Protein 4PBZ (pdb70)

Nearest PDB structures (foldseek):
  6zrd-assembly2_B  TM=9.905E-01  e=1.898E-73  Homo sapiens
  8tx8-assembly1_A  TM=9.933E-01  e=3.248E-73  Homo sapiens
  2xyi-assembly1_A  TM=9.905E-01  e=5.031E-72  Drosophila melanogaster
  2yb8-assembly1_B  TM=9.869E-01  e=2.213E-67  Drosophila melanogaster
  6zrc-assembly2_B  TM=9.641E-01  e=1.109E-66  Homo sapiens

Organism: Homo sapiens (NCBI:txid9606)

Sequence (408 aa):
ADKEAAFDDAVEERVINEEYKIWKKNTPFLYDLVMTHALEWPSLTAQWLPDVTRPEGKDFSIHRLVLGTHTSDEQNHLVIASVQLPNDKIEIEIKINHEGEVNRARYMPQNPCIIATKTPSSDVLVFDYTKHPSKPDPSGECNPDLRLRGHQKEGYGLSWNPNLSGHLLSASDDHTICLWDISAVPKEGKVVDAKTIFTGHTAVVEDVSWHLLHESLFGSVADDQKLMIWDTRSNNTSKPSHSVDAHTAEVNCLSFNPYSEFILATGSADKTVALWDLRNLKLKLHSFESHKDEIFQVQWSPHNETILASSGTDRRLNVWDLSKIGEEQSPEDAEDGPPELLFIHGGHTAKISDFSWNPNEPWVICSVSEDNIMQVWQMAENIYNDKLLSSSETKRAARRPYKPIALR

Foldseek 3Di:
DCVCVVVVVVVVLVVLVVVLVVVVVVDVAWFPDKDKDFFPAFWLEKAWQQDKADDPPDQWIKTKMWTWHADPDDWIWTWIKIDIGGHCDIGTQATAQDDHTFNYKDAFPVGRQKIWTWHQAQKIFIARRVPADRDYDPVSDHQGQAIEHDGRGTARAWEHQPVQGQWIWDFGQRQKIFIDRCVPPDPRPRYYYTPDIARQGPGGWQYKYDQNPDRQWIWTFFQSQKIAIAGNVDPDRNHGPDIANHDPGGWHDKEQQPVDRQWIWTFFQVQWIWIGGNVCRNDTPDIAHDGPGGWHDKYAFLVDRQWIWTFWFSFKIWIFGNVQPPPDDDPVVVVNHGRRTQDIDSNGSGTWSYKYQRNPDGQWMWTTHNSRMIMTTGTDCVSPPD/DLADVVLVVVCVVVVPDDRDRD

InterPro domains:
  IPR001680 WD40 repeat [PF00400] (172-206)
  IPR001680 WD40 repeat [PF00400] (221-256)
  IPR001680 WD40 repeat [PF00400] (264-302)
  IPR001680 WD40 repeat [PF00400] (310-346)
  IPR001680 WD40 repeat [PF00400] (367-402)
  IPR001680 WD40 repeat [PS50082] (173-208)
  IPR001680 WD40 repeat [PS50082] (223-265)
  IPR001680 WD40 repeat [PS50082] (269-305)
  IPR001680 WD40 repeat [PS50082] (313-355)
  IPR001680 WD40 repeat [PS50082] (370-404)
  IPR001680 WD40 repeat [SM00320] (112-153)
  IPR001680 WD40 repeat [SM00320] (166-206)
  IPR001680 WD40 repeat [SM00320] (216-256)
  IPR001680 WD40 repeat [SM00320] (262-302)
  IPR001680 WD40 repeat [SM00320] (306-346)
  IPR001680 WD40 repeat [SM00320] (363-403)
  IPR015943 WD40/YVTN repeat-like-containing domain superfamily [G3DSA:2.130.10.10] (1-425)
  IPR019775 WD40 repeat, conserved site [PS00678] (193-207)
  IPR019775 WD40 repeat, conserved site [PS00678] (289-303)
  IPR019775 WD40 repeat, conserved site [PS00678] (333-347)

Radius of gyration: 21.26 Å; Cα contacts (8 Å, |Δi|>4): 1094; chains: 2; bounding box: 60×61×62 Å

GO terms:
  GO:0005634 nucleus (C, IDA)
  GO:0008094 ATP-dependent activity, acting on DNA (F, IDA)
  GO:0006338 chromatin remodeling (P, IDA)
  GO:0005515 protein binding (F, IPI)
  GO:0000781 chromosome, telomeric region (C, IDA)
  GO:0016581 NuRD complex (C, IDA)
  GO:0016589 NURF complex (C, IDA)
  GO:0033186 CAF-1 complex (C, IDA)
  GO:0035098 ESC/E(Z) complex (C, IDA)
  GO:0008285 negative regulation of cell population proliferation (P, TAS)
  GO:0005654 nucleoplasm (C, TAS)
  GO:0042826 histone deacetylase binding (F, IPI)
  GO:0005654 nucleoplasm (C, IDA)
  GO:0006335 DNA replication-dependent chromatin assembly (P, IDA)
  GO:0006338 chromatin remodeling (P, HDA)
  GO:0000785 chromatin (C, IDA)
  GO:0006355 regulation of DNA-templated transcription (P, IDA)
  GO:0042393 histone binding (F, IDA)
  GO:0000118 histone deacetylase complex (C, IDA)
  GO:0032991 protein-containing complex (C, IDA)

B-factor: mean 61.31, std 24.71, range [20.16, 168.65]

CATH classification: 2.130.10.10

Structure (mmCIF, N/CA/C/O backbone):
data_4PBZ
#
_entry.id   4PBZ
#
_cell.length_a   61.800
_cell.length_b   59.820
_cell.length_c   68.070
_cell.angle_alpha   90.000
_cell.angle_beta   99.190
_cell.angle_gamma   90.000
#
_symmetry.space_group_name_H-M   'P 1 21 1'
#
loop_
_entity.id
_entity.type
_entity.pdbx_description
1 polymer 'Histone-binding protein RBBP4'
2 polymer 'Metastasis-associated protein MTA1'
3 water water
#
loop_
_atom_site.group_PDB
_atom_site.id
_atom_site.type_symbol
_atom_site.label_atom_id
_atom_site.label_alt_id
_atom_site.label_comp_id
_atom_site.label_asym_id
_atom_site.label_entity_id
_atom_site.label_seq_id
_atom_site.pdbx_PDB_ins_code
_atom_site.Cartn_x
_atom_site.Cartn_y
_atom_site.Cartn_z
_atom_site.occupancy
_atom_site.B_iso_or_equiv
_atom_site.auth_seq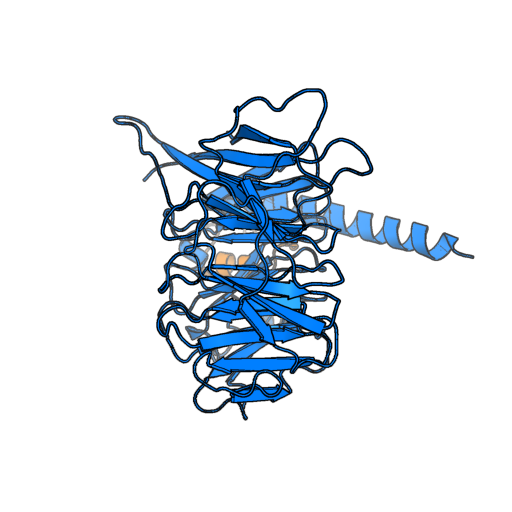_id
_atom_site.auth_comp_id
_atom_site.auth_asym_id
_atom_site.auth_atom_id
_atom_site.pdbx_PDB_model_num
ATOM 1 N N . ALA A 1 2 ? 22.450 -28.436 18.095 1.00 126.34 2 ALA A N 1
ATOM 2 C CA . ALA A 1 2 ? 21.147 -28.009 17.502 1.00 121.32 2 ALA A CA 1
ATOM 3 C C . ALA A 1 2 ? 21.106 -26.480 17.322 1.00 127.22 2 ALA A C 1
ATOM 4 O O . ALA A 1 2 ? 22.149 -25.812 17.293 1.00 126.95 2 ALA A O 1
ATOM 6 N N . ASP A 1 3 ? 19.896 -25.950 17.161 1.00 133.58 3 ASP A N 1
ATOM 7 C CA . ASP A 1 3 ? 19.637 -24.504 17.168 1.00 129.89 3 ASP A CA 1
ATOM 8 C C . ASP A 1 3 ? 19.796 -23.880 18.540 1.00 134.00 3 ASP A C 1
ATOM 9 O O . ASP A 1 3 ? 19.921 -22.662 18.654 1.00 143.02 3 ASP A O 1
ATOM 14 N N . LYS A 1 4 ? 19.742 -24.713 19.578 1.00 128.32 4 LYS A N 1
ATOM 15 C CA . LYS A 1 4 ? 19.810 -24.258 20.962 1.00 117.18 4 LYS A CA 1
ATOM 16 C C . LYS A 1 4 ? 20.968 -23.276 21.216 1.00 104.35 4 LYS A C 1
ATOM 17 O O . LYS A 1 4 ? 20.752 -22.252 21.853 1.00 97.14 4 LYS A O 1
ATOM 23 N N . GLU A 1 5 ? 22.163 -23.572 20.691 1.00 98.50 5 GLU A N 1
ATOM 24 C CA . GLU A 1 5 ? 23.371 -22.708 20.836 1.00 107.76 5 GLU A CA 1
ATOM 25 C C . GLU A 1 5 ? 23.143 -21.226 20.502 1.00 108.29 5 GLU A C 1
ATOM 26 O O . GLU A 1 5 ? 23.808 -20.344 21.051 1.00 92.94 5 GLU A O 1
ATOM 32 N N . ALA A 1 6 ? 22.230 -20.981 19.564 1.00 104.84 6 ALA A N 1
ATOM 33 C CA . ALA A 1 6 ? 21.889 -19.635 19.119 1.00 98.34 6 ALA A CA 1
ATOM 34 C C . ALA A 1 6 ? 21.067 -18.894 20.165 1.00 96.42 6 ALA A C 1
ATOM 35 O O . ALA A 1 6 ? 21.445 -17.798 20.558 1.00 107.55 6 ALA A O 1
ATOM 37 N N . ALA A 1 7 ? 19.957 -19.478 20.617 1.00 82.96 7 ALA A N 1
ATOM 38 C CA . ALA A 1 7 ? 19.143 -18.839 21.656 1.00 77.73 7 ALA A CA 1
ATOM 3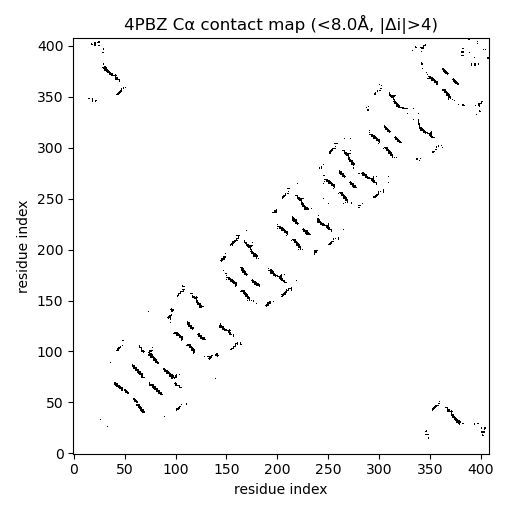9 C C . ALA A 1 7 ? 19.933 -18.644 22.969 1.00 83.02 7 ALA A C 1
ATOM 40 O O . ALA A 1 7 ? 19.696 -17.664 23.677 1.00 77.25 7 ALA A O 1
ATOM 42 N N . PHE A 1 8 ? 20.859 -19.560 23.283 1.00 82.74 8 PHE A N 1
ATOM 43 C CA . PHE A 1 8 ? 21.738 -19.437 24.481 1.00 84.68 8 PHE A CA 1
ATOM 44 C C . PHE A 1 8 ? 22.782 -18.344 24.275 1.00 81.90 8 PHE A C 1
ATOM 45 O O . PHE A 1 8 ? 23.002 -17.523 25.162 1.00 84.32 8 PHE A O 1
ATOM 53 N N . ASP A 1 9 ? 23.423 -18.333 23.113 1.00 80.49 9 ASP A N 1
ATOM 54 C CA . ASP A 1 9 ? 24.394 -17.289 22.798 1.00 79.69 9 ASP A CA 1
ATOM 55 C C . ASP A 1 9 ? 23.780 -15.886 22.786 1.00 72.52 9 ASP A C 1
ATOM 56 O O . ASP A 1 9 ? 24.451 -14.942 23.165 1.00 55.86 9 ASP A O 1
ATOM 61 N N . ASP A 1 10 ? 22.524 -15.769 22.355 1.00 67.55 10 ASP A N 1
ATOM 62 C CA . ASP A 1 10 ? 21.794 -14.500 22.373 1.00 78.09 10 ASP A CA 1
ATOM 63 C C . ASP A 1 10 ? 21.562 -14.048 23.789 1.00 82.35 10 ASP A C 1
ATOM 64 O O . ASP A 1 10 ? 21.759 -12.869 24.117 1.00 89.02 10 ASP A O 1
ATOM 69 N N . ALA A 1 11 ? 21.117 -14.986 24.619 1.00 75.96 11 ALA A N 1
ATOM 70 C CA . ALA A 1 11 ? 20.814 -14.688 26.010 1.00 62.59 11 ALA A CA 1
ATOM 71 C C . ALA A 1 11 ? 22.056 -14.257 26.773 1.00 52.89 11 ALA A C 1
ATOM 72 O O . ALA A 1 11 ? 21.958 -13.390 27.640 1.00 59.16 11 ALA A O 1
ATOM 74 N N . VAL A 1 12 ? 23.211 -14.825 26.448 1.00 49.44 12 VAL A N 1
ATOM 75 C CA . VAL A 1 12 ? 24.497 -14.362 27.039 1.00 58.23 12 VAL A CA 1
ATOM 76 C C . VAL A 1 12 ? 24.858 -12.936 26.587 1.00 69.85 12 VAL A C 1
ATOM 77 O O . VAL A 1 12 ? 25.461 -12.143 27.331 1.00 64.25 12 VAL A O 1
ATOM 81 N N . GLU A 1 13 ? 24.557 -12.667 25.320 1.00 69.18 13 GLU A N 1
ATOM 82 C CA . GLU A 1 13 ? 24.780 -11.379 24.732 1.00 67.16 13 GLU A CA 1
ATOM 83 C C . GLU A 1 13 ? 23.862 -10.352 25.392 1.00 56.73 13 GLU A C 1
ATOM 84 O O . GLU A 1 13 ? 24.325 -9.299 25.778 1.00 41.39 13 GLU A O 1
ATOM 90 N N . GLU A 1 14 ? 22.573 -10.672 25.499 1.00 48.36 14 GLU A N 1
ATOM 91 C CA . GLU A 1 14 ? 21.609 -9.831 26.174 1.00 52.45 14 GLU A CA 1
ATOM 92 C C . GLU A 1 14 ? 21.995 -9.482 27.616 1.00 54.75 14 GLU A C 1
ATOM 93 O O . GLU A 1 14 ? 21.657 -8.422 28.144 1.00 55.07 14 GLU A O 1
ATOM 99 N N . ARG A 1 15 ? 22.673 -10.414 28.250 1.00 52.22 15 ARG A N 1
ATOM 100 C CA . ARG A 1 15 ? 23.167 -10.246 29.580 1.00 55.15 15 ARG A CA 1
ATOM 101 C C . ARG A 1 15 ? 24.316 -9.237 29.611 1.00 46.21 15 ARG A C 1
ATOM 102 O O . ARG A 1 15 ? 24.392 -8.389 30.486 1.00 43.18 15 ARG A O 1
ATOM 110 N N . VAL A 1 16 ? 25.212 -9.313 28.655 1.00 47.28 16 VAL A N 1
ATOM 111 C CA . VAL A 1 16 ? 26.269 -8.294 28.545 1.00 47.97 16 VAL A CA 1
ATOM 112 C C . VAL A 1 16 ? 25.646 -6.916 28.220 1.00 48.61 16 VAL A C 1
ATOM 113 O O . VAL A 1 16 ? 26.107 -5.904 28.679 1.00 44.50 16 VAL A O 1
ATOM 117 N N . ILE A 1 17 ? 24.560 -6.909 27.463 1.00 47.87 17 ILE A N 1
ATOM 118 C CA . ILE A 1 17 ? 24.012 -5.705 26.970 1.00 45.03 17 ILE A CA 1
ATOM 119 C C . ILE A 1 17 ? 23.392 -5.010 28.114 1.00 46.42 17 ILE A C 1
ATOM 120 O O . ILE A 1 17 ? 23.569 -3.806 28.252 1.00 48.30 17 ILE A O 1
ATOM 125 N N . ASN A 1 18 ? 22.687 -5.756 28.963 1.00 54.12 18 ASN A N 1
ATOM 126 C CA . ASN A 1 18 ? 22.074 -5.162 30.176 1.00 51.06 18 ASN A CA 1
ATOM 127 C C . ASN A 1 18 ? 23.070 -4.655 31.179 1.00 47.30 18 ASN A C 1
ATOM 128 O O . ASN A 1 18 ? 22.835 -3.623 31.813 1.00 49.17 18 ASN A O 1
ATOM 133 N N . GLU A 1 19 ? 24.206 -5.317 31.295 1.00 45.46 19 GLU A N 1
ATOM 134 C CA . GLU A 1 19 ? 25.272 -4.785 32.162 1.00 48.14 19 GLU A CA 1
ATOM 135 C C . GLU A 1 19 ? 25.799 -3.434 31.669 1.00 49.48 19 GLU A C 1
ATOM 136 O O . GLU A 1 19 ? 25.936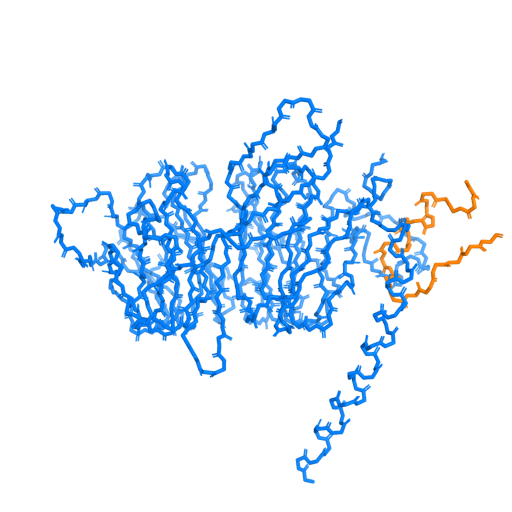 -2.499 32.416 1.00 46.94 19 GLU A O 1
ATOM 142 N N . GLU A 1 20 ? 26.163 -3.376 30.402 1.00 52.06 20 GLU A N 1
ATOM 143 C CA . GLU A 1 20 ? 26.615 -2.149 29.785 1.00 49.54 20 GLU A CA 1
ATOM 144 C C . GLU A 1 20 ? 25.568 -1.030 29.923 1.00 43.05 20 GLU A C 1
ATOM 145 O O . GLU A 1 20 ? 25.903 0.094 30.184 1.00 41.50 20 GLU A O 1
ATOM 151 N N . TYR A 1 21 ? 24.299 -1.363 29.767 1.00 40.43 21 TYR A N 1
ATOM 152 C CA . TYR A 1 21 ? 23.264 -0.385 29.910 1.00 38.30 21 TYR A CA 1
ATOM 153 C C . TYR A 1 21 ? 23.275 0.216 31.330 1.00 45.29 21 TYR A C 1
ATOM 154 O O . TYR A 1 21 ? 23.131 1.441 31.503 1.00 38.47 21 TYR A O 1
ATOM 163 N N . LYS A 1 22 ? 23.439 -0.648 32.329 1.00 45.52 22 LYS A N 1
ATOM 164 C CA . LYS A 1 22 ? 23.422 -0.216 33.728 1.00 46.59 22 LYS A CA 1
ATOM 165 C C . LYS A 1 22 ? 24.538 0.802 33.947 1.00 44.12 22 LYS A C 1
ATOM 166 O O . LYS A 1 22 ? 24.349 1.827 34.588 1.00 44.04 22 LYS A O 1
ATOM 172 N N . ILE A 1 23 ? 25.694 0.533 33.361 1.00 41.93 23 ILE A N 1
ATOM 173 C CA . ILE A 1 23 ? 26.837 1.431 33.463 1.00 41.65 23 ILE A CA 1
ATOM 174 C C . ILE A 1 23 ? 26.577 2.765 32.747 1.00 49.18 23 ILE A C 1
ATOM 175 O O . ILE A 1 23 ? 26.852 3.845 33.293 1.00 48.78 23 ILE A O 1
ATOM 180 N N . TRP A 1 24 ? 26.027 2.697 31.545 1.00 45.67 24 TRP A N 1
ATOM 181 C CA . TRP A 1 24 ? 25.709 3.919 30.805 1.00 46.39 24 TRP A CA 1
ATOM 182 C C . TRP A 1 24 ? 24.730 4.791 31.582 1.00 41.76 24 TRP A C 1
ATOM 183 O O . TRP A 1 24 ? 24.926 5.987 31.698 1.00 39.54 24 TRP A O 1
ATOM 194 N N . LYS A 1 25 ? 23.655 4.188 32.061 1.00 46.97 25 LYS A N 1
ATOM 195 C CA . LYS A 1 25 ? 22.630 4.892 32.805 1.00 49.52 25 LYS A CA 1
ATOM 196 C C . LYS A 1 25 ? 23.285 5.631 34.002 1.00 52.44 25 LYS A C 1
ATOM 197 O O . LYS A 1 25 ? 23.086 6.831 34.206 1.00 47.76 25 LYS A O 1
ATOM 203 N N . LYS A 1 26 ? 24.136 4.948 34.746 1.00 52.53 26 LYS A N 1
ATOM 204 C CA . LYS A 1 26 ? 24.794 5.613 35.840 1.00 52.32 26 LYS A CA 1
ATOM 205 C C . LYS A 1 26 ? 25.696 6.737 35.353 1.00 48.70 26 LYS A C 1
ATOM 206 O O . LYS A 1 26 ? 25.917 7.701 36.083 1.00 51.41 26 LYS A O 1
ATOM 212 N N . ASN A 1 27 ? 26.228 6.647 34.138 1.00 45.90 27 ASN A N 1
ATOM 213 C CA . ASN A 1 27 ? 27.091 7.713 33.585 1.00 41.48 27 ASN A CA 1
ATOM 214 C C . ASN A 1 27 ? 26.345 8.963 33.034 1.00 36.62 27 ASN A C 1
ATOM 215 O O . ASN A 1 27 ? 26.982 9.967 32.710 1.00 36.19 27 ASN A O 1
ATOM 220 N N . THR A 1 28 ? 25.023 8.924 32.888 1.00 32.09 28 THR A N 1
ATOM 221 C CA . THR A 1 28 ? 24.344 9.939 32.102 1.00 35.26 28 THR A CA 1
ATOM 222 C C . THR A 1 28 ? 24.455 11.350 32.642 1.00 39.71 28 THR A C 1
ATOM 223 O O . THR A 1 28 ? 24.576 12.269 31.835 1.00 39.65 28 THR A O 1
ATOM 227 N N . PRO A 1 29 ? 24.451 11.544 34.004 1.00 40.91 29 PRO A N 1
ATOM 228 C CA . PRO A 1 29 ? 24.577 12.911 34.531 1.00 39.77 29 PRO A CA 1
ATOM 229 C C . PRO A 1 29 ? 25.764 13.654 34.008 1.00 42.28 29 PRO A C 1
ATOM 230 O O . PRO A 1 29 ? 25.698 14.862 33.944 1.00 42.88 29 PRO A O 1
ATOM 234 N N . PHE A 1 30 ? 26.842 12.946 33.659 1.00 39.62 30 PHE A N 1
ATOM 235 C CA . PHE A 1 30 ? 28.062 13.599 33.171 1.00 38.77 30 PHE A CA 1
ATOM 236 C C . PHE A 1 30 ? 28.176 13.729 31.651 1.00 40.25 30 PHE A C 1
ATOM 237 O O . PHE A 1 30 ? 28.854 14.603 31.135 1.00 48.06 30 PHE A O 1
ATOM 245 N N . LEU A 1 31 ? 27.479 12.872 30.924 1.00 42.36 31 LEU A N 1
ATOM 246 C CA . LEU A 1 31 ? 27.592 12.837 29.462 1.00 42.43 31 LEU A CA 1
ATOM 247 C C . LEU A 1 31 ? 26.533 13.655 28.728 1.00 40.49 31 LEU A C 1
ATOM 248 O O . LEU A 1 31 ? 26.728 13.995 27.546 1.00 41.65 31 LEU A O 1
ATOM 253 N N . TYR A 1 32 ? 25.441 13.965 29.412 1.00 33.55 32 TYR A N 1
ATOM 254 C CA . TYR A 1 32 ? 24.242 14.490 28.752 1.00 36.05 32 TYR A CA 1
ATOM 255 C C . TYR A 1 32 ? 23.714 15.706 29.489 1.00 36.52 32 TYR A C 1
ATOM 256 O O . TYR A 1 32 ? 23.687 15.691 30.716 1.00 37.90 32 TYR A O 1
ATOM 265 N N . ASP A 1 33 ? 23.328 16.745 28.752 1.00 32.35 33 ASP A N 1
ATOM 266 C CA . ASP A 1 33 ? 22.569 17.845 29.318 1.00 37.07 33 ASP A CA 1
ATOM 267 C C . ASP A 1 33 ? 21.067 17.467 29.255 1.00 41.64 33 ASP A C 1
ATOM 268 O O . ASP A 1 33 ? 20.222 18.066 29.895 1.00 41.33 33 ASP A O 1
ATOM 273 N N . LEU A 1 34 ? 20.714 16.483 28.455 1.00 39.05 34 LEU A N 1
ATOM 274 C CA . LEU A 1 34 ? 19.333 16.017 28.463 1.00 38.06 34 LEU A CA 1
ATOM 275 C C . LEU A 1 34 ? 19.309 14.553 28.027 1.00 37.74 34 LEU A C 1
ATOM 276 O O . LEU A 1 34 ? 20.016 14.185 27.101 1.00 39.65 34 LEU A O 1
ATOM 281 N N . VAL A 1 35 ? 18.515 13.732 28.701 1.00 39.36 35 VAL A N 1
ATOM 282 C CA . VAL A 1 35 ? 18.193 12.368 28.272 1.00 38.51 35 VAL A CA 1
ATOM 283 C C . VAL A 1 35 ? 16.743 12.084 28.694 1.00 44.60 35 VAL A C 1
ATOM 284 O O . VAL A 1 35 ? 16.431 12.071 29.868 1.00 45.90 35 VAL A O 1
ATOM 288 N N . MET A 1 36 ? 15.869 11.870 27.727 1.00 46.89 36 MET A N 1
ATOM 289 C CA . MET A 1 36 ? 14.512 11.368 27.965 1.00 48.93 36 MET A CA 1
ATOM 290 C C . MET A 1 36 ? 14.314 10.019 27.277 1.00 46.07 36 MET A C 1
ATOM 291 O O . MET A 1 36 ? 14.543 9.911 26.077 1.00 45.79 36 MET A O 1
ATOM 296 N N . THR A 1 37 ? 13.934 8.998 28.045 1.00 44.70 37 THR A N 1
ATOM 297 C CA . THR A 1 37 ? 13.597 7.669 27.502 1.00 49.79 37 THR A CA 1
ATOM 298 C C . THR A 1 37 ? 12.093 7.413 27.563 1.00 53.08 37 THR A C 1
ATOM 299 O O . THR A 1 37 ? 11.484 7.668 28.572 1.00 47.96 37 THR A O 1
ATOM 303 N N . HIS A 1 38 ? 11.503 6.916 26.478 1.00 52.95 38 HIS A N 1
ATOM 304 C CA . HIS A 1 38 ? 10.057 6.707 26.396 1.00 55.75 38 HIS A CA 1
ATOM 305 C C . HIS A 1 38 ? 9.763 5.441 25.617 1.00 54.48 38 HIS A C 1
ATOM 306 O O . HIS A 1 38 ? 10.241 5.263 24.502 1.00 56.86 38 HIS A O 1
ATOM 313 N N . ALA A 1 39 ? 8.958 4.566 26.193 1.00 51.85 39 ALA A N 1
ATOM 314 C CA . ALA A 1 39 ? 8.627 3.300 25.538 1.00 55.87 39 ALA A CA 1
ATOM 315 C C . ALA A 1 39 ? 7.331 3.442 24.746 1.00 57.92 39 ALA A C 1
ATOM 316 O O . ALA A 1 39 ? 6.276 3.762 25.286 1.00 60.53 39 ALA A O 1
ATOM 318 N N . LEU A 1 40 ? 7.435 3.272 23.443 1.00 60.98 40 LEU A N 1
ATOM 319 C CA . LEU A 1 40 ? 6.301 3.446 22.567 1.00 62.48 40 LEU A CA 1
ATOM 320 C C . LEU A 1 40 ? 5.432 2.200 22.661 1.00 61.85 40 LEU A C 1
ATOM 321 O O . LEU A 1 40 ? 5.872 1.181 23.163 1.00 61.90 40 LEU A O 1
ATOM 326 N N . GLU A 1 41 ? 4.194 2.277 22.196 1.00 66.42 41 GLU A N 1
ATOM 327 C CA . GLU A 1 41 ? 3.323 1.107 22.261 1.00 69.90 41 GLU A CA 1
ATOM 328 C C . GLU A 1 41 ? 3.894 0.027 21.354 1.00 64.88 41 GLU A C 1
ATOM 329 O O . GLU A 1 41 ? 4.053 -1.129 21.734 1.00 61.48 41 GLU A O 1
ATOM 335 N N . TRP A 1 42 ? 4.214 0.446 20.142 1.00 61.39 42 TRP A N 1
ATOM 336 C CA . TRP A 1 42 ? 4.882 -0.394 19.174 1.00 61.65 42 TRP A CA 1
ATOM 337 C C . TRP A 1 42 ? 6.205 0.242 18.765 1.00 56.17 42 TRP A C 1
ATOM 338 O O . TRP A 1 42 ? 6.371 1.455 18.857 1.00 54.47 42 TRP A O 1
ATOM 349 N N . PRO A 1 43 ? 7.163 -0.576 18.331 1.00 53.86 43 PRO A N 1
ATOM 350 C CA . PRO A 1 43 ? 8.395 0.029 17.821 1.00 53.05 43 PRO A CA 1
ATOM 351 C C . PRO A 1 43 ? 8.108 0.975 16.655 1.00 53.95 43 PRO A C 1
ATOM 352 O O . PRO A 1 43 ? 7.168 0.739 15.905 1.00 52.61 43 PRO A O 1
ATOM 356 N N . SER A 1 44 ? 8.877 2.062 16.532 1.00 54.88 44 SER A N 1
ATOM 357 C CA . SER A 1 44 ? 8.861 2.876 15.300 1.00 49.77 44 SER A CA 1
ATOM 358 C C . SER A 1 44 ? 10.101 2.556 14.456 1.00 51.84 44 SER A C 1
ATOM 359 O O . SER A 1 44 ? 11.217 2.400 14.974 1.00 42.50 44 SER A O 1
ATOM 362 N N . LEU A 1 45 ? 9.881 2.438 13.156 1.00 52.03 45 LEU A N 1
ATOM 363 C CA . LEU A 1 45 ? 10.965 2.241 12.194 1.00 50.39 45 LEU A CA 1
ATOM 364 C C . LEU A 1 45 ? 11.473 3.546 11.650 1.00 45.67 45 LEU A C 1
ATOM 365 O O . LEU A 1 45 ? 12.459 3.550 10.968 1.00 50.62 45 LEU A O 1
ATOM 370 N N . THR A 1 46 ? 10.812 4.645 11.967 1.00 46.49 46 THR A N 1
ATOM 371 C CA . THR A 1 46 ? 11.094 5.923 11.371 1.00 48.35 46 THR A CA 1
ATOM 372 C C . THR A 1 46 ? 11.052 6.965 12.497 1.00 43.24 46 THR A C 1
ATOM 373 O O . THR A 1 46 ? 10.398 6.761 13.489 1.00 45.01 46 THR A O 1
ATOM 377 N N . ALA A 1 47 ? 11.766 8.071 12.319 1.00 39.19 47 ALA A N 1
ATOM 378 C CA . ALA A 1 47 ? 11.625 9.228 13.158 1.00 38.45 47 ALA A CA 1
ATOM 379 C C . ALA A 1 47 ? 12.088 10.410 12.368 1.00 39.34 47 ALA A C 1
ATOM 380 O O . ALA A 1 47 ? 13.031 10.309 11.628 1.00 45.23 47 ALA A O 1
ATOM 382 N N . GLN A 1 48 ? 11.390 11.522 12.498 1.00 44.26 48 GLN A N 1
ATOM 383 C CA . GLN A 1 48 ? 11.780 12.781 11.895 1.00 43.06 48 GLN A CA 1
ATOM 384 C C . GLN A 1 48 ? 11.147 13.939 12.625 1.00 42.61 48 GLN A C 1
ATOM 385 O O . GLN A 1 48 ? 9.959 13.952 12.804 1.00 49.69 48 GLN A O 1
ATOM 391 N N . TRP A 1 49 ? 11.924 14.928 13.015 1.00 42.01 49 TRP A N 1
ATOM 392 C CA . TRP A 1 49 ? 11.356 16.095 13.672 1.00 42.58 49 TRP A CA 1
ATOM 393 C C . TRP A 1 49 ? 10.620 16.978 12.687 1.00 44.25 49 TRP A C 1
ATOM 394 O O . TRP A 1 49 ? 11.100 17.198 11.604 1.00 45.69 49 TRP A O 1
ATOM 405 N N . LEU A 1 50 ? 9.462 17.507 13.086 1.00 51.53 50 LEU A N 1
ATOM 406 C CA . LEU A 1 50 ? 8.747 18.486 12.274 1.00 50.53 50 LEU A CA 1
ATOM 407 C C . LEU A 1 50 ? 9.406 19.829 12.444 1.00 48.25 50 LEU A C 1
ATOM 408 O O . LEU A 1 50 ? 9.978 20.095 13.469 1.00 46.98 50 LEU A O 1
ATOM 413 N N . PRO A 1 51 ? 9.329 20.685 11.409 1.00 51.58 51 PRO A N 1
ATOM 414 C CA . PRO A 1 51 ? 10.092 21.951 11.397 1.00 51.82 51 PRO A CA 1
ATOM 415 C C . PRO A 1 51 ? 9.610 22.982 12.387 1.00 50.45 51 PRO A C 1
ATOM 416 O O . PRO A 1 51 ? 10.353 23.842 12.787 1.00 51.90 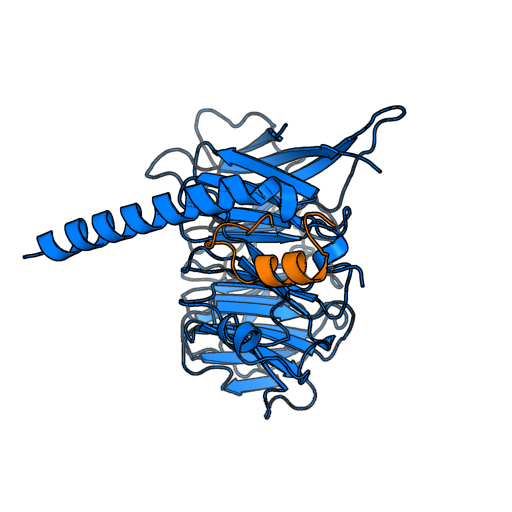51 PRO A O 1
ATOM 420 N N . ASP A 1 52 ? 8.400 22.830 12.861 1.00 55.71 52 ASP A N 1
ATOM 421 C CA . ASP A 1 52 ? 7.792 23.823 13.722 1.00 61.48 52 ASP A CA 1
ATOM 422 C C . ASP A 1 52 ? 8.131 23.638 15.203 1.00 58.17 52 ASP A C 1
ATOM 423 O O . ASP A 1 52 ? 8.206 22.524 15.727 1.00 59.14 52 ASP A O 1
ATOM 428 N N . VAL A 1 53 ? 8.293 24.746 15.889 1.00 54.59 53 VAL A N 1
ATOM 429 C CA . VAL A 1 53 ? 8.323 24.720 17.341 1.00 63.63 53 VAL A CA 1
ATOM 430 C C . VAL A 1 53 ? 7.324 25.747 17.838 1.00 69.15 53 VAL A C 1
ATOM 431 O O . VAL A 1 53 ? 7.063 26.723 17.149 1.00 73.83 53 VAL A O 1
ATOM 435 N N . THR A 1 54 ? 6.751 25.516 19.013 1.00 70.18 54 THR A N 1
ATOM 436 C CA . THR A 1 54 ? 5.913 26.523 19.661 1.00 71.38 54 THR A CA 1
ATOM 437 C C . THR A 1 54 ? 6.413 26.777 21.093 1.00 73.86 54 THR A C 1
ATOM 438 O O . THR A 1 54 ? 6.551 25.848 21.879 1.00 69.86 54 THR A O 1
ATOM 442 N N . ARG A 1 55 ? 6.704 28.041 21.399 1.00 75.54 55 ARG A N 1
ATOM 443 C CA . ARG A 1 55 ? 7.297 28.449 22.671 1.00 81.73 55 ARG A CA 1
ATOM 444 C C . ARG A 1 55 ? 6.324 29.307 23.497 1.00 93.33 55 ARG A C 1
ATOM 445 O O . ARG A 1 55 ? 6.303 30.528 23.325 1.00 102.38 55 ARG A O 1
ATOM 453 N N . PRO A 1 56 ? 5.527 28.686 24.401 1.00 94.18 56 PRO A N 1
ATOM 454 C CA . PRO A 1 56 ? 4.529 29.434 25.184 1.00 94.11 56 PRO A CA 1
ATOM 455 C C . PRO A 1 56 ? 5.115 30.568 26.026 1.00 96.85 56 PRO A C 1
ATOM 456 O O . PRO A 1 56 ? 6.166 30.402 26.634 1.00 89.68 56 PRO A O 1
ATOM 460 N N . GLU A 1 57 ? 4.436 31.710 26.066 1.00 110.74 57 GLU A N 1
ATOM 461 C CA . GLU A 1 57 ? 4.932 32.844 26.831 1.00 108.68 57 GLU A CA 1
ATOM 462 C C . GLU A 1 57 ? 4.982 32.504 28.309 1.00 100.91 57 GLU A C 1
ATOM 463 O O . GLU A 1 57 ? 4.136 31.767 28.837 1.00 87.55 57 GLU A O 1
ATOM 469 N N . GLY A 1 58 ? 6.035 33.003 28.942 1.00 101.70 58 GLY A N 1
ATOM 470 C CA . GLY A 1 58 ? 6.260 32.810 30.364 1.00 103.20 58 GLY A CA 1
ATOM 471 C C . GLY A 1 58 ? 6.761 31.439 30.758 1.00 100.54 58 GLY A C 1
ATOM 472 O O . GLY A 1 58 ? 7.166 31.241 31.904 1.00 104.69 58 GLY A O 1
ATOM 473 N N . LYS A 1 59 ? 6.760 30.488 29.828 1.00 100.06 59 LYS A N 1
ATOM 474 C CA . LYS A 1 59 ? 7.043 29.096 30.196 1.00 99.12 59 LYS A CA 1
ATOM 475 C C . LYS A 1 59 ? 8.508 28.705 30.025 1.00 92.14 59 LYS A C 1
ATOM 476 O O . LYS A 1 59 ? 9.282 29.356 29.312 1.00 85.99 59 LYS A O 1
ATOM 482 N N . ASP A 1 60 ? 8.865 27.631 30.717 1.00 94.03 60 ASP A N 1
ATOM 483 C CA . ASP A 1 60 ? 10.247 27.179 30.804 1.00 97.05 60 ASP A CA 1
ATOM 484 C C . ASP A 1 60 ? 10.528 25.984 29.890 1.00 91.05 60 ASP A C 1
ATOM 485 O O . ASP A 1 60 ? 11.531 25.291 30.045 1.00 82.32 60 ASP A O 1
ATOM 490 N N . PHE A 1 61 ? 9.653 25.761 28.921 1.00 79.32 61 PHE A N 1
ATOM 491 C CA . PHE A 1 61 ? 9.856 24.722 27.953 1.00 78.40 61 PHE A CA 1
ATOM 492 C C . PHE A 1 61 ? 9.250 25.131 26.623 1.00 71.85 61 PHE A C 1
ATOM 493 O O . PHE A 1 61 ? 8.567 26.128 26.548 1.00 70.49 61 PHE A O 1
ATOM 501 N N . SER A 1 62 ? 9.531 24.365 25.575 1.00 66.65 62 SER A N 1
ATOM 502 C CA . SER A 1 62 ? 8.900 24.568 24.269 1.00 60.62 62 SER A CA 1
ATOM 503 C C . SER A 1 62 ? 8.359 23.250 23.733 1.00 55.43 62 SER A C 1
ATOM 504 O O . SER A 1 62 ? 8.673 22.184 24.246 1.00 52.78 62 SER A O 1
ATOM 507 N N . ILE A 1 63 ? 7.491 23.316 22.731 1.00 56.13 63 ILE A N 1
ATOM 508 C CA . ILE A 1 63 ? 6.848 22.100 22.231 1.00 53.52 63 ILE A CA 1
ATOM 509 C C . ILE A 1 63 ? 7.266 21.836 20.812 1.00 51.02 63 ILE A C 1
ATOM 510 O O . ILE A 1 63 ? 7.159 22.718 19.936 1.00 48.61 63 ILE A O 1
ATOM 515 N N . HIS A 1 64 ? 7.676 20.587 20.606 1.00 44.17 64 HIS A N 1
ATOM 516 C CA . HIS A 1 64 ? 8.224 20.131 19.360 1.00 45.40 64 HIS A CA 1
ATOM 517 C C . HIS A 1 64 ? 7.503 18.882 19.031 1.00 42.21 64 HIS A C 1
ATOM 518 O O . HIS A 1 64 ? 6.989 18.190 19.927 1.00 43.30 64 HIS A O 1
ATOM 525 N N . ARG A 1 65 ? 7.584 18.520 17.764 1.00 44.86 65 ARG A N 1
ATOM 526 C CA . ARG A 1 65 ? 6.834 17.381 17.290 1.00 51.45 65 ARG A CA 1
ATOM 527 C C . ARG A 1 65 ? 7.595 16.506 16.321 1.00 49.04 65 ARG A C 1
ATOM 528 O O . ARG A 1 65 ? 8.417 16.986 15.558 1.00 47.59 65 ARG A O 1
ATOM 536 N N . LEU A 1 66 ? 7.221 15.231 16.347 1.00 52.40 66 LEU A N 1
ATOM 537 C CA . LEU A 1 66 ? 7.882 14.132 15.660 1.00 54.75 66 LEU A CA 1
ATOM 538 C C . LEU A 1 66 ? 6.950 13.259 14.839 1.00 54.24 66 LEU A C 1
ATOM 539 O O . LEU A 1 66 ? 5.964 12.778 15.344 1.00 57.82 66 LEU A O 1
ATOM 544 N N . VAL A 1 67 ? 7.340 12.982 13.607 1.00 51.95 67 VAL A N 1
ATOM 545 C CA . VAL A 1 67 ? 6.698 12.005 12.798 1.00 49.14 67 VAL A CA 1
ATOM 546 C C . VAL A 1 67 ? 7.312 10.679 13.118 1.00 55.38 67 VAL A C 1
ATOM 547 O O . VAL A 1 67 ? 8.522 10.488 12.958 1.00 58.73 67 VAL A O 1
ATOM 551 N N . LEU A 1 68 ? 6.471 9.766 13.577 1.00 58.06 68 LEU A N 1
ATOM 552 C CA . LEU A 1 68 ? 6.864 8.398 13.888 1.00 54.81 68 LEU A CA 1
ATOM 553 C C . LEU A 1 68 ? 5.893 7.502 13.175 1.00 56.49 68 LEU A C 1
ATOM 554 O O . LEU A 1 68 ? 5.051 7.979 12.452 1.00 56.28 68 LEU A O 1
ATOM 559 N N . GLY A 1 69 ? 6.021 6.207 13.398 1.00 52.82 69 GLY A N 1
ATOM 560 C CA . GLY A 1 69 ? 5.115 5.237 12.841 1.00 53.65 69 GLY A CA 1
ATOM 561 C C . GLY A 1 69 ? 5.058 4.073 13.795 1.00 55.25 69 GLY A C 1
ATOM 562 O O . GLY A 1 69 ? 5.590 4.159 14.904 1.00 52.71 69 GLY A O 1
ATOM 563 N N . THR A 1 70 ? 4.447 2.975 13.356 1.00 59.52 70 THR A N 1
ATOM 564 C CA . THR A 1 70 ? 4.322 1.774 14.185 1.00 61.73 70 THR A CA 1
ATOM 565 C C . THR A 1 70 ? 4.812 0.579 13.432 1.00 59.22 70 THR A C 1
ATOM 566 O O . THR A 1 70 ? 4.960 0.615 12.217 1.00 58.58 70 THR A O 1
ATOM 570 N N . HIS A 1 71 ? 5.102 -0.486 14.165 1.00 61.41 71 HIS A N 1
ATOM 571 C CA . HIS A 1 71 ? 5.493 -1.756 13.591 1.00 67.04 71 HIS A CA 1
ATOM 572 C C . HIS A 1 71 ? 4.984 -2.913 14.464 1.00 73.20 71 HIS A C 1
ATOM 573 O O . HIS A 1 71 ? 5.739 -3.505 15.219 1.00 71.21 71 HIS A O 1
ATOM 580 N N . THR A 1 72 ? 3.688 -3.210 14.359 1.00 82.69 72 THR A N 1
ATOM 581 C CA . THR A 1 72 ? 3.007 -4.246 15.157 1.00 87.78 72 THR A CA 1
ATOM 582 C C . THR A 1 72 ? 3.288 -5.682 14.750 1.00 96.20 72 THR A C 1
ATOM 583 O O . THR A 1 72 ? 3.312 -5.995 13.566 1.00 83.27 72 THR A O 1
ATOM 587 N N . SER A 1 73 ? 3.406 -6.564 15.736 1.00 112.15 73 SER A N 1
ATOM 588 C CA . SER A 1 73 ? 3.681 -7.969 15.463 1.00 115.42 73 SER A CA 1
ATOM 589 C C . SER A 1 73 ? 2.603 -8.529 14.567 1.00 120.49 73 SER A C 1
ATOM 590 O O . SER A 1 73 ? 2.907 -9.177 13.569 1.00 112.05 73 SER A O 1
ATOM 593 N N . ASP A 1 74 ? 1.349 -8.310 14.956 1.00 119.51 74 ASP A N 1
ATOM 594 C CA . ASP A 1 74 ? 0.237 -8.079 14.048 1.00 106.93 74 ASP A CA 1
ATOM 595 C C . ASP A 1 74 ? -0.988 -7.480 14.724 1.00 92.31 74 ASP A C 1
ATOM 596 O O . ASP A 1 74 ? -1.665 -8.124 15.500 1.00 91.58 74 ASP A O 1
ATOM 601 N N . GLU A 1 75 ? -1.240 -6.226 14.413 1.00 81.36 75 GLU A N 1
ATOM 602 C CA . GLU A 1 75 ? -2.316 -5.468 14.985 1.00 79.69 75 GLU A CA 1
ATOM 603 C C . GLU A 1 75 ? -2.401 -4.265 14.091 1.00 78.69 75 GLU A C 1
ATOM 604 O O . GLU A 1 75 ? -1.646 -4.183 13.144 1.00 72.86 75 GLU A O 1
ATOM 610 N N . GLN A 1 76 ? -3.327 -3.351 14.339 1.00 78.65 76 GLN A N 1
ATOM 611 C CA . GLN A 1 76 ? -3.432 -2.178 13.485 1.00 83.67 76 GLN A CA 1
ATOM 612 C C . GLN A 1 76 ? -2.222 -1.240 13.571 1.00 88.21 76 GLN A C 1
ATOM 613 O O . GLN A 1 76 ? -1.807 -0.830 14.649 1.00 85.85 76 GLN A O 1
ATOM 619 N N . ASN A 1 77 ? -1.704 -0.879 12.403 1.00 81.50 77 ASN A N 1
ATOM 620 C CA . ASN A 1 77 ? -0.570 0.038 12.255 1.00 70.54 77 ASN A CA 1
ATOM 621 C C . ASN A 1 77 ? -0.997 1.474 11.971 1.00 74.71 77 ASN A C 1
ATOM 622 O O . ASN A 1 77 ? -1.972 1.713 11.256 1.00 68.72 77 ASN A O 1
ATOM 627 N N . HIS A 1 78 ? -0.245 2.424 12.527 1.00 74.80 78 HIS A N 1
ATOM 628 C CA . HIS A 1 78 ? -0.547 3.844 12.374 1.00 73.03 78 HIS A CA 1
ATOM 629 C C . HIS A 1 78 ? 0.676 4.642 11.954 1.00 68.73 78 HIS A C 1
ATOM 630 O O . HIS A 1 78 ? 1.797 4.170 12.071 1.00 65.81 78 HIS A O 1
ATOM 637 N N . LEU A 1 79 ? 0.407 5.826 11.406 1.00 65.41 79 LEU A N 1
ATOM 638 C CA . LEU A 1 79 ? 1.357 6.899 11.218 1.00 65.13 79 LEU A CA 1
ATOM 639 C C . LEU A 1 79 ? 1.116 7.900 12.347 1.00 70.86 79 LEU A C 1
ATOM 640 O O . LEU A 1 79 ? -0.020 8.304 12.562 1.00 75.98 79 LEU A O 1
ATOM 645 N N . VAL A 1 80 ? 2.181 8.319 13.041 1.00 63.44 80 VAL A N 1
ATOM 646 C CA . VAL A 1 80 ? 2.067 9.039 14.298 1.00 56.07 80 VAL A CA 1
ATOM 647 C C . VAL A 1 80 ? 2.672 10.448 14.283 1.00 60.98 80 VAL A C 1
ATOM 648 O O . VAL A 1 80 ? 3.673 10.698 13.633 1.00 71.73 80 VAL A O 1
ATOM 652 N N . ILE A 1 81 ? 2.040 11.370 15.001 1.00 60.01 81 ILE A N 1
ATOM 653 C CA . ILE A 1 81 ? 2.613 12.669 15.307 1.00 56.78 81 ILE A CA 1
ATOM 654 C C . ILE A 1 81 ? 2.599 12.762 16.819 1.00 59.01 81 ILE A C 1
ATOM 655 O O . ILE A 1 81 ? 1.549 12.681 17.428 1.00 59.99 81 ILE A O 1
ATOM 660 N N . ALA A 1 82 ? 3.775 12.908 17.423 1.00 56.20 82 ALA A N 1
ATOM 661 C CA . ALA A 1 82 ? 3.918 13.032 18.862 1.00 49.72 82 ALA A CA 1
ATOM 662 C C . ALA A 1 82 ? 4.429 14.416 19.180 1.00 51.46 82 ALA A C 1
ATOM 663 O O . ALA A 1 82 ? 5.039 15.083 18.330 1.00 56.46 82 ALA A O 1
ATOM 665 N N . SER A 1 83 ? 4.169 14.875 20.392 1.00 50.83 83 SER A N 1
ATOM 666 C CA . SER A 1 83 ? 4.697 16.161 20.819 1.00 52.31 83 SER A CA 1
ATOM 667 C C . SER A 1 83 ? 5.742 15.845 21.861 1.00 49.71 83 SER A C 1
ATOM 668 O O . SER A 1 83 ? 5.670 14.800 22.531 1.00 46.49 83 SER A O 1
ATOM 671 N N . VAL A 1 84 ? 6.684 16.771 22.017 1.00 50.11 84 VAL A N 1
ATOM 672 C CA . VAL A 1 84 ? 7.777 16.607 22.966 1.00 52.44 84 VAL A CA 1
ATOM 673 C C . VAL A 1 84 ? 7.984 17.956 23.585 1.00 53.46 84 VAL A C 1
ATOM 674 O O . VAL A 1 84 ? 8.176 18.941 22.876 1.00 55.96 84 VAL A O 1
ATOM 678 N N . GLN A 1 85 ? 7.976 17.985 24.909 1.00 57.20 85 GLN A N 1
ATOM 679 C CA . GLN A 1 85 ? 8.249 19.202 25.642 1.00 60.72 85 GLN A CA 1
ATOM 680 C C . GLN A 1 85 ? 9.695 19.183 25.984 1.00 52.08 85 GLN A C 1
ATOM 681 O O . GLN A 1 85 ? 10.135 18.238 26.599 1.00 51.44 85 GLN A O 1
ATOM 687 N N . LEU A 1 86 ? 10.413 20.242 25.645 1.00 53.34 86 LEU A N 1
ATOM 688 C CA . LEU A 1 86 ? 11.852 20.310 25.845 1.00 51.52 86 LEU A CA 1
ATOM 689 C C . LEU A 1 86 ? 12.212 21.492 26.688 1.00 56.85 86 LEU A C 1
ATOM 690 O O . LEU A 1 86 ? 11.763 22.617 26.407 1.00 53.03 86 LEU A O 1
ATOM 695 N N . PRO A 1 87 ? 13.070 21.272 27.692 1.00 63.12 87 PRO A N 1
ATOM 696 C CA . PRO A 1 87 ? 13.510 22.388 28.527 1.00 63.03 87 PRO A CA 1
ATOM 697 C C . PRO A 1 87 ? 14.125 23.527 27.750 1.00 65.30 87 PRO A C 1
ATOM 698 O O . PRO A 1 87 ? 14.636 23.361 26.664 1.00 62.72 87 PRO A O 1
ATOM 702 N N . ASN A 1 88 ? 14.081 24.687 28.362 1.00 75.30 88 ASN A N 1
ATOM 703 C CA . ASN A 1 88 ? 14.194 25.946 27.678 1.00 78.17 88 ASN A CA 1
ATOM 704 C C . ASN A 1 88 ? 15.489 26.655 28.040 1.00 88.34 88 ASN A C 1
ATOM 705 O O . ASN A 1 88 ? 16.144 26.299 29.029 1.00 84.70 88 ASN A O 1
ATOM 710 N N . ASP A 1 89 ? 15.829 27.678 27.254 1.00 97.77 89 ASP A N 1
ATOM 711 C CA . ASP A 1 89 ? 17.056 28.462 27.453 1.00 101.68 89 ASP A CA 1
ATOM 712 C C . ASP A 1 89 ? 16.776 29.864 28.028 1.00 89.95 89 ASP A C 1
ATOM 713 O O . ASP A 1 89 ? 16.039 30.019 29.010 1.00 81.50 89 ASP A O 1
ATOM 718 N N . LYS A 1 114 ? 7.964 15.347 29.066 1.00 77.93 114 LYS A N 1
ATOM 719 C CA . LYS A 1 114 ? 6.754 14.592 28.705 1.00 81.34 114 LYS A CA 1
ATOM 720 C C . LYS A 1 114 ? 6.524 14.536 27.208 1.00 67.22 114 LYS A C 1
ATOM 721 O O . LYS A 1 114 ? 6.746 15.494 26.490 1.00 62.53 114 LYS A O 1
ATOM 727 N N . ILE A 1 115 ? 6.037 13.387 26.777 1.00 61.40 115 ILE A N 1
ATOM 728 C CA . ILE A 1 115 ? 5.879 13.048 25.396 1.00 61.60 115 ILE A CA 1
ATOM 729 C C . ILE A 1 115 ? 4.512 12.427 25.218 1.00 63.43 115 ILE A C 1
ATOM 730 O O . ILE A 1 115 ? 4.175 11.478 25.903 1.00 77.80 115 ILE A O 1
ATOM 735 N N . GLU A 1 116 ? 3.752 12.925 24.261 1.00 62.15 116 GLU A N 1
ATOM 736 C CA . GLU A 1 116 ? 2.367 12.543 24.119 1.00 64.55 116 GLU A CA 1
ATOM 737 C C . GLU A 1 116 ? 2.031 12.361 22.668 1.00 68.04 116 GLU A C 1
ATOM 738 O O . GLU A 1 116 ? 2.436 13.159 21.823 1.00 77.33 116 GLU A O 1
ATOM 744 N N . ILE A 1 117 ? 1.271 11.310 22.395 1.00 71.94 117 ILE A N 1
ATOM 745 C CA . ILE A 1 117 ? 0.765 11.047 21.058 1.00 72.94 117 ILE A CA 1
ATOM 746 C C . ILE A 1 117 ? -0.365 12.019 20.767 1.00 72.91 117 ILE A C 1
ATOM 747 O O . ILE A 1 117 ? -1.321 12.076 21.516 1.00 84.61 117 ILE A O 1
ATOM 752 N N . GLU A 1 118 ? -0.249 12.782 19.692 1.00 72.15 118 GLU A N 1
ATOM 753 C CA . GLU A 1 118 ? -1.257 13.779 19.359 1.00 74.71 118 GLU A CA 1
ATOM 754 C C . GLU A 1 118 ? -2.122 13.393 18.179 1.00 80.42 118 GLU A C 1
ATOM 755 O O . GLU A 1 118 ? -3.257 13.832 18.079 1.00 90.79 118 GLU A O 1
ATOM 761 N N . ILE A 1 119 ? -1.596 12.581 17.280 1.00 78.35 119 ILE A N 1
ATOM 762 C CA . ILE A 1 119 ? -2.343 12.179 16.105 1.00 73.12 119 ILE A CA 1
ATOM 763 C C . ILE A 1 119 ? -1.950 10.738 15.760 1.00 78.73 119 ILE A C 1
ATOM 764 O O . ILE A 1 119 ? -0.789 10.363 15.898 1.00 86.61 119 ILE A O 1
ATOM 769 N N . LYS A 1 120 ? -2.941 9.938 15.361 1.00 74.41 120 LYS A N 1
ATOM 770 C CA . LYS A 1 120 ? -2.760 8.575 14.867 1.00 70.64 120 LYS A CA 1
ATOM 771 C C . LYS A 1 120 ? -3.606 8.389 13.619 1.00 80.92 120 LYS A C 1
ATOM 772 O O . LYS A 1 120 ? -4.805 8.656 13.636 1.00 95.63 120 LYS A O 1
ATOM 778 N N . ILE A 1 121 ? -3.001 7.908 12.546 1.00 75.15 121 ILE A N 1
ATOM 779 C CA . ILE A 1 121 ? -3.690 7.759 11.292 1.00 70.45 121 ILE A CA 1
ATOM 780 C C . ILE A 1 121 ? -3.529 6.327 10.866 1.00 77.48 121 ILE A C 1
ATOM 781 O O . ILE A 1 121 ? -2.435 5.803 10.893 1.00 80.80 121 ILE A O 1
ATOM 786 N N . ASN A 1 122 ? -4.629 5.696 10.475 1.00 84.77 122 ASN A N 1
ATOM 787 C CA . ASN A 1 122 ? -4.624 4.281 10.133 1.00 84.00 122 ASN A CA 1
ATOM 788 C C . ASN A 1 122 ? -3.735 4.053 8.921 1.00 78.08 122 ASN A C 1
ATOM 789 O O . ASN A 1 122 ? -3.701 4.888 8.001 1.00 69.86 122 ASN A O 1
ATOM 794 N N . HIS A 1 123 ? -3.012 2.931 8.941 1.00 72.87 123 HIS A N 1
ATOM 795 C CA . HIS A 1 123 ? -1.934 2.688 8.002 1.00 72.60 123 HIS A CA 1
ATOM 796 C C . HIS A 1 123 ? -1.875 1.213 7.627 1.00 73.43 123 HIS A C 1
ATOM 797 O O . HIS A 1 123 ? -1.924 0.336 8.500 1.00 66.77 123 HIS A O 1
ATOM 804 N N . GLU A 1 124 ? -1.782 0.972 6.315 1.00 82.99 124 GLU A N 1
ATOM 805 C CA . GLU A 1 124 ? -1.672 -0.372 5.732 1.00 90.61 124 GLU A CA 1
ATOM 806 C C . GLU A 1 124 ? -0.290 -0.953 5.955 1.00 86.03 124 GLU A C 1
ATOM 807 O O . GLU A 1 124 ? 0.626 -0.754 5.139 1.00 84.66 124 GLU A O 1
ATOM 813 N N . GLY A 1 125 ? -0.151 -1.693 7.045 1.00 81.81 125 GLY A N 1
ATOM 814 C CA . GLY A 1 125 ? 1.136 -2.266 7.433 1.00 82.04 125 GLY A CA 1
ATOM 815 C C . GLY A 1 125 ? 2.027 -1.313 8.221 1.00 75.51 125 GLY A C 1
ATOM 816 O O . GLY A 1 125 ? 1.675 -0.147 8.471 1.00 67.88 125 GLY A O 1
ATOM 817 N N . GLU A 1 126 ? 3.189 -1.823 8.607 1.00 74.54 126 GLU A N 1
ATOM 818 C CA . GLU A 1 126 ? 4.196 -1.006 9.299 1.00 74.05 126 GLU A CA 1
ATOM 819 C C . GLU A 1 126 ? 4.667 0.138 8.415 1.00 72.52 126 GLU A C 1
ATOM 820 O O . GLU A 1 126 ? 4.785 -0.003 7.182 1.00 72.33 126 GLU A O 1
ATOM 826 N N . VAL A 1 127 ? 4.910 1.278 9.057 1.00 67.12 127 VAL A N 1
ATOM 827 C CA . VAL A 1 127 ? 5.563 2.426 8.411 1.00 61.74 127 VAL A CA 1
ATOM 828 C C . VAL A 1 127 ? 7.081 2.199 8.323 1.00 56.70 127 VAL A C 1
ATOM 829 O O . VAL A 1 127 ? 7.774 2.341 9.304 1.00 58.02 127 VAL A O 1
ATOM 833 N N . ASN A 1 128 ? 7.570 1.822 7.147 1.00 57.11 128 ASN A N 1
ATOM 834 C CA . ASN A 1 128 ? 9.005 1.669 6.891 1.00 63.08 128 ASN A CA 1
ATOM 835 C C . ASN A 1 128 ? 9.748 3.016 7.039 1.00 62.99 128 ASN A C 1
ATOM 836 O O . ASN A 1 128 ? 10.811 3.077 7.659 1.00 52.92 128 ASN A O 1
ATOM 841 N N . ARG A 1 129 ? 9.159 4.084 6.503 1.00 56.14 129 ARG A N 1
ATOM 842 C CA . ARG A 1 129 ? 9.734 5.413 6.615 1.00 54.59 129 ARG A CA 1
ATOM 843 C C . ARG A 1 129 ? 8.654 6.457 6.358 1.00 56.21 129 ARG A C 1
ATOM 844 O O . ARG A 1 129 ? 7.764 6.224 5.568 1.00 59.55 129 ARG A O 1
ATOM 852 N N . ALA A 1 130 ? 8.727 7.588 7.049 1.00 50.69 130 ALA A N 1
ATOM 853 C CA . ALA A 1 130 ? 7.798 8.677 6.881 1.00 50.71 130 ALA A CA 1
ATOM 854 C C . ALA A 1 130 ? 8.563 9.989 6.850 1.00 52.24 130 ALA A C 1
ATOM 855 O O . ALA A 1 130 ? 9.391 10.229 7.712 1.00 56.00 130 ALA A O 1
ATOM 857 N N . ARG A 1 131 ? 8.282 10.830 5.849 1.00 51.74 131 ARG A N 1
ATOM 858 C CA . ARG A 1 131 ? 8.956 12.104 5.676 1.00 52.00 131 ARG A CA 1
ATOM 859 C C . ARG A 1 131 ? 7.987 13.221 5.260 1.00 55.18 131 ARG A C 1
ATOM 860 O O . ARG A 1 131 ? 7.217 13.069 4.321 1.00 59.84 131 ARG A O 1
ATOM 868 N N . TYR A 1 132 ? 8.040 14.351 5.955 1.00 57.87 132 TYR A N 1
ATOM 869 C CA . TYR A 1 132 ? 7.172 15.493 5.645 1.00 53.69 132 TYR A CA 1
ATOM 870 C C . TYR A 1 132 ? 7.654 16.270 4.408 1.00 57.67 132 TYR A C 1
ATOM 871 O O . TYR A 1 132 ? 8.827 16.278 4.088 1.00 59.77 132 TYR A O 1
ATOM 880 N N . MET A 1 133 ? 6.746 16.936 3.704 1.00 61.10 133 MET A N 1
ATOM 881 C CA . MET A 1 133 ? 7.142 17.771 2.571 1.00 56.66 133 MET A CA 1
ATOM 882 C C . MET A 1 133 ? 7.637 19.090 3.107 1.00 51.45 133 MET A C 1
ATOM 883 O O . MET A 1 133 ? 6.954 19.721 3.865 1.00 55.94 133 MET A O 1
ATOM 888 N N . PRO A 1 134 ? 8.848 19.511 2.742 1.00 50.31 134 PRO A N 1
ATOM 889 C CA . PRO A 1 134 ? 9.353 20.756 3.287 1.00 56.96 134 PRO A CA 1
ATOM 890 C C . PRO A 1 134 ? 8.456 21.959 3.015 1.00 59.22 134 PRO A C 1
ATOM 891 O O . PRO A 1 134 ? 8.255 22.797 3.890 1.00 64.69 134 PRO A O 1
ATOM 895 N N . GLN A 1 135 ? 7.927 22.040 1.806 1.00 65.28 135 GLN A N 1
ATOM 896 C CA . GLN A 1 135 ? 7.134 23.201 1.397 1.00 67.15 135 GLN A CA 1
ATOM 897 C C . GLN A 1 135 ? 5.714 23.166 2.041 1.00 68.19 135 GLN A C 1
ATOM 898 O O . GLN A 1 135 ? 5.039 24.180 2.122 1.00 70.52 135 GLN A O 1
ATOM 904 N N . ASN A 1 136 ? 5.305 22.010 2.545 1.00 65.30 136 ASN A N 1
ATOM 905 C CA . ASN A 1 136 ? 4.071 21.886 3.289 1.00 68.83 136 ASN A CA 1
ATOM 906 C C . ASN A 1 136 ? 4.137 20.710 4.287 1.00 63.75 136 ASN A C 1
ATOM 907 O O . ASN A 1 136 ? 3.832 19.567 3.934 1.00 64.29 136 ASN A O 1
ATOM 912 N N . PRO A 1 137 ? 4.553 20.993 5.540 1.00 68.41 137 PRO A N 1
ATOM 913 C CA . PRO A 1 137 ? 4.838 19.982 6.579 1.00 65.88 137 PRO A CA 1
ATOM 914 C C . PRO A 1 137 ? 3.660 19.176 7.066 1.00 70.35 137 PRO A C 1
ATOM 915 O O . PRO A 1 137 ? 3.849 18.213 7.812 1.00 70.31 137 PRO A O 1
ATOM 919 N N . CYS A 1 138 ? 2.451 19.571 6.678 1.00 74.06 138 CYS A N 1
ATOM 920 C CA . CYS A 1 138 ? 1.258 18.771 6.972 1.00 71.52 138 CYS A CA 1
ATOM 921 C C . CYS A 1 138 ? 1.170 17.566 6.067 1.00 66.23 138 CYS A C 1
ATOM 922 O O . CYS A 1 138 ? 0.468 16.603 6.394 1.00 65.46 138 CYS A O 1
ATOM 925 N N . ILE A 1 139 ? 1.883 17.621 4.935 1.00 64.75 139 ILE A N 1
ATOM 926 C CA . ILE A 1 139 ? 1.932 16.500 3.997 1.00 72.25 139 ILE A CA 1
ATOM 927 C C . ILE A 1 139 ? 3.050 15.534 4.391 1.00 67.55 139 ILE A C 1
ATOM 928 O O . ILE A 1 139 ? 4.162 15.954 4.651 1.00 66.58 139 ILE A O 1
ATOM 933 N N . ILE A 1 140 ? 2.750 14.247 4.398 1.00 60.28 140 ILE A N 1
ATOM 934 C CA . ILE A 1 140 ? 3.699 13.245 4.838 1.00 61.57 140 ILE A CA 1
ATOM 935 C C . ILE A 1 140 ? 3.664 12.040 3.931 1.00 62.08 140 ILE A C 1
ATOM 936 O O . ILE A 1 140 ? 2.640 11.395 3.820 1.00 63.31 140 ILE A O 1
ATOM 941 N N . ALA A 1 141 ? 4.788 11.704 3.313 1.00 58.98 141 ALA A N 1
ATOM 942 C CA . ALA A 1 141 ? 4.857 10.458 2.544 1.00 61.37 141 ALA A CA 1
ATOM 943 C C . ALA A 1 141 ? 5.247 9.275 3.427 1.00 60.37 141 ALA A C 1
ATOM 944 O O . ALA A 1 141 ? 6.003 9.447 4.371 1.00 72.85 141 ALA A O 1
ATOM 946 N N . THR A 1 142 ? 4.733 8.085 3.141 1.00 57.23 142 THR A N 1
ATOM 947 C CA . THR A 1 142 ? 5.153 6.895 3.852 1.00 55.17 142 THR A CA 1
ATOM 948 C C . THR A 1 142 ? 5.483 5.763 2.908 1.00 57.28 142 THR A C 1
ATOM 949 O O . THR A 1 142 ? 4.991 5.688 1.795 1.00 66.59 142 THR A O 1
ATOM 953 N N . LYS A 1 143 ? 6.363 4.892 3.355 1.00 62.66 143 LYS A N 1
ATOM 954 C CA . LYS A 1 143 ? 6.729 3.690 2.619 1.00 62.25 143 LYS A CA 1
ATOM 955 C C . LYS A 1 143 ? 6.153 2.529 3.384 1.00 63.77 143 LYS A C 1
ATOM 956 O O . LYS A 1 143 ? 6.077 2.577 4.608 1.00 65.05 143 LYS A O 1
ATOM 962 N N . THR A 1 144 ? 5.746 1.490 2.665 1.00 67.58 144 THR A N 1
ATOM 963 C CA . THR A 1 144 ? 4.930 0.440 3.245 1.00 72.13 144 THR A CA 1
ATOM 964 C C . THR A 1 144 ? 5.579 -0.895 2.912 1.00 71.50 144 THR A C 1
ATOM 965 O O . THR A 1 144 ? 6.565 -0.925 2.161 1.00 66.70 144 THR A O 1
ATOM 969 N N . PRO A 1 145 ? 5.042 -2.000 3.475 1.00 67.75 145 PRO A N 1
ATOM 970 C CA . PRO A 1 145 ? 5.478 -3.347 3.075 1.00 74.39 145 PRO A CA 1
ATOM 971 C C . PRO A 1 145 ? 5.055 -3.718 1.645 1.00 78.21 145 PRO A C 1
ATOM 972 O O . PRO A 1 145 ? 5.584 -4.685 1.076 1.00 74.09 145 PRO A O 1
ATOM 976 N N . SER A 1 146 ? 4.089 -2.962 1.112 1.00 78.16 146 SER A N 1
ATOM 977 C CA . SER A 1 146 ? 3.629 -3.089 -0.254 1.00 76.98 146 SER A CA 1
ATOM 978 C C . SER A 1 146 ? 4.483 -2.250 -1.200 1.00 86.73 146 SER A C 1
ATOM 979 O O . SER A 1 146 ? 5.400 -1.527 -0.788 1.00 86.88 146 SER A O 1
ATOM 982 N N . SER A 1 147 ? 4.151 -2.352 -2.481 1.00 91.97 147 SER A N 1
ATOM 983 C CA . SER A 1 147 ? 4.787 -1.564 -3.522 1.00 95.65 147 SER A CA 1
ATOM 984 C C . SER A 1 147 ? 4.262 -0.122 -3.542 1.00 92.62 147 SER A C 1
ATOM 985 O O . SER A 1 147 ? 4.912 0.777 -4.075 1.00 95.04 147 SER A O 1
ATOM 988 N N . ASP A 1 148 ? 3.094 0.106 -2.952 1.00 93.91 148 ASP A N 1
ATOM 989 C CA . ASP A 1 148 ? 2.534 1.451 -2.926 1.00 94.58 148 ASP A CA 1
ATOM 990 C C . ASP A 1 148 ? 3.338 2.380 -2.014 1.00 89.52 148 ASP A C 1
ATOM 991 O O . ASP A 1 148 ? 3.833 1.990 -0.944 1.00 85.00 148 ASP A O 1
ATOM 996 N N . VAL A 1 149 ? 3.475 3.610 -2.482 1.00 84.69 149 VAL A N 1
ATOM 997 C CA . VAL A 1 149 ? 4.003 4.708 -1.691 1.00 86.83 149 VAL A CA 1
ATOM 998 C C . VAL A 1 149 ? 2.816 5.607 -1.407 1.00 84.99 149 VAL A C 1
ATOM 999 O O . VAL A 1 149 ? 2.277 6.238 -2.311 1.00 90.59 149 VAL A O 1
ATOM 1003 N N . LEU A 1 150 ? 2.428 5.679 -0.146 1.00 80.97 150 LEU A N 1
ATOM 1004 C CA . LEU A 1 150 ? 1.267 6.441 0.252 1.00 75.08 150 LEU A CA 1
ATOM 1005 C C . LEU A 1 150 ? 1.626 7.885 0.543 1.00 75.58 150 LEU A C 1
ATOM 1006 O O . LEU A 1 150 ? 2.778 8.209 0.746 1.00 87.57 150 LEU A O 1
ATOM 1011 N N . VAL A 1 151 ? 0.628 8.755 0.513 1.00 77.67 151 VAL A N 1
ATOM 1012 C CA . VAL A 1 151 ? 0.778 10.165 0.860 1.00 71.27 151 VAL A CA 1
ATOM 1013 C C . VAL A 1 151 ? -0.451 10.482 1.671 1.00 77.06 151 VAL A C 1
ATOM 1014 O O . VAL A 1 151 ? -1.547 10.032 1.337 1.00 86.08 151 VAL A O 1
ATOM 1018 N N . PHE A 1 152 ? -0.249 11.215 2.757 1.00 77.58 152 PHE A N 1
ATOM 1019 C CA . PHE A 1 152 ? -1.303 11.613 3.672 1.00 76.11 152 PHE A CA 1
ATOM 1020 C C . PHE A 1 152 ? -1.143 13.114 3.923 1.00 81.07 152 PHE A C 1
ATOM 1021 O O . PHE A 1 152 ? -0.053 13.669 3.767 1.00 86.39 152 PHE A O 1
ATOM 1029 N N . ASP A 1 153 ? -2.248 13.762 4.272 1.00 83.30 153 ASP A N 1
ATOM 1030 C CA . ASP A 1 153 ? -2.259 15.152 4.712 1.00 80.19 153 ASP A CA 1
ATOM 1031 C C . ASP A 1 153 ? -2.998 15.088 6.012 1.00 90.66 153 ASP A C 1
ATOM 1032 O O . ASP A 1 153 ? -4.211 14.861 6.023 1.00 98.45 153 ASP A O 1
ATOM 1037 N N . TYR A 1 154 ? -2.275 15.264 7.116 1.00 91.87 154 TYR A N 1
ATOM 1038 C CA . TYR A 1 154 ? -2.860 14.986 8.432 1.00 93.28 154 TYR A CA 1
ATOM 1039 C C . TYR A 1 154 ? -3.956 15.987 8.860 1.00 85.73 154 TYR A C 1
ATOM 1040 O O . TYR A 1 154 ? -4.781 15.688 9.723 1.00 86.62 154 TYR A O 1
ATOM 1049 N N . THR A 1 155 ? -3.966 17.165 8.251 1.00 80.19 155 THR A N 1
ATOM 1050 C CA . THR A 1 155 ? -5.035 18.129 8.480 1.00 84.62 155 THR A CA 1
ATOM 1051 C C . THR A 1 155 ? -6.362 17.628 7.900 1.00 80.85 155 THR A C 1
ATOM 1052 O O . THR A 1 155 ? -7.411 17.989 8.394 1.00 79.97 155 THR A O 1
ATOM 1056 N N . LYS A 1 156 ? -6.296 16.760 6.890 1.00 82.20 156 LYS A N 1
ATOM 1057 C CA . LYS A 1 156 ? -7.478 16.085 6.311 1.00 76.39 156 LYS A CA 1
ATOM 1058 C C . LYS A 1 156 ? -7.826 14.743 6.949 1.00 77.57 156 LYS A C 1
ATOM 1059 O O . LYS A 1 156 ? -8.334 13.858 6.270 1.00 80.64 156 LYS A O 1
ATOM 1065 N N . HIS A 1 157 ? -7.538 14.570 8.230 1.00 77.33 157 HIS A N 1
ATOM 1066 C CA . HIS A 1 157 ? -7.819 13.317 8.908 1.00 72.99 157 HIS A CA 1
ATOM 1067 C C . HIS A 1 157 ? -8.174 13.646 10.329 1.00 73.62 157 HIS A C 1
ATOM 1068 O O . HIS A 1 157 ? -7.821 14.715 10.820 1.00 77.05 157 HIS A O 1
ATOM 1075 N N . PRO A 1 158 ? -8.895 12.741 10.998 1.00 75.39 158 PRO A N 1
ATOM 1076 C CA . PRO A 1 158 ? -9.189 12.928 12.415 1.00 79.43 158 PRO A CA 1
ATOM 1077 C C . PRO A 1 158 ? -7.986 12.565 13.270 1.00 82.79 158 PRO A C 1
ATOM 1078 O O . PRO A 1 158 ? -7.215 11.683 12.897 1.00 81.73 158 PRO A O 1
ATOM 1082 N N . SER A 1 159 ? -7.853 13.213 14.424 1.00 86.61 159 SER A N 1
ATOM 1083 C CA . SER A 1 159 ? -6.836 12.839 15.409 1.00 84.44 159 SER A CA 1
ATOM 1084 C C . SER A 1 159 ? -7.016 11.407 15.886 1.00 94.78 159 SER A C 1
ATOM 1085 O O . SER A 1 159 ? -6.055 10.641 16.013 1.00 100.12 159 SER A O 1
ATOM 1088 N N . LYS A 1 160 ? -8.254 11.051 16.174 1.00 98.89 160 LYS A N 1
ATOM 1089 C CA . LYS A 1 160 ? -8.537 9.729 16.686 1.00 101.41 160 LYS A CA 1
ATOM 1090 C C . LYS A 1 160 ? -8.842 8.840 15.498 1.00 100.37 160 LYS A C 1
ATOM 1091 O O . LYS A 1 160 ? -9.721 9.158 14.694 1.00 106.76 160 LYS A O 1
ATOM 1097 N N . PRO A 1 161 ? -8.089 7.739 15.355 1.00 100.77 161 PRO A N 1
ATOM 1098 C CA . PRO A 1 161 ? -8.249 6.921 14.164 1.00 103.57 161 PRO A CA 1
ATOM 1099 C C . PRO A 1 161 ? -9.535 6.111 14.232 1.00 105.82 161 PRO A C 1
ATOM 1100 O O . PRO A 1 161 ? -10.019 5.827 15.327 1.00 114.30 161 PRO A O 1
ATOM 1104 N N . ASP A 1 162 ? -10.071 5.730 13.080 1.00 106.46 162 ASP A N 1
ATOM 1105 C CA . ASP A 1 162 ? -11.295 4.925 13.047 1.00 118.91 162 ASP A CA 1
ATOM 1106 C C . ASP A 1 162 ? -11.033 3.499 13.509 1.00 122.01 162 ASP A C 1
ATOM 1107 O O . ASP A 1 162 ? -10.129 2.848 12.988 1.00 120.95 162 ASP A O 1
ATOM 1112 N N . PRO A 1 163 ? -11.861 2.994 14.450 1.00 124.82 163 PRO A N 1
ATOM 1113 C CA . PRO A 1 163 ? -11.693 1.678 15.098 1.00 120.72 163 PRO A CA 1
ATOM 1114 C C . PRO A 1 163 ? -11.726 0.506 14.116 1.00 113.58 163 PRO A C 1
ATOM 1115 O O . PRO A 1 163 ? -11.288 -0.605 14.451 1.00 100.18 163 PRO A O 1
ATOM 1119 N N . SER A 1 164 ? -12.267 0.766 12.926 1.00 111.67 164 SER A N 1
ATOM 1120 C CA . SER A 1 164 ? -12.203 -0.161 11.803 1.00 104.31 164 SER A CA 1
ATOM 1121 C C . SER A 1 164 ? -10.764 -0.460 11.408 1.00 106.45 164 SER A C 1
ATOM 1122 O O . SER A 1 164 ? -10.413 -1.603 11.117 1.00 91.56 164 SER A O 1
ATOM 1125 N N . GLY A 1 165 ? -9.940 0.583 11.401 1.00 116.58 165 GLY A N 1
ATOM 1126 C CA . GLY A 1 165 ? -8.530 0.469 11.038 1.00 118.58 165 GLY A CA 1
ATOM 1127 C C . GLY A 1 165 ? -8.329 0.531 9.538 1.00 118.04 165 GLY A C 1
ATOM 1128 O O . GLY A 1 165 ? -7.352 -0.012 9.017 1.00 114.14 165 GLY A O 1
ATOM 1129 N N . GLU A 1 166 ? -9.256 1.194 8.845 1.00 117.16 166 GLU A N 1
ATOM 1130 C CA . GLU A 1 166 ? -9.240 1.269 7.382 1.00 117.81 166 GLU A CA 1
ATOM 1131 C C . GLU A 1 166 ? -8.393 2.456 6.921 1.00 112.82 166 GLU A C 1
ATOM 1132 O O . GLU A 1 166 ? -8.681 3.607 7.257 1.00 107.20 166 GLU A O 1
ATOM 1138 N N . CYS A 1 167 ? -7.350 2.165 6.148 1.00 109.21 167 CYS A N 1
ATOM 1139 C CA . CYS A 1 167 ? -6.382 3.183 5.728 1.00 107.95 167 CYS A CA 1
ATOM 1140 C C . CYS A 1 167 ? -6.809 3.872 4.438 1.00 96.52 167 CYS A C 1
ATOM 1141 O O . CYS A 1 167 ? -6.723 3.296 3.349 1.00 79.63 167 CYS A O 1
ATOM 1144 N N . ASN A 1 168 ? -7.234 5.124 4.570 1.00 92.80 168 ASN A N 1
ATOM 1145 C CA . ASN A 1 168 ? -7.658 5.911 3.429 1.00 93.27 168 ASN A CA 1
ATOM 1146 C C . ASN A 1 168 ? -6.655 7.023 3.080 1.00 87.29 168 ASN A C 1
ATOM 1147 O O . ASN A 1 168 ? -6.754 8.136 3.592 1.00 88.68 168 ASN A O 1
ATOM 1152 N N . PRO A 1 169 ? -5.678 6.720 2.205 1.00 84.23 169 PRO A N 1
ATOM 1153 C CA . PRO A 1 169 ? -4.650 7.700 1.895 1.00 82.84 169 PRO A CA 1
ATOM 1154 C C . PRO A 1 169 ? -5.059 8.766 0.904 1.00 81.52 169 PRO A C 1
ATOM 1155 O O . PRO A 1 169 ? -5.628 8.462 -0.123 1.00 93.22 169 PRO A O 1
ATOM 1159 N N . ASP A 1 170 ? -4.680 10.000 1.180 1.00 81.73 170 ASP A N 1
ATOM 1160 C CA . ASP A 1 170 ? -4.955 11.101 0.283 1.00 83.95 170 ASP A CA 1
ATOM 1161 C C . ASP A 1 170 ? -4.350 10.947 -1.113 1.00 88.21 170 ASP A C 1
ATOM 1162 O O . ASP A 1 170 ? -4.841 11.558 -2.061 1.00 95.44 170 ASP A O 1
ATOM 1167 N N . LEU A 1 171 ? -3.285 10.161 -1.247 1.00 83.69 171 LEU A N 1
ATOM 1168 C CA . LEU A 1 171 ? -2.816 9.730 -2.573 1.00 77.42 171 LEU A CA 1
ATOM 1169 C C . LEU A 1 171 ? -2.280 8.325 -2.499 1.00 77.45 171 LEU A C 1
ATOM 1170 O O . LEU A 1 171 ? -2.210 7.718 -1.427 1.00 79.48 171 LEU A O 1
ATOM 1175 N N . ARG A 1 172 ? -1.956 7.782 -3.658 1.00 73.25 172 ARG A N 1
ATOM 1176 C CA . ARG A 1 172 ? -1.370 6.471 -3.710 1.00 78.07 172 ARG A CA 1
ATOM 1177 C C . ARG A 1 172 ? -0.518 6.413 -4.942 1.00 82.46 172 ARG A C 1
ATOM 1178 O O . ARG A 1 172 ? -1.008 6.559 -6.052 1.00 86.18 172 ARG A O 1
ATOM 1186 N N . LEU A 1 173 ? 0.780 6.230 -4.738 1.00 85.24 173 LEU A N 1
ATOM 1187 C CA . LEU A 1 173 ? 1.733 6.345 -5.824 1.00 85.23 173 LEU A CA 1
ATOM 1188 C C . LEU A 1 173 ? 2.182 4.972 -6.270 1.00 85.35 173 LEU A C 1
ATOM 1189 O O . LEU A 1 173 ? 2.453 4.102 -5.448 1.00 92.09 173 LEU A O 1
ATOM 1194 N N . ARG A 1 174 ? 2.261 4.785 -7.579 1.00 87.99 174 ARG A N 1
ATOM 1195 C CA . ARG A 1 174 ? 2.599 3.487 -8.136 1.00 85.55 174 ARG A CA 1
ATOM 1196 C C . ARG A 1 174 ? 3.791 3.632 -9.035 1.00 77.41 174 ARG A C 1
ATOM 1197 O O . ARG A 1 174 ? 4.114 4.731 -9.468 1.00 76.85 174 ARG A O 1
ATOM 1205 N N . GLY A 1 175 ? 4.437 2.510 -9.320 1.00 76.38 175 GLY A N 1
ATOM 1206 C CA . GLY A 1 175 ? 5.663 2.499 -10.121 1.00 67.81 175 GLY A CA 1
ATOM 1207 C C . GLY A 1 175 ? 6.610 1.386 -9.722 1.00 75.22 175 GLY A C 1
ATOM 1208 O O . GLY A 1 175 ? 7.440 0.956 -10.541 1.00 79.15 175 GLY A O 1
ATOM 1209 N N . HIS A 1 176 ? 6.502 0.942 -8.465 1.00 73.70 176 HIS A N 1
ATOM 1210 C CA . HIS A 1 176 ? 7.378 -0.091 -7.881 1.00 78.00 176 HIS A CA 1
ATOM 1211 C C . HIS A 1 176 ? 6.676 -1.438 -7.849 1.00 77.20 176 HIS A C 1
ATOM 1212 O O . HIS A 1 176 ? 5.461 -1.506 -7.698 1.00 66.55 176 HIS A O 1
ATOM 1219 N N . GLN A 1 177 ? 7.454 -2.508 -7.944 1.00 86.65 177 GLN A N 1
ATOM 1220 C CA . GLN A 1 177 ? 6.921 -3.860 -7.802 1.00 91.95 177 GLN A CA 1
ATOM 1221 C C . GLN A 1 177 ? 7.108 -4.393 -6.383 1.00 97.19 177 GLN A C 1
ATOM 1222 O O . GLN A 1 177 ? 6.516 -5.412 -6.017 1.00 98.96 177 GLN A O 1
ATOM 1228 N N . LYS A 1 178 ? 7.929 -3.708 -5.586 1.00 103.85 178 LYS A N 1
ATOM 1229 C CA . LYS A 1 178 ? 8.184 -4.123 -4.197 1.00 97.37 178 LYS A CA 1
ATOM 1230 C C . LYS A 1 178 ? 8.397 -2.949 -3.235 1.00 90.91 178 LYS A C 1
ATOM 1231 O O . LYS A 1 178 ? 8.531 -1.781 -3.636 1.00 89.96 178 LYS A O 1
ATOM 1237 N N . GLU A 1 179 ? 8.397 -3.290 -1.954 1.00 81.88 179 GLU A N 1
ATOM 1238 C CA . GLU A 1 179 ? 8.679 -2.340 -0.880 1.00 76.94 179 GLU A CA 1
ATOM 1239 C C . GLU A 1 179 ? 10.093 -1.768 -0.949 1.00 70.98 179 GLU A C 1
ATOM 1240 O O . GLU A 1 179 ? 10.983 -2.281 -1.669 1.00 60.09 179 GLU A O 1
ATOM 1246 N N . GLY A 1 180 ? 10.301 -0.719 -0.162 1.00 65.81 180 GLY A N 1
ATOM 1247 C CA . GLY A 1 180 ? 11.661 -0.251 0.133 1.00 63.36 180 GLY A CA 1
ATOM 1248 C C . GLY A 1 180 ? 11.713 0.671 1.339 1.00 59.30 180 GLY A C 1
ATOM 1249 O O . GLY A 1 180 ? 10.784 0.713 2.153 1.00 53.53 180 GLY A O 1
ATOM 1250 N N . TYR A 1 181 ? 12.793 1.437 1.425 1.00 59.03 181 TYR A N 1
ATOM 1251 C CA . TYR A 1 181 ? 13.011 2.366 2.549 1.00 63.49 181 TYR A CA 1
ATOM 1252 C C . TYR A 1 181 ? 13.216 3.808 2.113 1.00 59.76 181 TYR A C 1
ATOM 1253 O O . TYR A 1 181 ? 12.592 4.698 2.667 1.00 61.15 181 TYR A O 1
ATOM 1262 N N . GLY A 1 182 ? 14.052 4.022 1.099 1.00 57.85 182 GLY A N 1
ATOM 1263 C CA . GLY A 1 182 ? 14.401 5.359 0.638 1.00 58.08 182 GLY A CA 1
ATOM 1264 C C . GLY A 1 182 ? 13.227 6.222 0.216 1.00 58.22 182 GLY A C 1
ATOM 1265 O O . GLY A 1 182 ? 12.335 5.770 -0.478 1.00 59.82 182 GLY A O 1
ATOM 1266 N N . LEU A 1 183 ? 13.274 7.484 0.616 1.00 54.69 183 LEU A N 1
ATOM 1267 C CA . LEU A 1 183 ? 12.164 8.392 0.493 1.00 53.21 183 LEU A CA 1
ATOM 1268 C C . LEU A 1 183 ? 12.647 9.835 0.669 1.00 52.90 183 LEU A C 1
ATOM 1269 O O . LEU A 1 183 ? 13.196 10.175 1.711 1.00 51.05 183 LEU A O 1
ATOM 1274 N N . SER A 1 184 ? 12.447 10.691 -0.329 1.00 46.43 184 SER A N 1
ATOM 1275 C CA . SER A 1 184 ? 13.028 12.030 -0.270 1.00 47.81 184 SER A CA 1
ATOM 1276 C C . SER A 1 184 ? 12.322 13.111 -1.117 1.00 51.38 184 SER A C 1
ATOM 1277 O O . SER A 1 184 ? 12.327 13.058 -2.350 1.00 54.71 184 SER A O 1
ATOM 1280 N N . TRP A 1 185 ? 11.739 14.095 -0.438 1.00 54.09 185 TRP A N 1
ATOM 1281 C CA . TRP A 1 185 ? 11.104 15.254 -1.082 1.00 52.98 185 TRP A CA 1
ATOM 1282 C C . TRP A 1 185 ? 12.103 16.275 -1.575 1.00 56.31 185 TRP A C 1
ATOM 1283 O O . TRP A 1 185 ? 13.020 16.626 -0.849 1.00 59.76 185 TRP A O 1
ATOM 1294 N N . ASN A 1 186 ? 11.898 16.786 -2.792 1.00 59.25 186 ASN A N 1
ATOM 1295 C CA . ASN A 1 186 ? 12.743 17.840 -3.341 1.00 55.96 186 ASN A CA 1
ATOM 1296 C C . ASN A 1 186 ? 12.495 19.099 -2.562 1.00 56.37 186 ASN A C 1
ATOM 1297 O O . ASN A 1 186 ? 11.362 19.543 -2.474 1.00 61.19 186 ASN A O 1
ATOM 1302 N N . PRO A 1 187 ? 13.549 19.657 -1.944 1.00 56.11 187 PRO A N 1
ATOM 1303 C CA . PRO A 1 187 ? 13.390 20.922 -1.235 1.00 57.84 187 PRO A CA 1
ATOM 1304 C C . PRO A 1 187 ? 13.435 22.142 -2.165 1.00 59.36 187 PRO A C 1
ATOM 1305 O O . PRO A 1 187 ? 13.332 23.281 -1.703 1.00 56.74 187 PRO A O 1
ATOM 1309 N N . ASN A 1 188 ? 13.654 21.935 -3.455 1.00 64.25 188 ASN A N 1
ATOM 1310 C CA . ASN A 1 188 ? 13.656 23.073 -4.370 1.00 64.02 188 ASN A CA 1
ATOM 1311 C C . ASN A 1 188 ? 12.498 23.056 -5.363 1.00 60.74 188 ASN A C 1
ATOM 1312 O O . ASN A 1 188 ? 12.158 24.090 -5.873 1.00 71.36 188 ASN A O 1
ATOM 1317 N N . LEU A 1 189 ? 11.915 21.885 -5.619 1.00 62.35 189 LEU A N 1
ATOM 1318 C CA . LEU A 1 189 ? 10.771 21.716 -6.510 1.00 59.94 189 LEU A CA 1
ATOM 1319 C C . LEU A 1 189 ? 9.657 21.065 -5.738 1.00 60.26 189 LEU A C 1
ATOM 1320 O O . LEU A 1 189 ? 9.604 19.845 -5.577 1.00 65.28 189 LEU A O 1
ATOM 1325 N N . SER A 1 190 ? 8.749 21.890 -5.262 1.00 67.48 190 SER A N 1
ATOM 1326 C CA . SER A 1 190 ? 7.648 21.427 -4.437 1.00 73.23 190 SER A CA 1
ATOM 1327 C C . SER A 1 190 ? 6.864 20.248 -5.033 1.00 73.04 190 SER A C 1
ATOM 1328 O O . SER A 1 190 ? 6.356 20.328 -6.147 1.00 81.52 190 SER A O 1
ATOM 1331 N N . GLY A 1 191 ? 6.797 19.148 -4.292 1.00 71.77 191 GLY A N 1
ATOM 1332 C CA . GLY A 1 191 ? 5.997 17.980 -4.672 1.00 68.31 191 GLY A CA 1
ATOM 1333 C C . GLY A 1 191 ? 6.732 16.899 -5.456 1.00 70.61 191 GLY A C 1
ATOM 1334 O O . GLY A 1 191 ? 6.135 15.869 -5.805 1.00 64.85 191 GLY A O 1
ATOM 1335 N N . HIS A 1 192 ? 8.016 17.123 -5.743 1.00 66.20 192 HIS A N 1
ATOM 1336 C CA . HIS A 1 192 ? 8.840 16.097 -6.382 1.00 69.80 192 HIS A CA 1
ATOM 1337 C C . HIS A 1 192 ? 9.343 15.084 -5.358 1.00 67.73 192 HIS A C 1
ATOM 1338 O O . HIS A 1 192 ? 10.188 15.413 -4.514 1.00 69.15 192 HIS A O 1
ATOM 1345 N N . LEU A 1 193 ? 8.841 13.860 -5.464 1.00 61.63 193 LEU A N 1
ATOM 1346 C CA . LEU A 1 193 ? 9.155 12.804 -4.515 1.00 64.40 193 LEU A CA 1
ATOM 1347 C C . LEU A 1 193 ? 9.974 11.654 -5.143 1.00 66.37 193 LEU A C 1
ATOM 1348 O O . LEU A 1 193 ? 9.565 11.079 -6.143 1.00 68.21 193 LEU A O 1
ATOM 1353 N N . LEU A 1 194 ? 11.120 11.323 -4.541 1.00 62.88 194 LEU A N 1
ATOM 1354 C CA . LEU A 1 194 ? 11.902 10.162 -4.949 1.00 57.85 194 LEU A CA 1
ATOM 1355 C C . LEU A 1 194 ? 11.704 9.035 -3.981 1.00 54.39 194 LEU A C 1
ATOM 1356 O O . LEU A 1 194 ? 11.365 9.257 -2.842 1.00 58.75 194 LEU A O 1
ATOM 1361 N N . SER A 1 195 ? 11.938 7.821 -4.433 1.00 54.67 195 SER A N 1
ATOM 1362 C CA . SER A 1 195 ? 11.684 6.642 -3.614 1.00 58.06 195 SER A CA 1
ATOM 1363 C C . SER A 1 195 ? 12.588 5.525 -4.086 1.00 63.26 195 SER A C 1
ATOM 1364 O O . SER A 1 195 ? 12.899 5.457 -5.259 1.00 65.41 195 SER A O 1
ATOM 1367 N N . ALA A 1 196 ? 13.021 4.674 -3.162 1.00 59.31 196 ALA A N 1
ATOM 1368 C CA . ALA A 1 196 ? 13.880 3.541 -3.469 1.00 61.92 196 ALA A CA 1
ATOM 1369 C C . ALA A 1 196 ? 13.129 2.261 -3.146 1.00 59.30 196 ALA A C 1
ATOM 1370 O O . ALA A 1 196 ? 12.309 2.234 -2.242 1.00 54.54 196 ALA A O 1
ATOM 1372 N N . SER A 1 197 ? 13.422 1.201 -3.895 1.00 61.77 197 SER A N 1
ATOM 1373 C CA . SER A 1 197 ? 12.732 -0.080 -3.717 1.00 60.26 197 SER A CA 1
ATOM 1374 C C . SER A 1 197 ? 13.660 -1.256 -3.768 1.00 55.04 197 SER A C 1
ATOM 1375 O O . SER A 1 197 ? 14.724 -1.184 -4.375 1.00 52.78 197 SER A O 1
ATOM 1378 N N . ASP A 1 198 ? 13.206 -2.360 -3.167 1.00 59.19 198 ASP A N 1
ATOM 1379 C CA . ASP A 1 198 ? 13.905 -3.656 -3.266 1.00 64.15 198 ASP A CA 1
ATOM 1380 C C . ASP A 1 198 ? 13.827 -4.245 -4.677 1.00 62.10 198 ASP A C 1
ATOM 1381 O O . ASP A 1 198 ? 14.500 -5.232 -4.966 1.00 56.27 198 ASP A O 1
ATOM 1386 N N . ASP A 1 199 ? 13.056 -3.590 -5.543 1.00 67.75 199 ASP A N 1
ATOM 1387 C CA . ASP A 1 199 ? 12.937 -3.974 -6.943 1.00 70.95 199 ASP A CA 1
ATOM 1388 C C . ASP A 1 199 ? 14.082 -3.478 -7.822 1.00 73.10 199 ASP A C 1
ATOM 1389 O O . ASP A 1 199 ? 14.085 -3.734 -9.003 1.00 74.96 199 ASP A O 1
ATOM 1394 N N . HIS A 1 200 ? 15.026 -2.749 -7.241 1.00 67.23 200 HIS A N 1
ATOM 1395 C CA . HIS A 1 200 ? 16.193 -2.214 -7.950 1.00 60.45 200 HIS A CA 1
ATOM 1396 C C . HIS A 1 200 ? 15.943 -0.873 -8.608 1.00 56.30 200 HIS A C 1
ATOM 1397 O O . HIS A 1 200 ? 16.820 -0.365 -9.270 1.00 56.10 200 HIS A O 1
ATOM 1404 N N . THR A 1 201 ? 14.764 -0.296 -8.435 1.00 52.05 201 THR A N 1
ATOM 1405 C CA . THR A 1 201 ? 14.444 0.952 -9.121 1.00 56.72 201 THR A CA 1
ATOM 1406 C C . THR A 1 201 ? 14.235 2.143 -8.196 1.00 57.28 201 THR A C 1
ATOM 1407 O O . THR A 1 201 ? 14.009 1.990 -7.019 1.00 54.16 201 THR A O 1
ATOM 1411 N N . ILE A 1 202 ? 14.309 3.334 -8.773 1.00 59.12 202 ILE A N 1
ATOM 1412 C CA . ILE A 1 202 ? 14.003 4.579 -8.095 1.00 60.04 202 ILE A CA 1
ATOM 1413 C C . ILE A 1 202 ? 12.880 5.225 -8.877 1.00 60.10 202 ILE A C 1
ATOM 1414 O O . ILE A 1 202 ? 12.991 5.396 -10.085 1.00 69.17 202 ILE A O 1
ATOM 1419 N N . CYS A 1 203 ? 11.803 5.575 -8.200 1.00 56.41 203 CYS A N 1
ATOM 1420 C CA . CYS A 1 203 ? 10.702 6.250 -8.847 1.00 61.95 203 CYS A CA 1
ATOM 1421 C C . CYS A 1 203 ? 10.619 7.678 -8.410 1.00 67.12 203 CYS A C 1
ATOM 1422 O O . CYS A 1 203 ? 10.912 8.019 -7.269 1.00 77.61 203 CYS A O 1
ATOM 1425 N N . LEU A 1 204 ? 10.202 8.508 -9.349 1.00 73.43 204 LEU A N 1
ATOM 1426 C CA . LEU A 1 204 ? 9.947 9.914 -9.123 1.00 73.83 204 LEU A CA 1
ATOM 1427 C C . LEU A 1 204 ? 8.467 10.177 -9.347 1.00 74.85 204 LEU A C 1
ATOM 1428 O O . LEU A 1 204 ? 7.874 9.634 -10.276 1.00 85.93 204 LEU A O 1
ATOM 1433 N N . TRP A 1 205 ? 7.870 10.988 -8.487 1.00 75.12 205 TRP A N 1
ATOM 1434 C CA . TRP A 1 205 ? 6.523 11.492 -8.710 1.00 76.82 205 TRP A CA 1
ATOM 1435 C C . TRP A 1 205 ? 6.559 13.003 -8.613 1.00 82.18 205 TRP A C 1
ATOM 1436 O O . TRP A 1 205 ? 7.424 13.565 -7.946 1.00 89.51 205 TRP A O 1
ATOM 1447 N N . ASP A 1 206 ? 5.646 13.647 -9.335 1.00 89.20 206 ASP A N 1
ATOM 1448 C CA . ASP A 1 206 ? 5.347 15.057 -9.167 1.00 86.98 206 ASP A CA 1
ATOM 1449 C C . ASP A 1 206 ? 3.901 15.134 -8.735 1.00 90.19 206 ASP A C 1
ATOM 1450 O O . ASP A 1 206 ? 3.000 15.161 -9.561 1.00 97.28 206 ASP A O 1
ATOM 1455 N N . ILE A 1 207 ? 3.685 15.178 -7.431 1.00 91.31 207 ILE A N 1
ATOM 1456 C CA . ILE A 1 207 ? 2.341 15.276 -6.897 1.00 89.67 207 ILE A CA 1
ATOM 1457 C C . ILE A 1 207 ? 1.825 16.716 -6.933 1.00 90.12 207 ILE A C 1
ATOM 1458 O O . ILE A 1 207 ? 0.718 16.992 -6.479 1.00 96.22 207 ILE A O 1
ATOM 1463 N N . SER A 1 208 ? 2.637 17.633 -7.445 1.00 86.46 208 SER A N 1
ATOM 1464 C CA . SER A 1 208 ? 2.189 18.991 -7.658 1.00 88.23 208 SER A CA 1
ATOM 1465 C C . SER A 1 208 ? 1.088 18.970 -8.690 1.00 103.55 208 SER A C 1
ATOM 1466 O O . SER A 1 208 ? 0.163 19.777 -8.624 1.00 110.45 208 SER A O 1
ATOM 1469 N N . ALA A 1 209 ? 1.203 18.049 -9.651 1.00 110.65 209 ALA A N 1
ATOM 1470 C CA . ALA A 1 209 ? 0.155 17.814 -10.634 1.00 106.91 209 ALA A CA 1
ATOM 1471 C C . ALA A 1 209 ? -0.995 17.081 -9.951 1.00 108.91 209 ALA A C 1
ATOM 1472 O O . ALA A 1 209 ? -1.328 15.941 -10.271 1.00 101.62 209 ALA A O 1
ATOM 1474 N N . VAL A 1 210 ? -1.588 17.771 -8.988 1.00 119.51 210 VAL A N 1
ATOM 1475 C CA . VAL A 1 210 ? -2.725 17.262 -8.255 1.00 129.21 210 VAL A CA 1
ATOM 1476 C C . VAL A 1 210 ? -3.894 17.204 -9.234 1.00 131.65 210 VAL A C 1
ATOM 1477 O O . VAL A 1 210 ? -4.093 18.139 -10.010 1.00 125.74 210 VAL A O 1
ATOM 1481 N N . PRO A 1 211 ? -4.667 16.097 -9.219 1.00 141.07 211 PRO A N 1
ATOM 1482 C CA . PRO A 1 211 ? -5.932 16.182 -9.933 1.00 140.90 211 PRO A CA 1
ATOM 1483 C C . PRO A 1 211 ? -7.034 16.581 -8.945 1.00 143.73 211 PRO A C 1
ATOM 1484 O O . PRO A 1 211 ? -6.776 16.656 -7.747 1.00 140.45 211 PRO A O 1
ATOM 1488 N N . LYS A 1 212 ? -8.245 16.847 -9.418 1.00 149.37 212 LYS A N 1
ATOM 1489 C CA . LYS A 1 212 ? -9.319 17.220 -8.498 1.00 150.20 212 LYS A CA 1
ATOM 1490 C C . LYS A 1 212 ? -9.366 16.177 -7.395 1.00 142.46 212 LYS A C 1
ATOM 1491 O O . LYS A 1 212 ? -9.275 16.500 -6.216 1.00 136.57 212 LYS A O 1
ATOM 1497 N N . GLU A 1 213 ? -9.464 14.919 -7.799 1.00 140.58 213 GLU A N 1
ATOM 1498 C CA . GLU A 1 213 ? -9.372 13.808 -6.876 1.00 139.57 213 GLU A CA 1
ATOM 1499 C C . GLU A 1 213 ? -8.980 12.558 -7.639 1.00 134.53 213 GLU A C 1
ATOM 1500 O O . GLU A 1 213 ? -9.752 11.606 -7.714 1.00 133.33 213 GLU A O 1
ATOM 1506 N N . GLY A 1 214 ? -7.787 12.570 -8.216 1.00 134.57 214 GLY A N 1
ATOM 1507 C CA . GLY A 1 214 ? -7.298 11.415 -8.972 1.00 131.49 214 GLY A CA 1
ATOM 1508 C C . GLY A 1 214 ? -7.142 10.287 -7.983 1.00 135.68 214 GLY A C 1
ATOM 1509 O O . GLY A 1 214 ? -7.543 9.151 -8.246 1.00 137.38 214 GLY A O 1
ATOM 1510 N N . LYS A 1 215 ? -6.550 10.617 -6.835 1.00 128.32 215 LYS A N 1
ATOM 1511 C CA . LYS A 1 215 ? -6.438 9.700 -5.696 1.00 120.43 215 LYS A CA 1
ATOM 1512 C C . LYS A 1 215 ? -5.522 8.496 -5.963 1.00 104.71 215 LYS A C 1
ATOM 1513 O O . LYS A 1 215 ? -5.325 7.654 -5.095 1.00 98.34 215 LYS A O 1
ATOM 1519 N N . VAL A 1 216 ? -4.964 8.430 -7.165 1.00 94.50 216 VAL A N 1
ATOM 1520 C CA . VAL A 1 216 ? -3.891 7.505 -7.490 1.00 92.58 216 VAL A CA 1
ATOM 1521 C C . VAL A 1 216 ? -3.038 8.162 -8.544 1.00 95.00 216 VAL A C 1
ATOM 1522 O O . VAL A 1 216 ? -3.551 8.620 -9.556 1.00 101.38 216 VAL A O 1
ATOM 1526 N N . VAL A 1 217 ? -1.738 8.198 -8.304 1.00 93.05 217 VAL A N 1
ATOM 1527 C CA . VAL A 1 217 ? -0.799 8.759 -9.261 1.00 88.49 217 VAL A CA 1
ATOM 1528 C C . VAL A 1 217 ? 0.059 7.652 -9.849 1.00 91.20 217 VAL A C 1
ATOM 1529 O O . VAL A 1 217 ? 0.059 6.512 -9.361 1.00 96.45 217 VAL A O 1
ATOM 1533 N N . ASP A 1 218 ? 0.749 8.002 -10.928 1.00 87.46 218 ASP A N 1
ATOM 1534 C CA . ASP A 1 218 ? 1.656 7.125 -11.628 1.00 88.82 218 ASP A CA 1
ATOM 1535 C C . ASP A 1 218 ? 2.964 7.865 -11.789 1.00 83.10 218 ASP A C 1
ATOM 1536 O O . ASP A 1 218 ? 2.977 9.079 -11.908 1.00 87.71 218 ASP A O 1
ATOM 1541 N N . ALA A 1 219 ? 4.051 7.106 -11.853 1.00 81.17 219 ALA A N 1
ATOM 1542 C CA . ALA A 1 219 ? 5.413 7.616 -11.762 1.00 73.16 219 ALA A CA 1
ATOM 1543 C C . ALA A 1 219 ? 5.871 8.365 -12.992 1.00 73.88 219 ALA A C 1
ATOM 1544 O O . ALA A 1 219 ? 5.835 7.833 -14.087 1.00 84.07 219 ALA A O 1
ATOM 1546 N N . LYS A 1 220 ? 6.367 9.576 -12.798 1.00 73.59 220 LYS A N 1
ATOM 1547 C CA . LYS A 1 220 ? 6.860 10.396 -13.901 1.00 73.29 220 LYS A CA 1
ATOM 1548 C C . LYS A 1 220 ? 8.146 9.865 -14.559 1.00 80.34 220 LYS A C 1
ATOM 1549 O O . LYS A 1 220 ? 8.341 10.018 -15.772 1.00 85.35 220 LYS A O 1
ATOM 1555 N N . THR A 1 221 ? 9.025 9.270 -13.761 1.00 74.53 221 THR A N 1
ATOM 1556 C CA . THR A 1 221 ? 10.303 8.762 -14.249 1.00 70.79 221 THR A CA 1
ATOM 1557 C C . THR A 1 221 ? 10.684 7.542 -13.414 1.00 73.40 221 THR A C 1
ATOM 1558 O O . THR A 1 221 ? 10.328 7.451 -12.243 1.00 72.88 221 THR A O 1
ATOM 1562 N N . ILE A 1 222 ? 11.417 6.613 -14.009 1.00 70.93 222 ILE A N 1
ATOM 1563 C CA . ILE A 1 222 ? 11.912 5.462 -13.291 1.00 64.88 222 ILE A CA 1
ATOM 1564 C C . ILE A 1 222 ? 13.366 5.278 -13.650 1.00 68.28 222 ILE A C 1
ATOM 1565 O O . ILE A 1 222 ? 13.705 5.233 -14.824 1.00 67.84 222 ILE A O 1
ATOM 1570 N N . PHE A 1 223 ? 14.227 5.196 -12.629 1.00 64.84 223 PHE A N 1
ATOM 1571 C CA . PHE A 1 223 ? 15.682 5.108 -12.838 1.00 58.66 223 PHE A CA 1
ATOM 1572 C C . PHE A 1 223 ? 16.196 3.707 -12.479 1.00 62.70 223 PHE A C 1
ATOM 1573 O O . PHE A 1 223 ? 15.914 3.187 -11.396 1.00 65.10 223 PHE A O 1
ATOM 1581 N N . THR A 1 224 ? 16.946 3.095 -13.389 1.00 59.41 224 THR A N 1
ATOM 1582 C CA . THR A 1 224 ? 17.208 1.648 -13.344 1.00 61.64 224 THR A CA 1
ATOM 1583 C C . THR A 1 224 ? 18.704 1.295 -13.362 1.00 61.49 224 THR A C 1
ATOM 1584 O O . THR A 1 224 ? 19.100 0.175 -13.698 1.00 65.82 224 THR A O 1
ATOM 1588 N N . GLY A 1 225 ? 19.531 2.250 -12.975 1.00 56.26 225 GLY A N 1
ATOM 1589 C CA . GLY A 1 225 ? 20.968 2.058 -12.988 1.00 56.39 225 GLY A CA 1
ATOM 1590 C C . GLY A 1 225 ? 21.469 0.996 -12.034 1.00 56.95 225 GLY A C 1
ATOM 1591 O O . GLY A 1 225 ? 22.512 0.397 -12.283 1.00 57.06 225 GLY A O 1
ATOM 1592 N N . HIS A 1 226 ? 20.755 0.775 -10.926 1.00 57.38 226 HIS A N 1
ATOM 1593 C CA . HIS A 1 226 ? 21.257 -0.164 -9.916 1.00 61.78 226 HIS A CA 1
ATOM 1594 C C . HIS A 1 226 ? 20.941 -1.594 -10.338 1.00 60.53 226 HIS A C 1
ATOM 1595 O O . HIS A 1 226 ? 19.920 -1.823 -10.980 1.00 62.42 226 HIS A O 1
ATOM 1602 N N . THR A 1 227 ? 21.798 -2.532 -9.936 1.00 52.82 227 THR A N 1
ATOM 1603 C CA . THR A 1 227 ? 21.601 -3.948 -10.184 1.00 50.08 227 THR A CA 1
ATOM 1604 C C . THR A 1 227 ? 21.297 -4.745 -8.928 1.00 53.52 227 THR A C 1
ATOM 1605 O O . THR A 1 227 ? 21.563 -5.927 -8.862 1.00 57.98 227 THR A O 1
ATOM 1609 N N . ALA A 1 228 ? 20.728 -4.097 -7.922 1.00 58.05 228 ALA A N 1
ATOM 1610 C CA . ALA A 1 228 ? 20.332 -4.760 -6.667 1.00 52.37 228 ALA A CA 1
ATOM 1611 C C . ALA A 1 228 ? 19.352 -3.867 -5.902 1.00 50.66 228 ALA A C 1
ATOM 1612 O O . ALA A 1 228 ? 18.974 -2.777 -6.364 1.00 48.38 228 ALA A O 1
ATOM 1614 N N . VAL A 1 229 ? 18.900 -4.350 -4.751 1.00 55.51 229 VAL A N 1
ATOM 1615 C CA . VAL A 1 229 ? 18.070 -3.547 -3.824 1.00 51.75 229 VAL A CA 1
ATOM 1616 C C . VAL A 1 229 ? 18.610 -2.108 -3.675 1.00 46.21 229 VAL A C 1
ATOM 1617 O O . VAL A 1 229 ? 19.790 -1.906 -3.408 1.00 47.76 229 VAL A O 1
ATOM 1621 N N . VAL A 1 230 ? 17.766 -1.123 -3.922 1.00 47.10 230 VAL A N 1
ATOM 1622 C CA . VAL A 1 230 ? 18.117 0.264 -3.683 1.00 52.16 230 VAL A CA 1
ATOM 1623 C C . VAL A 1 230 ? 17.667 0.635 -2.267 1.00 53.59 230 VAL A C 1
ATOM 1624 O O . VAL A 1 230 ? 16.465 0.674 -1.962 1.00 53.07 230 VAL A O 1
ATOM 1628 N N . GLU A 1 231 ? 18.647 0.899 -1.417 1.00 47.59 231 GLU A N 1
ATOM 1629 C CA . GLU A 1 231 ? 18.409 1.097 0.023 1.00 49.21 231 GLU A CA 1
ATOM 1630 C C . GLU A 1 231 ? 17.997 2.516 0.350 1.00 46.94 231 GLU A C 1
ATOM 1631 O O . GLU A 1 231 ? 17.181 2.726 1.225 1.00 43.16 231 GLU A O 1
ATOM 1637 N N . ASP A 1 232 ? 18.564 3.498 -0.346 1.00 47.44 232 ASP A N 1
ATOM 1638 C CA . ASP A 1 232 ? 18.262 4.890 -0.028 1.00 47.26 232 ASP A CA 1
ATOM 1639 C C . ASP A 1 232 ? 18.389 5.807 -1.228 1.00 41.70 232 ASP A C 1
ATOM 1640 O O . ASP A 1 232 ? 19.140 5.549 -2.165 1.00 40.76 232 ASP A O 1
ATOM 1645 N N . VAL A 1 233 ? 17.660 6.906 -1.153 1.00 44.11 233 VAL A N 1
ATOM 1646 C CA . VAL A 1 233 ? 17.752 7.982 -2.134 1.00 44.18 233 VAL A CA 1
ATOM 1647 C C . VAL A 1 233 ? 17.639 9.365 -1.425 1.00 45.03 233 VAL A C 1
ATOM 1648 O O . VAL A 1 233 ? 16.916 9.529 -0.456 1.00 40.94 233 VAL A O 1
ATOM 1652 N N . SER A 1 234 ? 18.365 10.360 -1.909 1.00 44.70 234 SER A N 1
ATOM 1653 C CA . SER A 1 234 ? 18.224 11.687 -1.354 1.00 46.62 234 SER A CA 1
ATOM 1654 C C . SER A 1 234 ? 18.451 12.751 -2.424 1.00 44.93 234 SER A C 1
ATOM 1655 O O . SER A 1 234 ? 19.457 12.742 -3.117 1.00 43.38 234 SER A O 1
ATOM 1658 N N . TRP A 1 235 ? 17.529 13.703 -2.501 1.00 43.44 235 TRP A N 1
ATOM 1659 C CA . TRP A 1 235 ? 17.771 14.928 -3.294 1.00 45.05 235 TRP A CA 1
ATOM 1660 C C . TRP A 1 235 ? 18.963 15.739 -2.777 1.00 44.22 235 TRP A C 1
ATOM 1661 O O . TRP A 1 235 ? 19.214 15.780 -1.587 1.00 46.08 235 TRP A O 1
ATOM 1672 N N . HIS A 1 236 ? 19.683 16.392 -3.676 1.00 46.63 236 HIS A N 1
ATOM 1673 C CA . HIS A 1 236 ? 20.679 17.380 -3.304 1.00 43.80 236 HIS A CA 1
ATOM 1674 C C . HIS A 1 236 ? 19.893 18.543 -2.751 1.00 47.84 236 HIS A C 1
ATOM 1675 O O . HIS A 1 236 ? 18.740 18.730 -3.112 1.00 52.07 236 HIS A O 1
ATOM 1682 N N . LEU A 1 237 ? 20.498 19.317 -1.862 1.00 45.97 237 LEU A N 1
ATOM 1683 C CA . LEU A 1 237 ? 19.755 20.350 -1.144 1.00 50.74 237 LEU A CA 1
ATOM 1684 C C . LEU A 1 237 ? 19.710 21.707 -1.876 1.00 46.10 237 LEU A C 1
ATOM 1685 O O . LEU A 1 237 ? 18.765 22.474 -1.697 1.00 53.19 237 LEU A O 1
ATOM 1690 N N . LEU A 1 238 ? 20.707 21.978 -2.709 1.00 48.34 238 LEU A N 1
ATOM 1691 C CA . LEU A 1 238 ? 20.805 23.198 -3.525 1.00 53.36 238 LEU A CA 1
ATOM 1692 C C . LEU A 1 238 ? 20.352 23.045 -4.947 1.00 53.16 238 LEU A C 1
ATOM 1693 O O . LEU A 1 238 ? 19.627 23.884 -5.429 1.00 53.93 238 LEU A O 1
ATOM 1698 N N . HIS A 1 239 ? 20.842 22.012 -5.629 1.00 54.47 239 HIS A N 1
ATOM 1699 C CA . HIS A 1 239 ? 20.635 21.821 -7.086 1.00 52.58 239 HIS A CA 1
ATOM 1700 C C . HIS A 1 239 ? 19.479 20.907 -7.354 1.00 49.72 239 HIS A C 1
ATOM 1701 O O . HIS A 1 239 ? 19.588 19.689 -7.210 1.00 55.56 239 HIS A O 1
ATOM 1708 N N . GLU A 1 240 ? 18.371 21.507 -7.758 1.00 53.59 240 GLU A N 1
ATOM 1709 C CA . GLU A 1 240 ? 17.100 20.802 -7.938 1.00 57.83 240 GLU A CA 1
ATOM 1710 C C . GLU A 1 240 ? 17.151 19.632 -8.910 1.00 54.41 240 GLU A C 1
ATOM 1711 O O . GLU A 1 240 ? 16.274 18.766 -8.872 1.00 60.34 240 GLU A O 1
ATOM 1717 N N . SER A 1 241 ? 18.148 19.606 -9.792 1.00 51.75 241 SER A N 1
ATOM 1718 C CA . SER A 1 241 ? 18.241 18.517 -10.746 1.00 58.56 241 SER A CA 1
ATOM 1719 C C . SER A 1 241 ? 18.993 17.283 -10.239 1.00 61.30 241 SER A C 1
ATOM 1720 O O . SER A 1 241 ? 18.917 16.235 -10.863 1.00 58.18 241 SER A O 1
ATOM 1723 N N . LEU A 1 242 ? 19.739 17.397 -9.143 1.00 58.60 242 LEU A N 1
ATOM 1724 C CA . LEU A 1 242 ? 20.632 16.308 -8.722 1.00 61.66 242 LEU A CA 1
ATOM 1725 C C . LEU A 1 242 ? 20.068 15.528 -7.551 1.00 58.99 242 LEU A C 1
ATOM 1726 O O . LEU A 1 242 ? 19.485 16.095 -6.622 1.00 53.51 242 LEU A O 1
ATOM 1731 N N . PHE A 1 243 ? 20.262 14.216 -7.610 1.00 56.08 243 PHE A N 1
ATOM 1732 C CA . PHE A 1 243 ? 20.008 13.339 -6.484 1.00 51.59 243 PHE A CA 1
ATOM 1733 C C . PHE A 1 243 ? 21.003 12.171 -6.491 1.00 50.61 243 PHE A C 1
ATOM 1734 O O . PHE A 1 243 ? 21.652 11.873 -7.494 1.00 48.56 243 PHE A O 1
ATOM 1742 N N . GLY A 1 244 ? 21.177 11.588 -5.303 1.00 51.34 244 GLY A N 1
ATOM 1743 C CA . GLY A 1 244 ? 22.006 10.416 -5.086 1.00 46.44 244 GLY A CA 1
ATOM 1744 C C . GLY A 1 244 ? 21.180 9.234 -4.600 1.00 47.79 244 GLY A C 1
ATOM 1745 O O . GLY A 1 244 ? 20.106 9.375 -3.962 1.00 47.39 244 GLY A O 1
ATOM 1746 N N . SER A 1 245 ? 21.688 8.057 -4.929 1.00 47.90 245 SER A N 1
ATOM 1747 C CA . SER A 1 245 ? 21.091 6.805 -4.512 1.00 45.39 245 SER A CA 1
ATOM 1748 C C . SER A 1 245 ? 22.187 5.848 -4.161 1.00 42.99 245 SER A C 1
ATOM 1749 O O . SER A 1 245 ? 23.315 5.961 -4.644 1.00 39.34 245 SER A O 1
ATOM 1752 N N . VAL A 1 246 ? 21.839 4.909 -3.292 1.00 43.37 246 VAL A N 1
ATOM 1753 C CA . VAL A 1 246 ? 22.785 3.901 -2.832 1.00 39.15 246 VAL A CA 1
ATOM 1754 C C . VAL A 1 246 ? 22.074 2.563 -2.762 1.00 37.75 246 VAL A C 1
ATOM 1755 O O . VAL A 1 246 ? 20.873 2.499 -2.527 1.00 42.54 246 VAL A O 1
ATOM 1759 N N . ALA A 1 247 ? 22.823 1.489 -2.926 1.00 40.04 247 ALA A N 1
ATOM 1760 C CA . ALA A 1 247 ? 22.193 0.195 -3.140 1.00 40.21 247 ALA A CA 1
ATOM 1761 C C . ALA A 1 247 ? 23.046 -0.957 -2.663 1.00 43.82 247 ALA A C 1
ATOM 1762 O O . ALA A 1 247 ? 24.247 -0.797 -2.357 1.00 38.11 247 ALA A O 1
ATOM 1764 N N . ASP A 1 248 ? 22.423 -2.142 -2.656 1.00 44.01 248 ASP A N 1
ATOM 1765 C CA . ASP A 1 248 ? 23.126 -3.400 -2.321 1.00 47.13 248 ASP A CA 1
ATOM 1766 C C . ASP A 1 248 ? 24.165 -3.888 -3.342 1.00 46.18 248 ASP A C 1
ATOM 1767 O O . ASP A 1 248 ? 25.004 -4.680 -2.975 1.00 44.99 248 ASP A O 1
ATOM 1772 N N . ASP A 1 249 ? 24.151 -3.369 -4.577 1.00 44.62 249 ASP A N 1
ATOM 1773 C CA . ASP A 1 249 ? 25.307 -3.477 -5.523 1.00 47.46 249 ASP A CA 1
ATOM 1774 C C . ASP A 1 249 ? 26.623 -2.761 -5.091 1.00 40.63 249 ASP A C 1
ATOM 1775 O O . ASP A 1 249 ? 27.622 -2.804 -5.801 1.00 40.43 249 ASP A O 1
ATOM 1780 N N . GLN A 1 250 ? 26.608 -2.139 -3.909 1.00 40.15 250 GLN A N 1
ATOM 1781 C CA . GLN A 1 250 ? 27.771 -1.484 -3.284 1.00 39.73 250 GLN A CA 1
ATOM 1782 C C . GLN A 1 250 ? 28.107 -0.148 -3.962 1.00 42.18 250 GLN A C 1
ATOM 1783 O O . GLN A 1 250 ? 29.164 0.435 -3.718 1.00 39.52 250 GLN A O 1
ATOM 1789 N N . LYS A 1 251 ? 27.160 0.378 -4.733 1.00 41.26 251 LYS A N 1
ATOM 1790 C CA . LYS A 1 251 ? 27.416 1.593 -5.463 1.00 52.17 251 LYS A CA 1
ATOM 1791 C C . LYS A 1 251 ? 26.690 2.836 -4.961 1.00 46.77 251 LYS A C 1
ATOM 1792 O O . LYS A 1 251 ? 25.565 2.770 -4.512 1.00 41.01 251 LYS A O 1
ATOM 1798 N N . LEU A 1 252 ? 27.374 3.966 -5.068 1.00 47.02 252 LEU A N 1
ATOM 1799 C CA . LEU A 1 252 ? 26.754 5.297 -4.951 1.00 41.93 252 LEU A CA 1
ATOM 1800 C C . LEU A 1 252 ? 26.601 5.837 -6.366 1.00 42.95 252 LEU A C 1
ATOM 1801 O O . LEU A 1 252 ? 27.562 5.867 -7.151 1.00 41.71 252 LEU A O 1
ATOM 1806 N N . MET A 1 253 ? 25.409 6.297 -6.679 1.00 44.68 253 MET A N 1
ATOM 1807 C CA . MET A 1 253 ? 25.126 6.831 -7.996 1.00 46.66 253 MET A CA 1
ATOM 1808 C C . MET A 1 253 ? 24.583 8.241 -7.891 1.00 45.34 253 MET A C 1
ATOM 1809 O O . MET A 1 253 ? 23.738 8.520 -7.047 1.00 47.38 253 MET A O 1
ATOM 1814 N N . ILE A 1 254 ? 25.041 9.110 -8.780 1.00 45.28 254 ILE A N 1
ATOM 1815 C CA . ILE A 1 254 ? 24.585 10.483 -8.820 1.00 46.49 254 ILE A CA 1
ATOM 1816 C C . ILE A 1 254 ? 23.788 10.694 -10.082 1.00 53.51 254 ILE A C 1
ATOM 1817 O O . ILE A 1 254 ? 24.280 10.496 -11.179 1.00 51.04 254 ILE A O 1
ATOM 1822 N N . TRP A 1 255 ? 22.552 11.134 -9.904 1.00 57.09 255 TRP A N 1
ATOM 1823 C CA . TRP A 1 255 ? 21.602 11.283 -11.008 1.00 52.83 255 TRP A CA 1
ATOM 1824 C C . TRP A 1 255 ? 21.231 12.746 -11.254 1.00 54.24 255 TRP A C 1
ATOM 1825 O O . TRP A 1 255 ? 20.937 13.496 -10.327 1.00 51.06 255 TRP A O 1
ATOM 1836 N N . ASP 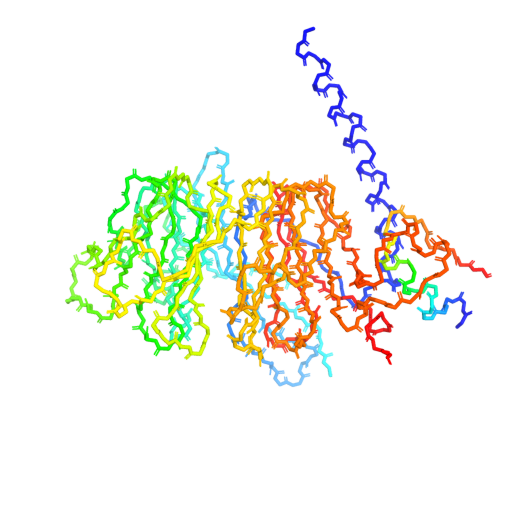A 1 256 ? 21.246 13.144 -12.512 1.00 56.12 256 ASP A N 1
ATOM 1837 C CA . ASP A 1 256 ? 20.762 14.456 -12.942 1.00 55.89 256 ASP A CA 1
ATOM 1838 C C . ASP A 1 256 ? 19.412 14.265 -13.685 1.00 60.85 256 ASP A C 1
ATOM 1839 O O . ASP A 1 256 ? 19.348 13.614 -14.732 1.00 60.69 256 ASP A O 1
ATOM 1844 N N . THR A 1 257 ? 18.328 14.821 -13.163 1.00 58.12 257 THR A N 1
ATOM 1845 C CA . THR A 1 257 ? 17.033 14.665 -13.826 1.00 64.82 257 THR A CA 1
ATOM 1846 C C . THR A 1 257 ? 16.962 15.357 -15.207 1.00 70.36 257 THR A C 1
ATOM 1847 O O . THR A 1 257 ? 15.964 15.242 -15.902 1.00 67.16 257 THR A O 1
ATOM 1851 N N . ARG A 1 258 ? 17.993 16.101 -15.584 1.00 68.78 258 ARG A N 1
ATOM 1852 C CA . ARG A 1 258 ? 18.009 16.738 -16.891 1.00 75.22 258 ARG A CA 1
ATOM 1853 C C . ARG A 1 258 ? 18.538 15.802 -17.982 1.00 83.22 258 ARG A C 1
ATOM 1854 O O . ARG A 1 258 ? 18.125 15.910 -19.124 1.00 88.27 258 ARG A O 1
ATOM 1862 N N . SER A 1 259 ? 19.445 14.892 -17.640 1.00 85.06 259 SER A N 1
ATOM 1863 C CA . SER A 1 259 ? 19.890 13.892 -18.601 1.00 83.71 259 SER A CA 1
ATOM 1864 C C . SER A 1 259 ? 18.687 13.079 -19.020 1.00 87.91 259 SER A C 1
ATOM 1865 O O . SER A 1 259 ? 17.767 12.893 -18.236 1.00 90.36 259 SER A O 1
ATOM 1868 N N . ASN A 1 260 ? 18.686 12.623 -20.269 1.00 98.40 260 ASN A N 1
ATOM 1869 C CA . ASN A 1 260 ? 17.549 11.871 -20.811 1.00 101.49 260 ASN A CA 1
ATOM 1870 C C . ASN A 1 260 ? 17.685 10.357 -20.558 1.00 92.84 260 ASN A C 1
ATOM 1871 O O . ASN A 1 260 ? 16.696 9.633 -20.564 1.00 89.42 260 ASN A O 1
ATOM 1876 N N . ASN A 1 261 ? 18.914 9.905 -20.312 1.00 87.41 261 ASN A N 1
ATOM 1877 C CA . ASN A 1 261 ? 19.206 8.505 -20.013 1.00 80.48 261 ASN A CA 1
ATOM 1878 C C . ASN A 1 261 ? 18.968 8.154 -18.542 1.00 71.27 261 ASN A C 1
ATOM 1879 O O . ASN A 1 261 ? 19.700 8.598 -17.682 1.00 78.73 261 ASN A O 1
ATOM 1884 N N . THR A 1 262 ? 17.958 7.333 -18.286 1.00 67.92 262 THR A N 1
ATOM 1885 C CA . THR A 1 262 ? 17.539 6.946 -16.938 1.00 74.62 262 THR A CA 1
ATOM 1886 C C . THR A 1 262 ? 17.930 5.518 -16.572 1.00 71.39 262 THR A C 1
ATOM 1887 O O . THR A 1 262 ? 17.478 4.960 -15.575 1.00 72.64 262 THR A O 1
ATOM 1891 N N . SER A 1 263 ? 18.754 4.923 -17.400 1.00 70.40 263 SER A N 1
ATOM 1892 C CA . SER A 1 263 ? 19.335 3.646 -17.101 1.00 73.56 263 SER A CA 1
ATOM 1893 C C . SER A 1 263 ? 20.816 3.787 -16.672 1.00 72.03 263 SER A C 1
ATOM 1894 O O . SER A 1 263 ? 21.438 2.821 -16.213 1.00 71.22 263 SER A O 1
ATOM 1897 N N . LYS A 1 264 ? 21.387 4.974 -16.843 1.00 71.04 264 LYS A N 1
ATOM 1898 C CA . LYS A 1 264 ? 22.787 5.203 -16.506 1.00 70.02 264 LYS A CA 1
ATOM 1899 C C . LYS A 1 264 ? 22.914 6.542 -15.770 1.00 73.14 264 LYS A C 1
ATOM 1900 O O . LYS A 1 264 ? 22.548 7.582 -16.306 1.00 71.72 264 LYS A O 1
ATOM 1906 N N . PRO A 1 265 ? 23.403 6.513 -14.516 1.00 71.18 265 PRO A N 1
ATOM 1907 C CA . PRO A 1 265 ? 23.484 7.747 -13.755 1.00 64.29 265 PRO A CA 1
ATOM 1908 C C . PRO A 1 265 ? 24.563 8.648 -14.313 1.00 66.69 265 PRO A C 1
ATOM 1909 O O . PRO A 1 265 ? 25.399 8.203 -15.096 1.00 70.97 265 PRO A O 1
ATOM 1913 N N . SER A 1 266 ? 24.566 9.900 -13.886 1.00 56.34 266 SER A N 1
ATOM 1914 C CA . SER A 1 266 ? 25.631 10.795 -14.252 1.00 57.32 266 SER A CA 1
ATOM 1915 C C . SER A 1 266 ? 26.983 10.296 -13.696 1.00 52.17 266 SER A C 1
ATOM 1916 O O . SER A 1 266 ? 27.961 10.275 -14.412 1.00 53.81 266 SER A O 1
ATOM 1919 N N . HIS A 1 267 ? 27.024 9.869 -12.436 1.00 53.82 267 HIS A N 1
ATOM 1920 C CA . HIS A 1 267 ? 28.238 9.274 -11.844 1.00 53.90 267 HIS A CA 1
ATOM 1921 C C . HIS A 1 267 ? 27.843 7.984 -11.149 1.00 57.68 267 HIS A C 1
ATOM 1922 O O . HIS A 1 267 ? 26.691 7.798 -10.755 1.00 61.83 267 HIS A O 1
ATOM 1929 N N . SER A 1 268 ? 28.785 7.056 -11.086 1.00 63.53 268 SER A N 1
ATOM 1930 C CA . SER A 1 268 ? 28.580 5.751 -10.450 1.00 58.63 268 SER A CA 1
ATOM 1931 C C . SER A 1 268 ? 29.900 5.445 -9.826 1.00 57.19 268 SER A C 1
ATOM 1932 O O . SER A 1 268 ? 30.918 5.545 -10.479 1.00 58.39 268 SER A O 1
ATOM 1935 N N . VAL A 1 269 ? 29.876 5.144 -8.535 1.00 55.54 269 VAL A N 1
ATOM 1936 C CA . VAL A 1 269 ? 31.076 4.997 -7.705 1.00 53.01 269 VAL A CA 1
ATOM 1937 C C . VAL A 1 269 ? 31.018 3.632 -7.011 1.00 49.87 269 VAL A C 1
ATOM 1938 O O . VAL A 1 269 ? 29.940 3.203 -6.561 1.00 44.40 269 VAL A O 1
ATOM 1942 N N . ASP A 1 270 ? 32.167 2.989 -6.894 1.00 46.07 270 ASP A N 1
ATOM 1943 C CA . ASP A 1 270 ? 32.310 1.805 -6.065 1.00 50.84 270 ASP A CA 1
ATOM 1944 C C . ASP A 1 270 ? 32.551 2.297 -4.637 1.00 49.36 270 ASP A C 1
ATOM 1945 O O . ASP A 1 270 ? 33.675 2.460 -4.181 1.00 45.71 270 ASP A O 1
ATOM 1950 N N . ALA A 1 271 ? 31.457 2.561 -3.942 1.00 43.46 271 ALA A N 1
ATOM 1951 C CA . ALA A 1 271 ? 31.520 3.309 -2.713 1.00 38.75 271 ALA A CA 1
ATOM 1952 C C . ALA A 1 271 ? 32.084 2.513 -1.558 1.00 40.95 271 ALA A C 1
ATOM 1953 O O . ALA A 1 271 ? 32.934 3.011 -0.808 1.00 43.83 271 ALA A O 1
ATOM 1955 N N . HIS A 1 272 ? 31.658 1.252 -1.434 1.00 41.05 272 HIS A N 1
ATOM 1956 C CA . HIS A 1 272 ? 31.998 0.438 -0.246 1.00 40.65 272 HIS A CA 1
ATOM 1957 C C . HIS A 1 272 ? 32.298 -1.055 -0.568 1.00 41.68 272 HIS A C 1
ATOM 1958 O O . HIS A 1 272 ? 31.909 -1.534 -1.590 1.00 39.17 272 HIS A O 1
ATOM 1965 N N . THR A 1 273 ? 32.935 -1.789 0.341 1.00 40.91 273 THR A N 1
ATOM 1966 C CA . THR A 1 273 ? 33.073 -3.240 0.180 1.00 40.65 273 THR A CA 1
ATOM 1967 C C . THR A 1 273 ? 31.871 -4.092 0.607 1.00 38.96 273 THR A C 1
ATOM 1968 O O . THR A 1 273 ? 31.993 -5.324 0.669 1.00 37.45 273 THR A O 1
ATOM 1972 N N . ALA A 1 274 ? 30.716 -3.462 0.867 1.00 38.27 274 ALA A N 1
ATOM 1973 C CA . ALA A 1 274 ? 29.484 -4.209 1.080 1.00 34.95 274 ALA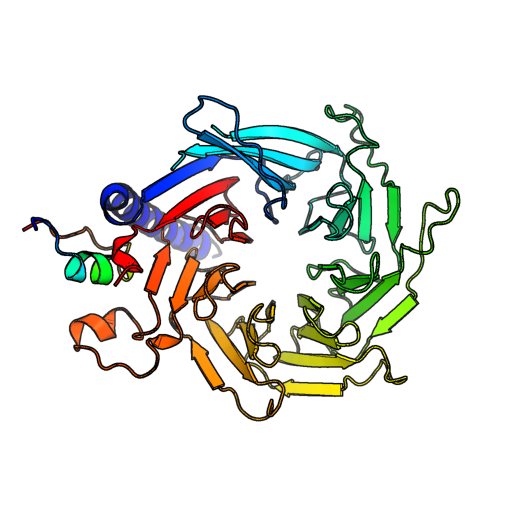 A CA 1
ATOM 1974 C C . ALA A 1 274 ? 28.283 -3.381 0.752 1.00 36.67 274 ALA A C 1
ATOM 1975 O O . ALA A 1 274 ? 28.416 -2.289 0.225 1.00 38.47 274 ALA A O 1
ATOM 1977 N N . GLU A 1 275 ? 27.086 -3.884 1.061 1.00 35.02 275 GLU A N 1
ATOM 1978 C CA . GLU A 1 275 ? 25.869 -3.106 0.846 1.00 35.11 275 GLU A CA 1
ATOM 1979 C C . GLU A 1 275 ? 25.979 -1.643 1.408 1.00 38.96 275 GLU A C 1
ATOM 1980 O O . GLU A 1 275 ? 26.647 -1.372 2.473 1.00 34.52 275 GLU A O 1
ATOM 1986 N N . VAL A 1 276 ? 25.355 -0.704 0.677 1.00 41.59 276 VAL A N 1
ATOM 1987 C CA . VAL A 1 276 ? 25.324 0.734 1.039 1.00 35.17 276 VAL A CA 1
ATOM 1988 C C . VAL A 1 276 ? 23.908 1.042 1.398 1.00 36.75 276 VAL A C 1
ATOM 1989 O O . VAL A 1 276 ? 23.012 0.969 0.571 1.00 41.47 276 VAL A O 1
ATOM 1993 N N . ASN A 1 277 ? 23.690 1.416 2.642 1.00 35.73 277 ASN A N 1
ATOM 1994 C CA . ASN A 1 277 ? 22.336 1.535 3.173 1.00 35.03 277 ASN A CA 1
ATOM 1995 C C . ASN A 1 277 ? 21.817 2.957 3.268 1.00 35.55 277 ASN A C 1
ATOM 1996 O O . ASN A 1 277 ? 20.604 3.181 3.370 1.00 34.48 277 ASN A O 1
ATOM 2001 N N . CYS A 1 278 ? 22.695 3.933 3.240 1.00 31.09 278 CYS A N 1
ATOM 2002 C CA . CYS A 1 278 ? 22.235 5.307 3.431 1.00 29.54 278 CYS A CA 1
ATOM 2003 C C . CYS A 1 278 ? 23.222 6.314 2.853 1.00 32.75 278 CYS A C 1
ATOM 2004 O O . CYS A 1 278 ? 24.437 6.051 2.712 1.00 31.05 278 CYS A O 1
ATOM 2007 N N . LEU A 1 279 ? 22.686 7.494 2.581 1.00 32.99 279 LEU A N 1
ATOM 2008 C CA . LEU A 1 279 ? 23.481 8.659 2.226 1.00 32.18 279 LEU A CA 1
ATOM 2009 C C . LEU A 1 279 ? 22.901 9.896 2.803 1.00 30.56 279 LEU A C 1
ATOM 2010 O O . LEU A 1 279 ? 21.700 9.982 3.031 1.00 33.10 279 LEU A O 1
ATOM 2015 N N . SER A 1 280 ? 23.724 10.912 2.915 1.00 31.73 280 SER A N 1
ATOM 2016 C CA . SER A 1 280 ? 23.244 12.232 3.362 1.00 33.08 280 SER A CA 1
ATOM 2017 C C . SER A 1 280 ? 24.087 13.349 2.755 1.00 33.34 280 SER A C 1
ATOM 2018 O O . SER A 1 280 ? 25.346 13.369 2.862 1.00 34.98 280 SER A O 1
ATOM 2021 N N . PHE A 1 281 ? 23.420 14.330 2.191 1.00 32.18 281 PHE A N 1
ATOM 2022 C CA . PHE A 1 281 ? 24.160 15.471 1.607 1.00 35.94 281 PHE A CA 1
ATOM 2023 C C . PHE A 1 281 ? 24.425 16.508 2.682 1.00 36.61 281 PHE A C 1
ATOM 2024 O O . PHE A 1 281 ? 23.517 16.799 3.461 1.00 35.91 281 PHE A O 1
ATOM 2032 N N . ASN A 1 282 ? 25.651 17.038 2.731 1.00 31.06 282 ASN A N 1
ATOM 2033 C CA . ASN A 1 282 ? 25.990 18.075 3.675 1.00 33.42 282 ASN A CA 1
ATOM 2034 C C . ASN A 1 282 ? 25.257 19.364 3.377 1.00 35.90 282 ASN A C 1
ATOM 2035 O O . ASN A 1 282 ? 25.307 19.844 2.264 1.00 38.93 282 ASN A O 1
ATOM 2040 N N . PRO A 1 283 ? 24.595 19.950 4.386 1.00 36.63 283 PRO A N 1
ATOM 2041 C CA . PRO A 1 283 ? 23.724 21.095 4.150 1.00 40.82 283 PRO A CA 1
ATOM 2042 C C . PRO A 1 283 ? 24.456 22.436 4.025 1.00 38.99 283 PRO A C 1
ATOM 2043 O O . PRO A 1 283 ? 23.815 23.376 3.639 1.00 38.76 283 PRO A O 1
ATOM 2047 N N . TYR A 1 284 ? 25.751 22.521 4.373 1.00 37.38 284 TYR A N 1
ATOM 2048 C CA . TYR A 1 284 ? 26.596 23.722 4.159 1.00 37.33 284 TYR A CA 1
ATOM 2049 C C . TYR A 1 284 ? 27.603 23.666 3.022 1.00 41.91 284 TYR A C 1
ATOM 2050 O O . TYR A 1 284 ? 28.137 24.740 2.588 1.00 36.75 284 TYR A O 1
ATOM 2059 N N . SER A 1 285 ? 27.929 22.427 2.610 1.00 38.50 285 SER A N 1
ATOM 2060 C CA . SER A 1 285 ? 28.920 22.132 1.583 1.00 40.69 285 SER A CA 1
ATOM 2061 C C . SER A 1 285 ? 28.278 21.333 0.451 1.00 46.52 285 SER A C 1
ATOM 2062 O O . SER A 1 285 ? 28.040 20.107 0.567 1.00 43.41 285 SER A O 1
ATOM 2065 N N . GLU A 1 286 ? 28.004 22.035 -0.643 1.00 41.11 286 GLU A N 1
ATOM 2066 C CA . GLU A 1 286 ? 27.260 21.471 -1.743 1.00 38.48 286 GLU A CA 1
ATOM 2067 C C . GLU A 1 286 ? 27.984 20.344 -2.493 1.00 37.04 286 GLU A C 1
ATOM 2068 O O . GLU A 1 286 ? 27.370 19.674 -3.302 1.00 36.61 286 GLU A O 1
ATOM 2074 N N . PHE A 1 287 ? 29.295 20.183 -2.284 1.00 35.77 287 PHE A N 1
ATOM 2075 C CA . PHE A 1 287 ? 30.035 19.133 -2.924 1.00 34.37 287 PHE A CA 1
ATOM 2076 C C . PHE A 1 287 ? 30.252 17.881 -2.021 1.00 40.50 287 PHE A C 1
ATOM 2077 O O . PHE A 1 287 ? 30.798 16.871 -2.465 1.00 35.39 287 PHE A O 1
ATOM 2085 N N . ILE A 1 288 ? 29.902 17.973 -0.746 1.00 40.34 288 ILE A N 1
ATOM 2086 C CA . ILE A 1 288 ? 30.252 16.937 0.227 1.00 36.14 288 ILE A CA 1
ATOM 2087 C C . ILE A 1 288 ? 29.037 16.137 0.568 1.00 35.27 288 ILE A C 1
ATOM 2088 O O . ILE A 1 288 ? 27.968 16.700 0.846 1.00 36.26 288 ILE A O 1
ATOM 2093 N N . LEU A 1 289 ? 29.199 14.811 0.517 1.00 36.15 289 LEU A N 1
ATOM 2094 C CA . LEU A 1 289 ? 28.200 13.888 1.050 1.00 32.86 289 LEU A CA 1
ATOM 2095 C C . LEU A 1 289 ? 28.806 12.752 1.812 1.00 31.46 289 LEU A C 1
ATOM 2096 O O . LEU A 1 289 ? 30.028 12.599 1.841 1.00 31.19 289 LEU A O 1
ATOM 2101 N N . ALA A 1 290 ? 27.941 12.010 2.506 1.00 28.79 290 ALA A N 1
ATOM 2102 C CA . ALA A 1 290 ? 28.364 10.863 3.298 1.00 28.23 290 ALA A CA 1
ATOM 2103 C C . ALA A 1 290 ? 27.534 9.670 2.947 1.00 28.95 290 ALA A C 1
ATOM 2104 O O . ALA A 1 290 ? 26.327 9.789 2.706 1.00 29.28 290 ALA A O 1
ATOM 2106 N N . THR A 1 291 ? 28.150 8.504 2.940 1.00 29.35 291 THR A N 1
ATOM 2107 C CA . THR A 1 291 ? 27.378 7.226 2.792 1.00 30.74 291 THR A CA 1
ATOM 2108 C C . THR A 1 291 ? 27.682 6.267 3.963 1.00 33.16 291 THR A C 1
ATOM 2109 O O . THR A 1 291 ? 28.827 6.200 4.478 1.00 28.39 291 THR A O 1
ATOM 2113 N N . GLY A 1 292 ? 26.695 5.494 4.355 1.00 29.70 292 GLY A N 1
ATOM 2114 C CA . GLY A 1 292 ? 26.929 4.466 5.392 1.00 33.33 292 GLY A CA 1
ATOM 2115 C C . GLY A 1 292 ? 26.655 3.033 4.889 1.00 36.97 292 GLY A C 1
ATOM 2116 O O . GLY A 1 292 ? 25.676 2.809 4.111 1.00 31.97 292 GLY A O 1
ATOM 2117 N N . SER A 1 293 ? 27.454 2.073 5.393 1.00 32.68 293 SER A N 1
ATOM 2118 C CA . SER A 1 293 ? 27.475 0.710 4.841 1.00 33.75 293 SER A CA 1
ATOM 2119 C C . SER A 1 293 ? 27.418 -0.483 5.812 1.00 31.77 293 SER A C 1
ATOM 2120 O O . SER A 1 293 ? 27.819 -0.396 6.953 1.00 28.54 293 SER A O 1
ATOM 2123 N N . ALA A 1 294 ? 27.055 -1.641 5.245 1.00 31.08 294 ALA A N 1
ATOM 2124 C CA . ALA A 1 294 ? 27.269 -2.942 5.868 1.00 33.90 294 ALA A CA 1
ATOM 2125 C C . ALA A 1 294 ? 28.720 -3.254 6.094 1.00 33.41 294 ALA A C 1
ATOM 2126 O O . ALA A 1 294 ? 29.027 -4.159 6.878 1.00 36.16 294 ALA A O 1
ATOM 2128 N N . ASP A 1 295 ? 29.620 -2.505 5.474 1.00 32.90 295 ASP A N 1
ATOM 2129 C CA . ASP A 1 295 ? 31.073 -2.663 5.783 1.00 34.82 295 ASP A CA 1
ATOM 2130 C C . ASP A 1 295 ? 31.552 -2.019 7.096 1.00 36.39 295 ASP A C 1
ATOM 2131 O O . ASP A 1 295 ? 32.757 -2.049 7.457 1.00 34.42 295 ASP A O 1
ATOM 2136 N N . LYS A 1 296 ? 30.588 -1.438 7.811 1.00 36.78 296 LYS A N 1
ATOM 2137 C CA . LYS A 1 296 ? 30.772 -0.912 9.175 1.00 35.96 296 LYS A CA 1
ATOM 2138 C C . LYS A 1 296 ? 31.436 0.453 9.150 1.00 34.11 296 LYS A C 1
ATOM 2139 O O . LYS A 1 296 ? 31.763 0.948 10.202 1.00 32.19 296 LYS A O 1
ATOM 2145 N N . THR A 1 297 ? 31.576 1.061 7.953 1.00 32.64 297 THR A N 1
ATOM 2146 C CA . THR A 1 297 ? 32.123 2.390 7.838 1.00 35.42 297 THR A CA 1
ATOM 2147 C C . THR A 1 297 ? 31.152 3.414 7.303 1.00 32.56 297 THR A C 1
ATOM 2148 O O . THR A 1 297 ? 30.213 3.104 6.618 1.00 31.70 297 THR A O 1
ATOM 2152 N N . VAL A 1 298 ? 31.458 4.665 7.583 1.00 32.24 298 VAL A N 1
ATOM 2153 C CA . VAL A 1 298 ? 30.855 5.804 6.880 1.00 29.76 298 VAL A CA 1
ATOM 2154 C C . VAL A 1 298 ? 31.907 6.357 5.961 1.00 30.42 298 VAL A C 1
ATOM 2155 O O . VAL A 1 298 ? 33.083 6.530 6.349 1.00 30.17 298 VAL A O 1
ATOM 2159 N N . ALA A 1 299 ? 31.526 6.564 4.719 1.00 26.69 299 ALA A N 1
ATOM 2160 C CA . ALA A 1 299 ? 32.445 7.162 3.766 1.00 33.71 299 ALA A CA 1
ATOM 2161 C C . ALA A 1 299 ? 32.093 8.651 3.474 1.00 35.11 299 ALA A C 1
ATOM 2162 O O . ALA A 1 299 ? 30.896 9.018 3.352 1.00 28.12 299 ALA A O 1
ATOM 2164 N N . LEU A 1 300 ? 33.131 9.471 3.381 1.00 29.46 300 LEU A N 1
ATOM 2165 C CA . LEU A 1 300 ? 33.006 10.871 2.971 1.00 34.31 300 LEU A CA 1
ATOM 2166 C C . LEU A 1 300 ? 33.380 11.119 1.487 1.00 36.59 300 LEU A C 1
ATOM 2167 O O . LEU A 1 300 ? 34.475 10.718 1.015 1.00 36.89 300 LEU A O 1
ATOM 2172 N N . TRP A 1 301 ? 32.496 11.797 0.772 1.00 32.18 301 TRP A N 1
ATOM 2173 C CA . TRP A 1 301 ? 32.651 11.998 -0.657 1.00 34.93 301 TRP A CA 1
ATOM 2174 C C . TRP A 1 301 ? 32.686 13.497 -1.108 1.00 38.69 301 TRP A C 1
ATOM 2175 O O . TRP A 1 301 ? 32.078 14.340 -0.502 1.00 41.12 301 TRP A O 1
ATOM 2186 N N . ASP A 1 302 ? 33.479 13.787 -2.134 1.00 42.33 302 ASP A N 1
ATOM 2187 C CA . ASP A 1 302 ? 33.472 15.054 -2.885 1.00 37.10 302 ASP A CA 1
ATOM 2188 C C . ASP A 1 302 ? 32.925 14.791 -4.265 1.00 35.35 302 ASP A C 1
ATOM 2189 O O . ASP A 1 302 ? 33.487 14.078 -5.037 1.00 38.22 302 ASP A O 1
ATOM 2194 N N . LEU A 1 303 ? 31.771 15.332 -4.566 1.00 41.06 303 LEU A N 1
ATOM 2195 C CA . LEU A 1 303 ? 31.154 15.137 -5.851 1.00 43.68 303 LEU A CA 1
ATOM 2196 C C . LEU A 1 303 ? 32.029 15.569 -7.041 1.00 45.31 303 LEU A C 1
ATOM 2197 O O . LEU A 1 303 ? 31.742 15.204 -8.140 1.00 47.92 303 LEU A O 1
ATOM 2202 N N . ARG A 1 304 ? 33.036 16.394 -6.829 1.00 48.59 304 ARG A N 1
ATOM 2203 C CA . ARG A 1 304 ? 33.920 16.813 -7.930 1.00 51.85 304 ARG A CA 1
ATOM 2204 C C . ARG A 1 304 ? 34.958 15.754 -8.280 1.00 55.31 304 ARG A C 1
ATOM 2205 O O . ARG A 1 304 ? 35.594 15.835 -9.327 1.00 52.76 304 ARG A O 1
ATOM 2213 N N . ASN A 1 305 ? 35.183 14.807 -7.381 1.00 49.30 305 ASN A N 1
ATOM 2214 C CA . ASN A 1 305 ? 36.110 13.737 -7.661 1.00 48.84 305 ASN A CA 1
ATOM 2215 C C . ASN A 1 305 ? 35.742 12.464 -6.922 1.00 42.78 305 ASN A C 1
ATOM 2216 O O . ASN A 1 305 ? 36.429 12.026 -6.022 1.00 41.46 305 ASN A O 1
ATOM 2221 N N . LEU A 1 306 ? 34.639 11.887 -7.328 1.00 41.18 306 LEU A N 1
ATOM 2222 C CA . LEU A 1 306 ? 34.147 10.698 -6.733 1.00 46.47 306 LEU A CA 1
ATOM 2223 C C . LEU A 1 306 ? 35.026 9.449 -6.931 1.00 51.48 306 LEU A C 1
ATOM 2224 O O . LEU A 1 306 ? 34.815 8.416 -6.297 1.00 56.82 306 LEU A O 1
ATOM 2229 N N . LYS A 1 307 ? 36.040 9.538 -7.761 1.00 56.95 307 LYS A N 1
ATOM 2230 C CA . LYS A 1 307 ? 36.971 8.430 -7.898 1.00 65.37 307 LYS A CA 1
ATOM 2231 C C . LYS A 1 307 ? 37.712 8.179 -6.594 1.00 65.66 307 LYS A C 1
ATOM 2232 O O . LYS A 1 307 ? 38.268 7.124 -6.390 1.00 65.86 307 LYS A O 1
ATOM 2238 N N . LEU A 1 308 ? 37.732 9.154 -5.709 1.00 65.55 308 LEU A N 1
ATOM 2239 C CA . LEU A 1 308 ? 38.545 9.054 -4.517 1.00 69.00 308 LEU A CA 1
ATOM 2240 C C . LEU A 1 308 ? 37.773 9.465 -3.251 1.00 63.78 308 LEU A C 1
ATOM 2241 O O . LEU A 1 308 ? 37.414 10.631 -3.050 1.00 66.21 308 LEU A O 1
ATOM 2246 N N . LYS A 1 309 ? 37.555 8.479 -2.395 1.00 51.30 309 LYS A N 1
ATOM 2247 C CA . LYS A 1 309 ? 37.002 8.668 -1.073 1.00 48.75 309 LYS A CA 1
ATOM 2248 C C . LYS A 1 309 ? 37.818 9.638 -0.278 1.00 44.57 309 LYS A C 1
ATOM 2249 O O . LYS A 1 309 ? 39.058 9.500 -0.211 1.00 45.92 309 LYS A O 1
ATOM 2255 N N . LEU A 1 310 ? 37.161 10.623 0.347 1.00 40.04 310 LEU A N 1
ATOM 2256 C CA . LEU A 1 310 ? 37.909 11.561 1.175 1.00 38.58 310 LEU A CA 1
ATOM 2257 C C . LEU A 1 310 ? 38.392 10.996 2.496 1.00 39.77 310 LEU A C 1
ATOM 2258 O O . LEU A 1 310 ? 39.448 11.385 3.024 1.00 41.37 310 LEU A O 1
ATOM 2263 N N . HIS A 1 311 ? 37.592 10.119 3.074 1.00 36.99 311 HIS A N 1
ATOM 2264 C CA . HIS A 1 311 ? 37.848 9.639 4.413 1.00 32.05 311 HIS A CA 1
ATOM 2265 C C . HIS A 1 311 ? 36.889 8.539 4.689 1.00 35.30 311 HIS A C 1
ATOM 2266 O O . HIS A 1 311 ? 35.757 8.514 4.164 1.00 35.34 311 HIS A O 1
ATOM 2273 N N . SER A 1 312 ? 37.324 7.663 5.558 1.00 35.07 312 SER A N 1
ATOM 2274 C CA . SER A 1 312 ? 36.502 6.599 6.024 1.00 37.90 312 SER A CA 1
ATOM 2275 C C . SER A 1 312 ? 36.456 6.669 7.548 1.00 40.12 312 SER A C 1
ATOM 2276 O O . SER A 1 312 ? 37.493 6.721 8.239 1.00 34.05 312 SER A O 1
ATOM 2279 N N . PHE A 1 313 ? 35.231 6.762 8.074 1.00 32.05 313 PHE A N 1
ATOM 2280 C CA . PHE A 1 313 ? 35.040 6.857 9.509 1.00 34.98 313 PHE A CA 1
ATOM 2281 C C . PHE A 1 313 ? 34.812 5.463 10.028 1.00 32.77 313 PHE A C 1
ATOM 2282 O O . PHE A 1 313 ? 33.809 4.850 9.703 1.00 34.22 313 PHE A O 1
ATOM 2290 N N . GLU A 1 314 ? 35.687 4.984 10.898 1.00 39.45 314 GLU A N 1
ATOM 2291 C CA . GLU A 1 314 ? 35.454 3.645 11.455 1.00 46.64 314 GLU A CA 1
ATOM 2292 C C . GLU A 1 314 ? 35.379 3.626 12.953 1.00 42.65 314 GLU A C 1
ATOM 2293 O O . GLU A 1 314 ? 36.099 4.316 13.643 1.00 49.39 314 GLU A O 1
ATOM 2299 N N . SER A 1 315 ? 34.452 2.833 13.440 1.00 41.95 315 SER A N 1
ATOM 2300 C CA . SER A 1 315 ? 34.301 2.620 14.847 1.00 39.32 315 SER A CA 1
ATOM 2301 C C . SER A 1 315 ? 33.145 1.732 15.074 1.00 35.15 315 SER A C 1
ATOM 2302 O O . SER A 1 315 ? 33.143 0.974 16.015 1.00 39.80 315 SER A O 1
ATOM 2305 N N . HIS A 1 316 ? 32.118 1.836 14.252 1.00 37.27 316 HIS A N 1
ATOM 2306 C CA . HIS A 1 316 ? 30.969 0.957 14.414 1.00 36.85 316 HIS A CA 1
ATOM 2307 C C . HIS A 1 316 ? 31.398 -0.541 14.347 1.00 39.91 316 HIS A C 1
ATOM 2308 O O . HIS A 1 316 ? 32.398 -0.914 13.707 1.00 44.81 316 HIS A O 1
ATOM 2315 N N . LYS A 1 317 ? 30.620 -1.359 15.008 1.00 41.42 317 LYS A N 1
ATOM 2316 C CA . LYS A 1 317 ? 30.876 -2.769 15.180 1.00 41.82 317 LYS A CA 1
ATOM 2317 C C . LYS A 1 317 ? 29.951 -3.584 14.288 1.00 37.61 317 LYS A C 1
ATOM 2318 O O . LYS A 1 317 ? 30.053 -4.756 14.229 1.00 41.81 317 LYS A O 1
ATOM 2324 N N . ASP A 1 318 ? 29.001 -2.970 13.631 1.00 39.94 318 ASP A N 1
ATOM 2325 C CA . ASP A 1 318 ? 28.113 -3.708 12.759 1.00 41.08 318 ASP A CA 1
ATOM 2326 C C . ASP A 1 318 ? 27.565 -2.762 11.687 1.00 40.81 318 ASP A C 1
ATOM 2327 O O . ASP A 1 318 ? 27.943 -1.612 11.604 1.00 38.19 318 ASP A O 1
ATOM 2332 N N . GLU A 1 319 ? 26.664 -3.289 10.880 1.00 40.20 319 GLU A N 1
ATOM 2333 C CA . GLU A 1 319 ? 26.075 -2.601 9.754 1.00 42.11 319 GLU A CA 1
ATOM 2334 C C . GLU A 1 319 ? 25.446 -1.269 10.143 1.00 40.47 319 GLU A C 1
ATOM 2335 O O . GLU A 1 319 ? 24.698 -1.193 11.117 1.00 38.70 319 GLU A O 1
ATOM 2341 N N . ILE A 1 320 ? 25.720 -0.245 9.322 1.00 36.72 320 ILE A N 1
ATOM 2342 C CA . ILE A 1 320 ? 25.183 1.098 9.481 1.00 35.27 320 ILE A CA 1
ATOM 2343 C C . ILE A 1 320 ? 23.981 1.289 8.551 1.00 34.52 320 ILE A C 1
ATOM 2344 O O . ILE A 1 320 ? 24.068 1.020 7.367 1.00 35.05 320 ILE A O 1
ATOM 2349 N N . PHE A 1 321 ? 22.868 1.747 9.090 1.00 34.87 321 PHE A N 1
ATOM 2350 C CA . PHE A 1 321 ? 21.645 1.971 8.324 1.00 34.35 321 PHE A CA 1
ATOM 2351 C C . PHE A 1 321 ? 21.224 3.417 8.188 1.00 39.07 321 PHE A C 1
ATOM 2352 O O . PHE A 1 321 ? 20.468 3.733 7.282 1.00 41.88 321 PHE A O 1
ATOM 2360 N N . GLN A 1 322 ? 21.669 4.309 9.077 1.00 36.15 322 GLN A N 1
ATOM 2361 C CA . GLN A 1 322 ? 21.315 5.707 8.932 1.00 32.77 322 GLN A CA 1
ATOM 2362 C C . GLN A 1 322 ? 22.515 6.639 9.152 1.00 34.92 322 GLN A C 1
ATOM 2363 O O . GLN A 1 322 ? 23.394 6.358 9.987 1.00 28.20 322 GLN A O 1
ATOM 2369 N N . VAL A 1 323 ? 22.578 7.710 8.353 1.00 34.25 323 VAL A N 1
ATOM 2370 C CA . VAL A 1 323 ? 23.625 8.726 8.484 1.00 34.98 323 VAL A CA 1
ATOM 2371 C C . VAL A 1 323 ? 22.995 10.085 8.277 1.00 32.08 323 VAL A C 1
ATOM 2372 O O . VAL A 1 323 ? 22.199 10.234 7.377 1.00 35.31 323 VAL A O 1
ATOM 2376 N N . GLN A 1 324 ? 23.262 11.044 9.169 1.00 30.17 324 GLN A N 1
ATOM 2377 C CA . GLN A 1 324 ? 22.660 12.382 9.088 1.00 33.06 324 GLN A CA 1
ATOM 2378 C C . GLN A 1 324 ? 23.626 13.494 9.499 1.00 32.23 324 GLN A C 1
ATOM 2379 O O . GLN A 1 324 ? 24.140 13.478 10.598 1.00 29.15 324 GLN A O 1
ATOM 2385 N N . TRP A 1 325 ? 23.837 14.479 8.634 1.00 30.51 325 TRP A N 1
ATOM 2386 C CA . TRP A 1 325 ? 24.584 15.644 9.000 1.00 31.89 325 TRP A CA 1
ATOM 2387 C C . TRP A 1 325 ? 23.829 16.497 10.023 1.00 35.84 325 TRP A C 1
ATOM 2388 O O . TRP A 1 325 ? 22.580 16.580 10.008 1.00 32.81 325 TRP A O 1
ATOM 2399 N N . SER A 1 326 ? 24.577 17.112 10.938 1.00 31.29 326 SER A N 1
ATOM 2400 C CA . SER A 1 326 ? 23.985 18.169 11.826 1.00 33.42 326 SER A CA 1
ATOM 2401 C C . SER A 1 326 ? 23.375 19.333 11.055 1.00 33.95 326 SER A C 1
ATOM 2402 O O . SER A 1 326 ? 23.986 19.856 10.122 1.00 35.61 326 SER A O 1
ATOM 2405 N N . PRO A 1 327 ? 22.179 19.776 11.434 1.00 36.12 327 PRO A N 1
ATOM 2406 C CA . PRO A 1 327 ? 21.644 20.922 10.691 1.00 37.37 327 PRO A CA 1
ATOM 2407 C C . PRO A 1 327 ? 22.240 22.258 11.131 1.00 35.52 327 PRO A C 1
ATOM 2408 O O . PRO A 1 327 ? 21.998 23.255 10.483 1.00 41.97 327 PRO A O 1
ATOM 2412 N N . HIS A 1 328 ? 23.000 22.262 12.228 1.00 32.85 328 HIS A N 1
ATOM 2413 C CA . HIS A 1 328 ? 23.580 23.456 12.795 1.00 34.26 328 HIS A CA 1
ATOM 2414 C C . HIS A 1 328 ? 25.092 23.538 12.625 1.00 39.71 328 HIS A C 1
ATOM 2415 O O . HIS A 1 328 ? 25.655 24.616 12.689 1.00 43.19 328 HIS A O 1
ATOM 2422 N N . ASN A 1 329 ? 25.769 22.410 12.465 1.00 35.52 329 ASN A N 1
ATOM 2423 C CA . ASN A 1 329 ? 27.254 22.407 12.534 1.00 33.17 329 ASN A CA 1
ATOM 2424 C C . ASN A 1 329 ? 27.828 21.641 11.406 1.00 32.92 329 ASN A C 1
ATOM 2425 O O . ASN A 1 329 ? 27.702 20.414 11.338 1.00 36.82 329 ASN A O 1
ATOM 2430 N N . GLU A 1 330 ? 28.431 22.371 10.490 1.00 36.02 330 GLU A N 1
ATOM 2431 C CA . GLU A 1 330 ? 28.904 21.821 9.228 1.00 41.25 330 GLU A CA 1
ATOM 2432 C C . GLU A 1 330 ? 29.932 20.686 9.300 1.00 34.81 330 GLU A C 1
ATOM 2433 O O . GLU A 1 330 ? 30.029 19.925 8.362 1.00 34.90 330 GLU A O 1
ATOM 2439 N N . THR A 1 331 ? 30.672 20.567 10.388 1.00 32.10 331 THR A N 1
ATOM 2440 C CA . THR A 1 331 ? 31.639 19.527 10.478 1.00 33.95 331 THR A CA 1
ATOM 2441 C C . THR A 1 331 ? 31.127 18.298 11.278 1.00 36.91 331 THR A C 1
ATOM 2442 O O . THR A 1 331 ? 31.951 17.404 11.612 1.00 31.99 331 THR A O 1
ATOM 2446 N N . ILE A 1 332 ? 29.815 18.277 11.626 1.00 30.62 332 ILE A N 1
ATOM 2447 C CA . ILE A 1 332 ? 29.295 17.287 12.525 1.00 26.13 332 ILE A CA 1
ATOM 2448 C C . ILE A 1 332 ? 28.302 16.348 11.807 1.00 29.50 332 ILE A C 1
ATOM 2449 O O . ILE A 1 332 ? 27.346 16.764 11.142 1.00 27.10 332 ILE A O 1
ATOM 2454 N N . LEU A 1 333 ? 28.515 15.054 12.018 1.00 27.67 333 LEU A N 1
ATOM 2455 C CA . LEU A 1 333 ? 27.811 14.031 11.340 1.00 29.98 333 LEU A CA 1
ATOM 2456 C C . LEU A 1 333 ? 27.449 12.972 12.386 1.00 27.95 333 LEU A C 1
ATOM 2457 O O . LEU A 1 333 ? 28.203 12.740 13.275 1.00 27.22 333 LEU A O 1
ATOM 2462 N N . ALA A 1 334 ? 26.321 12.288 12.242 1.00 29.83 334 ALA A N 1
ATOM 2463 C CA . ALA A 1 334 ? 26.007 11.136 13.080 1.00 28.98 334 ALA A CA 1
ATOM 2464 C C . ALA A 1 334 ? 25.623 9.886 12.276 1.00 28.72 334 ALA A C 1
ATOM 2465 O O . ALA A 1 334 ? 25.168 9.971 11.148 1.00 27.06 334 ALA A O 1
ATOM 2467 N N . SER A 1 335 ? 25.834 8.719 12.873 1.00 29.57 335 SER A N 1
ATOM 2468 C CA . SER A 1 335 ? 25.519 7.417 12.209 1.00 30.28 335 SER A CA 1
ATOM 2469 C C . SER A 1 335 ? 25.003 6.390 13.191 1.00 30.86 335 SER A C 1
ATOM 2470 O O . SER A 1 335 ? 25.378 6.392 14.349 1.00 30.07 335 SER A O 1
ATOM 2473 N N . SER A 1 336 ? 24.052 5.577 12.743 1.00 31.65 336 SER A N 1
ATOM 2474 C CA . SER A 1 336 ? 23.501 4.526 13.606 1.00 32.41 336 SER A CA 1
ATOM 2475 C C . SER A 1 336 ? 23.328 3.231 12.820 1.00 33.03 336 SER A C 1
ATOM 2476 O O . SER A 1 336 ? 23.305 3.222 11.591 1.00 31.62 336 SER A O 1
ATOM 2479 N N . GLY A 1 337 ? 23.183 2.154 13.547 1.00 34.72 337 GLY A N 1
ATOM 2480 C CA . GLY A 1 337 ? 22.846 0.887 12.947 1.00 40.49 337 GLY A CA 1
ATOM 2481 C C . GLY A 1 337 ? 22.546 -0.251 13.916 1.00 40.94 337 GLY A C 1
ATOM 2482 O O . GLY A 1 337 ? 21.919 -0.077 14.964 1.00 45.00 337 GLY A O 1
ATOM 2483 N N . THR A 1 338 ? 23.026 -1.419 13.524 1.00 42.63 338 THR A N 1
ATOM 2484 C CA . THR A 1 338 ? 22.735 -2.692 14.148 1.00 40.28 338 THR A CA 1
ATOM 2485 C C . THR A 1 338 ? 23.491 -2.882 15.447 1.00 38.14 338 THR A C 1
ATOM 2486 O O . THR A 1 338 ? 23.017 -3.558 16.301 1.00 43.62 338 THR A O 1
ATOM 2490 N N . ASP A 1 339 ? 24.654 -2.275 15.599 1.00 39.33 339 ASP A N 1
ATOM 2491 C CA . ASP A 1 339 ? 25.462 -2.406 16.805 1.00 37.29 339 ASP A CA 1
ATOM 2492 C C . ASP A 1 339 ? 24.878 -1.670 18.027 1.00 43.02 339 ASP A C 1
ATOM 2493 O O . ASP A 1 339 ? 25.534 -1.572 19.034 1.00 42.13 339 ASP A O 1
ATOM 2498 N N . ARG A 1 340 ? 23.692 -1.096 17.901 1.00 36.74 340 ARG A N 1
ATOM 2499 C CA . ARG A 1 340 ? 22.979 -0.463 19.021 1.00 42.63 340 ARG A CA 1
ATOM 2500 C C . ARG A 1 340 ? 23.547 0.897 19.463 1.00 38.69 340 ARG A C 1
ATOM 2501 O O . ARG A 1 340 ? 23.050 1.529 20.397 1.00 38.42 340 ARG A O 1
ATOM 2509 N N . ARG A 1 341 ? 24.538 1.358 18.738 1.00 36.94 341 ARG A N 1
ATOM 2510 C CA . ARG A 1 341 ? 25.236 2.583 19.056 1.00 43.18 341 ARG A CA 1
ATOM 2511 C C . ARG A 1 341 ? 24.903 3.649 18.053 1.00 35.35 341 ARG A C 1
ATOM 2512 O O . ARG A 1 341 ? 24.726 3.391 16.856 1.00 33.74 341 ARG A O 1
ATOM 2520 N N . LEU A 1 342 ? 24.802 4.874 18.543 1.00 32.45 342 LEU A N 1
ATOM 2521 C CA . LEU A 1 342 ? 24.805 6.018 17.644 1.00 30.41 342 LEU A CA 1
ATOM 2522 C C . LEU A 1 342 ? 26.079 6.825 17.844 1.00 30.73 342 LEU A C 1
ATOM 2523 O O . LEU A 1 342 ? 26.333 7.323 18.937 1.00 31.99 342 LEU A O 1
ATOM 2528 N N . ASN A 1 343 ? 26.860 6.986 16.774 1.00 29.93 343 ASN A N 1
ATOM 2529 C CA . ASN A 1 343 ? 28.118 7.732 16.859 1.00 28.50 343 ASN A CA 1
ATOM 2530 C C . ASN A 1 343 ? 27.996 9.119 16.255 1.00 26.11 343 ASN A C 1
ATOM 2531 O O . ASN A 1 343 ? 27.390 9.308 15.209 1.00 28.73 343 ASN A O 1
ATOM 2536 N N . VAL A 1 344 ? 28.670 10.075 16.855 1.00 24.51 344 VAL A N 1
ATOM 2537 C CA . VAL A 1 344 ? 28.682 11.424 16.348 1.00 25.13 344 VAL A CA 1
ATOM 2538 C C . VAL A 1 344 ? 30.147 11.685 16.034 1.00 27.66 344 VAL A C 1
ATOM 2539 O O . VAL A 1 344 ? 30.999 11.391 16.868 1.00 24.69 344 VAL A O 1
ATOM 2543 N N . TRP A 1 345 ? 30.391 12.228 14.848 1.00 28.55 345 TRP A N 1
ATOM 2544 C CA . TRP A 1 345 ? 31.719 12.497 14.322 1.00 31.98 345 TRP A CA 1
ATOM 2545 C C . TRP A 1 345 ? 31.908 13.984 14.089 1.00 34.99 345 TRP A C 1
ATOM 2546 O O . TRP A 1 345 ? 30.967 14.668 13.656 1.00 33.98 345 TRP A O 1
ATOM 2557 N N . ASP A 1 346 ? 33.133 14.456 14.325 1.00 34.89 346 ASP A N 1
ATOM 2558 C CA . ASP A 1 346 ? 33.552 15.834 13.988 1.00 35.53 346 ASP A CA 1
ATOM 2559 C C . ASP A 1 346 ? 34.772 15.837 13.055 1.00 39.95 346 ASP A C 1
ATOM 2560 O O . ASP A 1 346 ? 35.899 15.582 13.524 1.00 40.36 346 ASP A O 1
ATOM 2565 N N . LEU A 1 347 ? 34.532 16.146 11.777 1.00 37.72 347 LEU A N 1
ATOM 2566 C CA . LEU A 1 347 ? 35.536 16.142 10.715 1.00 44.54 347 LEU A CA 1
ATOM 2567 C C . LEU A 1 347 ? 36.769 16.985 10.993 1.00 43.13 347 LEU A C 1
ATOM 2568 O O . LEU A 1 347 ? 37.812 16.735 10.382 1.00 40.43 347 LEU A O 1
ATOM 2573 N N . SER A 1 348 ? 36.614 18.028 11.797 1.00 37.97 348 SER A N 1
ATOM 2574 C CA . SER A 1 348 ? 37.675 18.971 12.015 1.00 42.35 348 SER A CA 1
ATOM 2575 C C . SER A 1 348 ? 38.754 18.350 12.891 1.00 47.28 348 SER A C 1
ATOM 2576 O O . SER A 1 348 ? 39.789 18.940 13.034 1.00 45.87 348 SER A O 1
ATOM 2579 N N . LYS A 1 349 ? 38.491 17.187 13.486 1.00 45.30 349 LYS A N 1
ATOM 2580 C CA . LYS A 1 349 ? 39.447 16.493 14.314 1.00 44.67 349 LYS A CA 1
ATOM 2581 C C . LYS A 1 349 ? 40.193 15.410 13.545 1.00 40.62 349 LYS A C 1
ATOM 2582 O O . LYS A 1 349 ? 41.035 14.723 14.099 1.00 44.46 349 LYS A O 1
ATOM 2588 N N . ILE A 1 350 ? 39.926 15.303 12.258 1.00 39.74 350 ILE A N 1
ATOM 2589 C CA . ILE A 1 350 ? 40.602 14.334 11.434 1.00 46.42 350 ILE A CA 1
ATOM 2590 C C . ILE A 1 350 ? 42.081 14.642 11.339 1.00 55.12 350 ILE A C 1
ATOM 2591 O O . ILE A 1 350 ? 42.461 15.763 11.055 1.00 57.49 350 ILE A O 1
ATOM 2596 N N . GLY A 1 351 ? 42.901 13.636 11.601 1.00 60.65 351 GLY A N 1
ATOM 2597 C CA . GLY A 1 351 ? 44.333 13.776 11.490 1.00 61.94 351 GLY A CA 1
ATOM 2598 C C . GLY A 1 351 ? 45.008 14.264 12.758 1.00 69.53 351 GLY A C 1
ATOM 2599 O O . GLY A 1 351 ? 46.236 14.314 12.814 1.00 78.64 351 GLY A O 1
ATOM 2600 N N . GLU A 1 352 ? 44.249 14.637 13.781 1.00 63.03 352 GLU A N 1
ATOM 2601 C CA . GLU A 1 352 ? 44.885 15.049 15.035 1.00 64.49 352 GLU A CA 1
ATOM 2602 C C . GLU A 1 352 ? 45.586 13.882 15.709 1.00 67.05 352 GLU A C 1
ATOM 2603 O O . GLU A 1 352 ? 45.268 12.713 15.463 1.00 68.97 352 GLU A O 1
ATOM 2609 N N . GLU A 1 353 ? 46.545 14.197 16.560 1.00 64.12 353 GLU A N 1
ATOM 2610 C CA . GLU A 1 353 ? 47.347 13.161 17.178 1.00 71.38 353 GLU A CA 1
ATOM 2611 C C . GLU A 1 353 ? 46.736 12.840 18.500 1.00 69.54 353 GLU A C 1
ATOM 2612 O O . GLU A 1 353 ? 46.153 13.714 19.144 1.00 67.04 353 GLU A O 1
ATOM 2618 N N . GLN A 1 354 ? 46.886 11.584 18.901 1.00 67.90 354 GLN A N 1
ATOM 2619 C CA . GLN A 1 354 ? 46.313 11.076 20.132 1.00 71.25 354 GLN A CA 1
ATOM 2620 C C . GLN A 1 354 ? 47.361 10.376 20.961 1.00 82.31 354 GLN A C 1
ATOM 2621 O O . GLN A 1 354 ? 48.336 9.850 20.421 1.00 86.87 354 GLN A O 1
ATOM 2627 N N . SER A 1 355 ? 47.114 10.298 22.266 1.00 82.67 355 SER A N 1
ATOM 2628 C CA . SER A 1 355 ? 47.881 9.405 23.123 1.00 80.26 355 SER A CA 1
ATOM 2629 C C . SER A 1 355 ? 47.504 7.967 22.753 1.00 84.78 355 SER A C 1
ATOM 2630 O O . SER A 1 355 ? 46.540 7.743 22.026 1.00 84.13 355 SER A O 1
ATOM 2633 N N . PRO A 1 356 ? 48.277 6.986 23.214 1.00 90.03 356 PRO A N 1
ATOM 2634 C CA . PRO A 1 356 ? 47.865 5.625 22.889 1.00 85.83 356 PRO A CA 1
ATOM 2635 C C . PRO A 1 356 ? 46.612 5.187 23.634 1.00 72.72 356 PRO A C 1
ATOM 2636 O O . PRO A 1 356 ? 45.869 4.373 23.111 1.00 69.34 356 PRO A O 1
ATOM 2640 N N . GLU A 1 357 ? 46.396 5.696 24.847 0.50 68.45 357 GLU A N 1
ATOM 2641 C CA . GLU A 1 357 ? 45.178 5.395 25.611 0.50 66.43 357 GLU A CA 1
ATOM 2642 C C . GLU A 1 357 ? 43.941 5.813 24.839 0.50 67.16 357 GLU A C 1
ATOM 2643 O O . GLU A 1 357 ? 43.026 5.036 24.651 1.00 72.26 357 GLU A O 1
ATOM 2649 N N . ASP A 1 358 ? 43.937 7.060 24.393 1.00 68.18 358 ASP A N 1
ATOM 2650 C CA . ASP A 1 358 ? 42.873 7.605 23.558 1.00 65.49 358 ASP A CA 1
ATOM 2651 C C . ASP A 1 358 ? 42.677 6.862 22.247 1.00 60.99 358 ASP A C 1
ATOM 2652 O O . ASP A 1 358 ? 41.566 6.602 21.855 1.00 60.67 358 ASP A O 1
ATOM 2657 N N . ALA A 1 359 ? 43.752 6.488 21.574 1.00 59.89 359 ALA A N 1
ATOM 2658 C CA . ALA A 1 359 ? 43.609 5.832 20.266 1.00 58.91 359 ALA A CA 1
ATOM 2659 C C . ALA A 1 359 ? 42.983 4.482 20.406 1.00 53.98 359 ALA A C 1
ATOM 2660 O O . ALA A 1 359 ? 42.441 3.962 19.459 1.00 59.05 359 ALA A O 1
ATOM 2662 N N . GLU A 1 360 ? 43.050 3.914 21.595 1.00 55.22 360 GLU A N 1
ATOM 2663 C CA . GLU A 1 360 ? 42.386 2.656 21.859 1.00 59.05 360 GLU A CA 1
ATOM 2664 C C . GLU A 1 360 ? 40.864 2.841 21.746 1.00 53.71 360 GLU A C 1
ATOM 2665 O O . GLU A 1 360 ? 40.155 1.984 21.240 1.00 46.79 360 GLU A O 1
ATOM 2671 N N . ASP A 1 361 ? 40.368 3.978 22.200 1.00 53.55 361 ASP A N 1
ATOM 2672 C CA . ASP A 1 361 ? 38.927 4.267 22.134 1.00 51.03 361 ASP A CA 1
ATOM 2673 C C . ASP A 1 361 ? 38.350 4.549 20.747 1.00 46.53 361 ASP A C 1
ATOM 2674 O O . ASP A 1 361 ? 37.166 4.353 20.513 1.00 49.11 361 ASP A O 1
ATOM 2679 N N . GLY A 1 362 ? 39.180 5.026 19.836 1.00 45.85 362 GLY A N 1
ATOM 2680 C CA . GLY A 1 362 ? 38.753 5.258 18.475 1.00 40.62 362 GLY A CA 1
ATOM 2681 C C . GLY A 1 362 ? 39.470 6.412 17.879 1.00 38.09 362 GLY A C 1
ATOM 2682 O O . GLY A 1 362 ? 40.254 7.078 18.547 1.00 40.57 362 GLY A O 1
ATOM 2683 N N . PRO A 1 363 ? 39.199 6.663 16.608 1.00 40.17 363 PRO A N 1
ATOM 2684 C CA . PRO A 1 363 ? 39.888 7.702 15.883 1.00 41.27 363 PRO A CA 1
ATOM 2685 C C . PRO A 1 363 ? 39.554 9.096 16.459 1.00 43.69 363 PRO A C 1
ATOM 2686 O O . PRO A 1 363 ? 38.510 9.254 17.164 1.00 41.21 363 PRO A O 1
ATOM 2690 N N . PRO A 1 364 ? 40.429 10.091 16.211 1.00 42.26 364 PRO A N 1
ATOM 2691 C CA . PRO A 1 364 ? 40.251 11.415 16.841 1.00 45.59 364 PRO A CA 1
ATOM 2692 C C . PRO A 1 364 ? 38.948 12.120 16.414 1.00 43.84 364 PRO A C 1
ATOM 2693 O O . PRO A 1 364 ? 38.422 12.919 17.168 1.00 46.93 364 PRO A O 1
ATOM 2697 N N . GLU A 1 365 ? 38.439 11.831 15.219 1.00 44.14 365 GLU A N 1
ATOM 2698 C CA . GLU A 1 365 ? 37.146 12.429 14.772 1.00 39.06 365 GLU A CA 1
ATOM 2699 C C . GLU A 1 365 ? 35.863 11.849 15.409 1.00 34.94 365 GLU A C 1
ATOM 2700 O O . GLU A 1 365 ? 34.780 12.341 15.178 1.00 37.43 365 GLU A O 1
ATOM 2706 N N . LEU A 1 366 ? 35.992 10.799 16.198 1.00 34.84 366 LEU A N 1
ATOM 2707 C CA . LEU A 1 366 ? 34.883 10.224 16.912 1.00 36.37 366 LEU A CA 1
ATOM 2708 C C . LEU A 1 366 ? 34.652 11.027 18.190 1.00 37.52 366 LEU A C 1
ATOM 2709 O O . LEU A 1 366 ? 35.496 11.047 19.126 1.00 31.92 366 LEU A O 1
ATOM 2714 N N . LEU A 1 367 ? 33.522 11.726 18.226 1.00 31.53 367 LEU A N 1
ATOM 2715 C CA . LEU A 1 367 ? 33.292 12.716 19.271 1.00 32.08 367 LEU A CA 1
ATOM 2716 C C . LEU A 1 367 ? 32.457 12.134 20.395 1.00 32.03 367 LEU A C 1
ATOM 2717 O O . LEU A 1 367 ? 32.702 12.390 21.534 1.00 36.00 367 LEU A O 1
ATOM 2722 N N . PHE A 1 368 ? 31.446 11.355 20.055 1.00 33.71 368 PHE A N 1
ATOM 2723 C CA . PHE A 1 368 ? 30.525 10.825 21.034 1.00 31.30 368 PHE A CA 1
ATOM 2724 C C . PHE A 1 368 ? 29.955 9.500 20.598 1.00 29.18 368 PHE A C 1
ATOM 2725 O O . PHE A 1 368 ? 29.687 9.282 19.429 1.00 30.63 368 PHE A O 1
ATOM 2733 N N . ILE A 1 369 ? 29.844 8.576 21.534 1.00 31.33 369 ILE A N 1
ATOM 2734 C CA . ILE A 1 369 ? 29.109 7.357 21.331 1.00 31.61 369 ILE A CA 1
ATOM 2735 C C . ILE A 1 369 ? 27.948 7.366 22.273 1.00 29.42 369 ILE A C 1
ATOM 2736 O O . ILE A 1 369 ? 28.119 7.357 23.483 1.00 33.18 369 ILE A O 1
ATOM 2741 N N . HIS A 1 370 ? 26.768 7.428 21.714 1.00 30.03 370 HIS A N 1
ATOM 2742 C CA . HIS A 1 370 ? 25.514 7.253 22.472 1.00 27.59 370 HIS A CA 1
ATOM 2743 C C . HIS A 1 370 ? 25.229 5.767 22.683 1.00 30.92 370 HIS A C 1
ATOM 2744 O O . HIS A 1 370 ? 24.912 5.043 21.717 1.00 29.79 370 HIS A O 1
ATOM 2751 N N . GLY A 1 371 ? 25.342 5.329 23.951 1.00 30.08 371 GLY A N 1
ATOM 2752 C CA . GLY A 1 371 ? 25.135 3.943 24.350 1.00 30.30 371 GLY A CA 1
ATOM 2753 C C . GLY A 1 371 ? 23.792 3.727 25.044 1.00 36.47 371 GLY A C 1
ATOM 2754 O O . GLY A 1 371 ? 23.593 2.747 25.721 1.00 37.58 371 GLY A O 1
ATOM 2755 N N . GLY A 1 372 ? 22.855 4.643 24.868 1.00 36.19 372 GLY A N 1
ATOM 2756 C CA . GLY A 1 372 ? 21.571 4.521 25.532 1.00 40.34 372 GLY A CA 1
ATOM 2757 C C . GLY A 1 372 ? 20.648 3.414 25.092 1.00 41.21 372 GLY A C 1
ATOM 2758 O O . GLY A 1 372 ? 19.715 3.069 25.825 1.00 39.69 372 GLY A O 1
ATOM 2759 N N . HIS A 1 373 ? 20.860 2.882 23.889 1.00 38.80 373 HIS A N 1
ATOM 2760 C CA . HIS A 1 373 ? 19.955 1.895 23.354 1.00 37.30 373 HIS A CA 1
ATOM 2761 C C . HIS A 1 373 ? 20.431 0.474 23.628 1.00 40.07 373 HIS A C 1
ATOM 2762 O O . HIS A 1 373 ? 21.634 0.218 23.746 1.00 38.75 373 HIS A O 1
ATOM 2769 N N . THR A 1 374 ? 19.476 -0.454 23.748 1.00 40.08 374 THR A N 1
ATOM 2770 C CA . THR A 1 374 ? 19.808 -1.869 23.953 1.00 44.08 374 THR A CA 1
ATOM 2771 C C . THR A 1 374 ? 19.237 -2.784 22.867 1.00 44.72 374 THR A C 1
ATOM 2772 O O . THR A 1 374 ? 19.154 -4.002 23.033 1.00 44.04 374 THR A O 1
ATOM 2776 N N . ALA A 1 375 ? 18.881 -2.194 21.750 1.00 38.41 375 ALA A N 1
ATOM 2777 C CA . ALA A 1 375 ? 18.578 -2.959 20.561 1.00 38.96 375 ALA A CA 1
ATOM 2778 C C . ALA A 1 375 ? 18.946 -2.097 19.335 1.00 37.40 375 ALA A C 1
ATOM 2779 O O . ALA A 1 375 ? 19.214 -0.906 19.451 1.00 38.81 375 ALA A O 1
ATOM 2781 N N . LYS A 1 376 ? 18.957 -2.725 18.176 1.00 35.64 376 LYS A N 1
ATOM 2782 C CA . LYS A 1 376 ? 19.146 -2.046 16.905 1.00 37.52 376 LYS A CA 1
ATOM 2783 C C . LYS A 1 376 ? 18.427 -0.715 16.778 1.00 38.23 376 LYS A C 1
ATOM 2784 O O . LYS A 1 376 ? 17.155 -0.587 16.952 1.00 38.27 376 LYS A O 1
ATOM 2790 N N . ILE A 1 377 ? 19.204 0.277 16.384 1.00 39.10 377 ILE A N 1
ATOM 2791 C CA . ILE A 1 377 ? 18.648 1.618 16.207 1.00 37.92 377 ILE A CA 1
ATOM 2792 C C . ILE A 1 377 ? 18.075 1.646 14.835 1.00 39.96 377 ILE A C 1
ATOM 2793 O O . ILE A 1 377 ? 18.774 1.371 13.877 1.00 40.42 377 ILE A O 1
ATOM 2798 N N . SER A 1 378 ? 16.791 1.992 14.738 1.00 42.46 378 SER A N 1
ATOM 2799 C CA . SER A 1 378 ? 16.112 1.943 13.474 1.00 39.70 378 SER A CA 1
ATOM 2800 C C . SER A 1 378 ? 16.194 3.294 12.715 1.00 38.09 378 SER A C 1
ATOM 2801 O O . SER A 1 378 ? 16.223 3.321 11.483 1.00 38.96 378 SER A O 1
ATOM 2804 N N . ASP A 1 379 ? 16.198 4.429 13.418 1.00 36.55 379 ASP A N 1
ATOM 2805 C CA . ASP A 1 379 ? 16.215 5.731 12.718 1.00 35.90 379 ASP A CA 1
ATOM 2806 C C . ASP A 1 379 ? 16.583 6.764 13.765 1.00 34.13 379 ASP A C 1
ATOM 2807 O O . ASP A 1 379 ? 16.401 6.518 14.967 1.00 33.54 379 ASP A O 1
ATOM 2812 N N . PHE A 1 380 ? 17.046 7.927 13.319 1.00 30.05 380 PHE A N 1
ATOM 2813 C CA . PHE A 1 380 ? 17.172 9.048 14.253 1.00 34.18 380 PHE A CA 1
ATOM 2814 C C . PHE A 1 380 ? 17.008 10.344 13.513 1.00 32.89 380 PHE A C 1
ATOM 2815 O O . PHE A 1 380 ? 17.154 10.386 12.318 1.00 33.91 380 PHE A O 1
ATOM 2823 N N . SER A 1 381 ? 16.787 11.423 14.250 1.00 34.94 381 SER A N 1
ATOM 2824 C CA . SER A 1 381 ? 16.612 12.711 13.631 1.00 33.10 381 SER A CA 1
ATOM 2825 C C . SER A 1 381 ? 17.210 13.781 14.513 1.00 30.75 381 SER A C 1
ATOM 2826 O O . SER A 1 381 ? 16.997 13.769 15.717 1.00 30.86 381 SER A O 1
ATOM 2829 N N . TRP A 1 382 ? 17.972 14.698 13.919 1.00 31.17 382 TRP A N 1
ATOM 2830 C CA . TRP A 1 382 ? 18.526 15.814 14.665 1.00 33.89 382 TRP A CA 1
ATOM 2831 C C . TRP A 1 382 ? 17.431 16.843 14.750 1.00 33.52 382 TRP A C 1
ATOM 2832 O O . TRP A 1 382 ? 16.867 17.143 13.761 1.00 32.75 382 TRP A O 1
ATOM 2843 N N . ASN A 1 383 ? 17.200 17.419 15.925 1.00 39.31 383 ASN A N 1
ATOM 2844 C CA . ASN A 1 383 ? 16.226 18.494 16.095 1.00 38.39 383 ASN A CA 1
ATOM 2845 C C . ASN A 1 383 ? 16.709 19.724 15.360 1.00 40.39 383 ASN A C 1
ATOM 2846 O O . ASN A 1 383 ? 17.795 20.180 15.634 1.00 40.30 383 ASN A O 1
ATOM 2851 N N . PRO A 1 384 ? 15.893 20.279 14.437 1.00 38.64 384 PRO A N 1
ATOM 2852 C CA . PRO A 1 384 ? 16.281 21.465 13.641 1.00 39.03 384 PRO A CA 1
ATOM 2853 C C . PRO A 1 384 ? 16.164 22.799 14.388 1.00 38.57 384 PRO A C 1
ATOM 2854 O O . PRO A 1 384 ? 16.677 23.792 13.922 1.00 39.84 384 PRO A O 1
ATOM 2858 N N . ASN A 1 385 ? 15.551 22.798 15.561 1.00 42.12 385 ASN A N 1
ATOM 2859 C CA . ASN A 1 385 ? 15.414 24.014 16.378 1.00 45.04 385 ASN A CA 1
ATOM 2860 C C . ASN A 1 385 ? 16.231 24.037 17.669 1.00 45.70 385 ASN A C 1
ATOM 2861 O O . ASN A 1 385 ? 16.539 25.092 18.139 1.00 43.20 385 ASN A O 1
ATOM 2866 N N . GLU A 1 386 ? 16.555 22.894 18.262 1.00 43.50 386 GLU A N 1
ATOM 2867 C CA . GLU A 1 386 ? 17.416 22.896 19.430 1.00 44.65 386 GLU A CA 1
ATOM 2868 C C . GLU A 1 386 ? 18.778 22.243 19.084 1.00 38.68 386 GLU A C 1
ATOM 2869 O O . GLU A 1 386 ? 18.878 21.032 18.993 1.00 35.60 386 GLU A O 1
ATOM 2875 N N . PRO A 1 387 ? 19.824 23.049 18.898 1.00 37.11 387 PRO A N 1
ATOM 2876 C CA . PRO A 1 387 ? 21.125 22.454 18.560 1.00 32.25 387 PRO A CA 1
ATOM 2877 C C . PRO A 1 387 ? 21.499 21.298 19.456 1.00 29.51 387 PRO A C 1
ATOM 2878 O O . PRO A 1 387 ? 21.267 21.328 20.646 1.00 30.36 387 PRO A O 1
ATOM 2882 N N . TRP A 1 388 ? 21.992 20.219 18.834 1.00 32.43 388 TRP A N 1
ATOM 2883 C CA . TRP A 1 388 ? 22.541 19.031 19.502 1.00 30.27 388 TRP A CA 1
ATOM 2884 C C . TRP A 1 388 ? 21.536 18.061 20.066 1.00 33.53 388 TRP A C 1
ATOM 2885 O O . TRP A 1 388 ? 21.894 17.011 20.611 1.00 35.80 388 TRP A O 1
ATOM 2896 N N . VAL A 1 389 ? 20.255 18.356 19.906 1.00 34.89 389 VAL A N 1
ATOM 2897 C CA . VAL A 1 389 ? 19.242 17.459 20.435 1.00 30.28 389 VAL A CA 1
ATOM 2898 C C . VAL A 1 389 ? 18.998 16.416 19.350 1.00 31.13 389 VAL A C 1
ATOM 2899 O O . VAL A 1 389 ? 18.823 16.746 18.143 1.00 33.42 389 VAL A O 1
ATOM 2903 N N . ILE A 1 390 ? 18.995 15.158 19.766 1.00 30.97 390 ILE A N 1
ATOM 2904 C CA . ILE A 1 390 ? 18.685 14.094 18.835 1.00 33.21 390 ILE A CA 1
ATOM 2905 C C . ILE A 1 390 ? 17.544 13.219 19.324 1.00 32.44 390 ILE A C 1
ATOM 2906 O O . ILE A 1 390 ? 17.415 12.974 20.513 1.00 34.36 390 ILE A O 1
ATOM 2911 N N . CYS A 1 391 ? 16.744 12.717 18.403 1.00 33.46 391 CYS A N 1
ATOM 2912 C CA . CYS A 1 391 ? 15.784 11.694 18.750 1.00 33.87 391 CYS A CA 1
ATOM 2913 C C . CYS A 1 391 ? 16.151 10.421 18.043 1.00 31.03 391 CYS A C 1
ATOM 2914 O O . CYS A 1 391 ? 16.247 10.402 16.839 1.00 31.65 391 CYS A O 1
ATOM 2917 N N . SER A 1 392 ? 16.306 9.329 18.779 1.00 32.07 392 SER A N 1
ATOM 2918 C CA . SER A 1 392 ? 16.628 8.079 18.163 1.00 33.20 392 SER A CA 1
ATOM 2919 C C . SER A 1 392 ? 15.644 7.032 18.614 1.00 36.13 392 SER A C 1
ATOM 2920 O O . SER A 1 392 ? 15.256 7.037 19.780 1.00 36.51 392 SER A O 1
ATOM 2923 N N . VAL A 1 393 ? 15.294 6.112 17.706 1.00 36.82 393 VAL A N 1
ATOM 2924 C CA . VAL A 1 393 ? 14.330 5.038 18.005 1.00 38.47 393 VAL A CA 1
ATOM 2925 C C . VAL A 1 393 ? 14.909 3.679 17.715 1.00 39.84 393 VAL A C 1
ATOM 2926 O O . VAL A 1 393 ? 15.611 3.502 16.747 1.00 38.26 393 VAL A O 1
ATOM 2930 N N . SER A 1 394 ? 14.590 2.710 18.570 1.00 45.41 394 SER A N 1
ATOM 2931 C CA . SER A 1 394 ? 15.104 1.361 18.432 1.00 44.12 394 SER A CA 1
ATOM 2932 C C . SER A 1 394 ? 14.013 0.312 18.347 1.00 41.76 394 SER A C 1
ATOM 2933 O O . SER A 1 394 ? 12.827 0.593 18.602 1.00 39.51 394 SER A O 1
ATOM 2936 N N . GLU A 1 395 ? 14.439 -0.883 17.954 1.00 39.98 395 GLU A N 1
ATOM 2937 C CA . GLU A 1 395 ? 13.543 -2.037 17.717 1.00 44.95 395 GLU A CA 1
ATOM 2938 C C . GLU A 1 395 ? 12.836 -2.611 18.921 1.00 47.61 395 GLU A C 1
ATOM 2939 O O . GLU A 1 395 ? 11.925 -3.374 18.757 1.00 53.10 395 GLU A O 1
ATOM 2945 N N . ASP A 1 396 ? 13.245 -2.231 20.112 1.00 51.82 396 ASP A N 1
ATOM 2946 C CA . ASP A 1 396 ? 12.626 -2.691 21.338 1.00 50.48 396 ASP A CA 1
ATOM 2947 C C . ASP A 1 396 ? 11.606 -1.665 21.890 1.00 52.86 396 ASP A C 1
ATOM 2948 O O . ASP A 1 396 ? 11.322 -1.651 23.080 1.00 60.79 396 ASP A O 1
ATOM 2953 N N . ASN A 1 397 ? 11.082 -0.800 21.026 1.00 53.38 397 ASN A N 1
ATOM 2954 C CA . ASN A 1 397 ? 10.076 0.221 21.384 1.00 55.45 397 ASN A CA 1
ATOM 2955 C C . ASN A 1 397 ? 10.622 1.510 21.951 1.00 52.22 397 ASN A C 1
ATOM 2956 O O . ASN A 1 397 ? 9.888 2.485 22.065 1.00 47.62 397 ASN A O 1
ATOM 2961 N N . ILE A 1 398 ? 11.897 1.525 22.330 1.00 48.18 398 ILE A N 1
ATOM 2962 C CA . ILE A 1 398 ? 12.436 2.695 23.005 1.00 46.08 398 ILE A CA 1
ATOM 2963 C C . ILE A 1 398 ? 12.604 3.860 22.030 1.00 44.78 398 ILE A C 1
ATOM 2964 O O . ILE A 1 398 ? 12.998 3.663 20.903 1.00 47.85 398 ILE A O 1
ATOM 2969 N N . MET A 1 399 ? 12.235 5.057 22.470 1.00 48.74 399 MET A N 1
ATOM 2970 C CA . MET A 1 399 ? 12.540 6.301 21.791 1.00 47.51 399 MET A CA 1
ATOM 2971 C C . MET A 1 399 ? 13.315 7.129 22.798 1.00 46.79 399 MET A C 1
ATOM 2972 O O . MET A 1 399 ? 12.862 7.286 23.924 1.00 42.89 399 MET A O 1
ATOM 2977 N N . GLN A 1 400 ? 14.475 7.646 22.407 1.00 39.83 400 GLN A N 1
ATOM 2978 C CA . GLN A 1 400 ? 15.223 8.539 23.277 1.00 39.53 400 GLN A CA 1
ATOM 2979 C C . GLN A 1 400 ? 15.361 9.900 22.641 1.00 37.02 400 GLN A C 1
ATOM 2980 O O . GLN A 1 400 ? 15.547 10.027 21.451 1.00 41.13 400 GLN A O 1
ATOM 2986 N N . VAL A 1 401 ? 15.239 10.930 23.451 1.00 38.24 401 VAL A N 1
ATOM 2987 C CA . VAL A 1 401 ? 15.515 12.290 23.034 1.00 35.79 401 VAL A CA 1
ATOM 2988 C C . VAL A 1 401 ? 16.624 12.759 23.957 1.00 36.93 401 VAL A C 1
ATOM 2989 O O . VAL A 1 401 ? 16.490 12.674 25.167 1.00 38.06 401 VAL A O 1
ATOM 2993 N N . TRP A 1 402 ? 17.732 13.236 23.393 1.00 37.76 402 TRP A N 1
ATOM 2994 C CA . TRP A 1 402 ? 18.954 13.446 24.193 1.00 30.27 402 TRP A CA 1
ATOM 2995 C C . TRP A 1 402 ? 19.862 14.484 23.585 1.00 32.47 402 TRP A C 1
ATOM 2996 O O . TRP A 1 402 ? 19.762 14.832 22.412 1.00 32.82 402 TRP A O 1
ATOM 3007 N N . GLN A 1 403 ? 20.730 15.005 24.431 1.00 31.26 403 GLN A N 1
ATOM 3008 C CA . GLN A 1 403 ? 21.589 16.036 24.070 1.00 31.51 403 GLN A CA 1
ATOM 3009 C C . GLN A 1 403 ? 22.861 15.865 24.871 1.00 31.86 403 GLN A C 1
ATOM 3010 O O . GLN A 1 403 ? 22.838 15.878 26.091 1.00 35.42 403 GLN A O 1
ATOM 3016 N N . MET A 1 404 ? 23.970 15.681 24.171 1.00 31.18 404 MET A N 1
ATOM 3017 C CA . MET A 1 404 ? 25.281 15.475 24.877 1.00 33.65 404 MET A CA 1
ATOM 3018 C C . MET A 1 404 ? 25.720 16.699 25.668 1.00 33.66 404 MET A C 1
ATOM 3019 O O . MET A 1 404 ? 25.379 17.818 25.351 1.00 35.22 404 MET A O 1
ATOM 3024 N N . ALA A 1 405 ? 26.532 16.496 26.683 1.00 40.54 405 ALA A N 1
ATOM 3025 C CA . ALA A 1 405 ? 26.992 17.615 27.510 1.00 36.81 405 ALA A CA 1
ATOM 3026 C C . ALA A 1 405 ? 27.772 18.609 26.692 1.00 35.71 405 ALA A C 1
ATOM 3027 O O . ALA A 1 405 ? 28.602 18.272 25.854 1.00 34.73 405 ALA A O 1
ATOM 3029 N N . GLU A 1 406 ? 27.517 19.863 26.980 1.00 34.57 406 GLU A N 1
ATOM 3030 C CA . GLU A 1 406 ? 28.050 20.940 26.193 1.00 37.72 406 GLU A CA 1
ATOM 3031 C C . GLU A 1 406 ? 29.581 20.979 26.206 1.00 38.32 406 GLU A C 1
ATOM 3032 O O . GLU A 1 406 ? 30.180 21.340 25.210 1.00 41.83 406 GLU A O 1
ATOM 3038 N N . ASN A 1 407 ? 30.245 20.633 27.304 1.00 41.20 407 ASN A N 1
ATOM 3039 C CA . ASN A 1 407 ? 31.724 20.656 27.254 1.00 48.78 407 ASN A CA 1
ATOM 3040 C C . ASN A 1 407 ? 32.332 19.589 26.337 1.00 50.50 407 ASN A C 1
ATOM 3041 O O . ASN A 1 407 ? 33.514 19.665 26.005 1.00 54.64 407 ASN A O 1
ATOM 3046 N N . ILE A 1 408 ? 31.544 18.593 25.932 1.00 42.53 408 ILE A N 1
ATOM 3047 C CA . ILE A 1 408 ? 32.042 17.593 25.015 1.00 41.08 408 ILE A CA 1
ATOM 3048 C C . ILE A 1 408 ? 32.397 18.236 23.677 1.00 38.56 408 ILE A C 1
ATOM 3049 O O . ILE A 1 408 ? 33.445 17.975 23.081 1.00 40.80 408 ILE A O 1
ATOM 3054 N N . TYR A 1 409 ? 31.539 19.110 23.215 1.00 42.76 409 TYR A N 1
ATOM 3055 C CA . TYR A 1 409 ? 31.732 19.724 21.902 1.00 44.02 409 TYR A CA 1
ATOM 3056 C C . TYR A 1 409 ? 32.178 21.158 21.998 1.00 48.93 409 TYR A C 1
ATOM 3057 O O . TYR A 1 409 ? 32.701 21.697 21.044 1.00 52.65 409 TYR A O 1
ATOM 3066 N N . ASN A 1 410 ? 31.975 21.788 23.148 1.00 64.65 410 ASN A N 1
ATOM 3067 C CA . ASN A 1 410 ? 32.235 23.227 23.265 1.00 71.94 410 ASN A CA 1
ATOM 3068 C C . ASN A 1 410 ? 33.605 23.494 23.809 1.00 78.53 410 ASN A C 1
ATOM 3069 O O . ASN A 1 410 ? 33.781 23.720 25.002 1.00 83.22 410 ASN A O 1
ATOM 3074 N N . ASP A 1 411 ? 34.576 23.425 22.911 1.00 90.64 411 ASP A N 1
ATOM 3075 C CA . ASP A 1 411 ? 35.925 23.856 23.194 1.00 99.20 411 ASP A CA 1
ATOM 3076 C C . ASP A 1 411 ? 36.642 24.095 21.883 1.00 94.22 411 ASP A C 1
ATOM 3077 O O . ASP A 1 411 ? 37.412 25.037 21.769 1.00 103.25 411 ASP A O 1
ATOM 3082 N N . LYS B 2 1 ? 35.974 20.430 38.872 1.00 134.72 670 LYS B N 1
ATOM 3083 C CA . LYS B 2 1 ? 37.210 19.623 38.602 1.00 131.47 670 LYS B CA 1
ATOM 3084 C C . LYS B 2 1 ? 37.353 18.328 39.429 1.00 122.71 670 LYS B C 1
ATOM 3085 O O . LYS B 2 1 ? 38.460 17.804 39.579 1.00 110.10 670 LYS B O 1
ATOM 3091 N N . LEU B 2 2 ? 36.237 17.817 39.957 1.00 114.51 671 LEU B N 1
ATOM 3092 C CA . LEU B 2 2 ? 36.139 16.407 40.324 1.00 109.19 671 LEU B CA 1
ATOM 3093 C C . LEU B 2 2 ? 36.274 15.630 39.022 1.00 103.50 671 LEU B C 1
ATOM 3094 O O . LEU B 2 2 ? 36.937 14.581 38.964 1.00 87.09 671 LEU B O 1
ATOM 3099 N N . LEU B 2 3 ? 35.646 16.197 37.987 1.00 95.13 672 LEU B N 1
ATOM 3100 C CA . LEU B 2 3 ? 35.671 15.668 36.630 1.00 92.23 672 LEU B CA 1
ATOM 3101 C C . LEU B 2 3 ? 36.050 16.784 35.633 1.00 79.58 672 LEU B C 1
ATOM 3102 O O . LEU B 2 3 ? 35.332 17.771 35.488 1.00 72.91 672 LEU B O 1
ATOM 3107 N N . SER B 2 4 ? 37.192 16.628 34.964 1.00 73.67 673 SER B N 1
ATOM 3108 C CA . SER B 2 4 ? 37.627 17.603 33.962 1.00 72.27 673 SER B CA 1
ATOM 3109 C C . SER B 2 4 ? 36.847 17.420 32.657 1.00 80.49 673 SER B C 1
ATOM 3110 O O . SER B 2 4 ? 36.251 16.357 32.414 1.00 73.23 673 SER B O 1
ATOM 3113 N N . SER B 2 5 ? 36.856 18.464 31.828 1.00 79.23 674 SER B N 1
ATOM 3114 C CA . SER B 2 5 ? 36.309 18.400 30.470 1.00 82.17 674 SER B CA 1
ATOM 3115 C C . SER B 2 5 ? 37.047 17.329 29.645 1.00 83.18 674 SER B C 1
ATOM 3116 O O . SER B 2 5 ? 36.432 16.599 28.860 1.00 82.49 674 SER B O 1
ATOM 3119 N N . SER B 2 6 ? 38.357 17.233 29.868 1.00 75.32 675 SER B N 1
ATOM 3120 C CA . SER B 2 6 ? 39.217 16.271 29.213 1.00 69.58 675 SER B CA 1
ATOM 3121 C C . SER B 2 6 ? 38.844 14.812 29.520 1.00 66.22 675 SER B C 1
ATOM 3122 O O . SER B 2 6 ? 38.754 13.991 28.618 1.00 62.54 675 SER B O 1
ATOM 3125 N N . GLU B 2 7 ? 38.648 14.496 30.794 1.00 63.45 676 GLU B N 1
ATOM 3126 C CA . GLU B 2 7 ? 38.098 13.198 31.193 1.00 67.87 676 GLU B CA 1
ATOM 3127 C C . GLU B 2 7 ? 36.636 13.01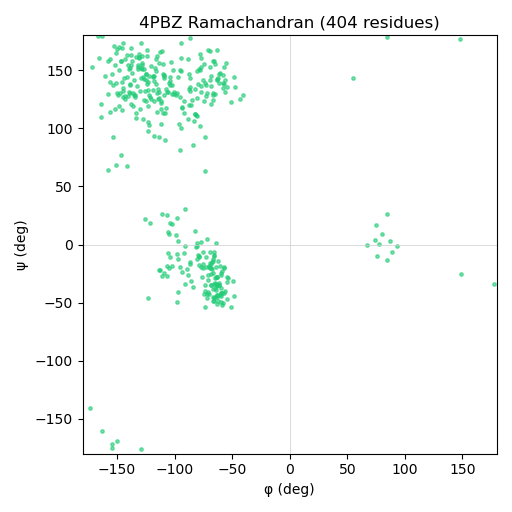9 30.749 1.00 62.62 676 GLU B C 1
ATOM 3128 O O . GLU B 2 7 ? 36.167 11.897 30.641 1.00 58.23 676 GLU B O 1
ATOM 3134 N N . THR B 2 8 ? 35.905 14.117 30.551 1.00 57.24 677 THR B N 1
ATOM 3135 C CA . THR B 2 8 ? 34.534 14.047 30.058 1.00 58.35 677 THR B CA 1
ATOM 3136 C C . THR B 2 8 ? 34.585 13.694 28.569 1.00 57.20 677 THR B C 1
ATOM 3137 O O . THR B 2 8 ? 33.788 12.895 28.097 1.00 55.22 677 THR B O 1
ATOM 3141 N N . LYS B 2 9 ? 35.530 14.265 27.845 1.00 51.81 678 LYS B N 1
ATOM 3142 C CA . LYS B 2 9 ? 35.634 13.994 26.431 1.00 52.52 678 LYS B CA 1
ATOM 3143 C C . LYS B 2 9 ? 36.061 12.567 26.214 1.00 53.62 678 LYS B C 1
ATOM 3144 O O . LYS B 2 9 ? 35.634 11.916 25.274 1.00 53.31 678 LYS B O 1
ATOM 3150 N N . ARG B 2 10 ? 36.900 12.070 27.105 1.00 56.14 679 ARG B N 1
ATOM 3151 C CA . ARG B 2 10 ? 37.372 10.705 27.018 1.00 56.04 679 ARG B CA 1
ATOM 3152 C C . ARG B 2 10 ? 36.265 9.728 27.357 1.00 50.51 679 ARG B C 1
ATOM 3153 O O . ARG B 2 10 ? 36.119 8.679 26.718 1.00 51.92 679 ARG B O 1
ATOM 3161 N N . ALA B 2 11 ? 35.484 10.062 28.373 1.00 44.98 680 ALA B N 1
ATOM 3162 C CA . ALA B 2 11 ? 34.311 9.264 28.720 1.00 45.72 680 ALA B CA 1
ATOM 3163 C C . ALA B 2 11 ? 33.237 9.242 27.614 1.00 43.85 680 ALA B C 1
ATOM 3164 O O . ALA B 2 11 ? 32.459 8.279 27.498 1.00 50.37 680 ALA B O 1
ATOM 3166 N N . ALA B 2 12 ? 33.186 10.301 26.815 1.00 42.61 681 ALA B N 1
ATOM 3167 C CA . ALA B 2 12 ? 32.262 10.371 25.692 1.00 45.71 681 ALA B CA 1
ATOM 3168 C C . ALA B 2 12 ? 32.508 9.241 24.703 1.00 42.73 681 ALA B C 1
ATOM 3169 O O . ALA B 2 12 ? 31.597 8.836 24.024 1.00 38.97 681 ALA B O 1
ATOM 3171 N N . ARG B 2 13 ? 33.734 8.723 24.653 1.00 42.36 682 ARG B N 1
ATOM 3172 C CA . ARG B 2 13 ? 34.107 7.683 23.708 1.00 40.08 682 ARG B CA 1
ATOM 3173 C C . ARG B 2 13 ? 34.223 6.311 24.355 1.00 42.59 682 ARG B C 1
ATOM 3174 O O . ARG B 2 13 ? 34.662 5.336 23.707 1.00 41.21 682 ARG B O 1
ATOM 3182 N N . ARG B 2 14 ? 33.788 6.218 25.605 1.00 42.71 683 ARG B N 1
ATOM 3183 C CA . ARG B 2 14 ? 33.779 4.971 26.362 1.00 50.57 683 ARG B CA 1
ATOM 3184 C C . ARG B 2 14 ? 32.533 4.921 27.168 1.00 45.29 683 ARG B C 1
ATOM 3185 O O . ARG B 2 14 ? 32.577 4.933 28.386 1.00 49.45 683 ARG B O 1
ATOM 3193 N N . PRO B 2 15 ? 31.397 4.804 26.510 1.00 47.18 684 PRO B N 1
ATOM 3194 C CA . PRO B 2 15 ? 30.196 4.925 27.316 1.00 46.70 684 PRO B CA 1
ATOM 3195 C C . PRO B 2 15 ? 29.895 3.736 28.233 1.00 52.40 684 PRO B C 1
ATOM 3196 O O . PRO B 2 15 ? 29.096 3.875 29.161 1.00 55.04 684 PRO B O 1
ATOM 3200 N N . TYR B 2 16 ? 30.484 2.572 27.948 1.00 52.08 685 TYR B N 1
ATOM 3201 C CA . TYR B 2 16 ? 30.260 1.392 28.767 1.00 50.82 685 TYR B CA 1
ATOM 3202 C C . TYR B 2 16 ? 31.220 1.168 29.927 1.00 50.56 685 TYR B C 1
ATOM 3203 O O . TYR B 2 16 ? 31.050 0.230 30.680 1.00 56.27 685 TYR B O 1
ATOM 3212 N N . LYS B 2 17 ? 32.193 2.051 30.078 1.00 47.73 686 LYS B N 1
ATOM 3213 C CA . LYS B 2 17 ? 33.083 2.058 31.192 1.00 47.61 686 LYS B CA 1
ATOM 3214 C C . LYS B 2 17 ? 32.621 3.069 32.246 1.00 49.61 686 LYS B C 1
ATOM 3215 O O . LYS B 2 17 ? 32.384 4.225 31.937 1.00 48.85 686 LYS B O 1
ATOM 3221 N N . PRO B 2 18 ? 32.539 2.659 33.512 1.00 55.05 687 PRO B N 1
ATOM 3222 C CA . PRO B 2 18 ? 32.132 3.604 34.564 1.00 58.08 687 PRO B CA 1
ATOM 3223 C C . PRO B 2 18 ? 33.036 4.804 34.580 1.00 55.96 687 PRO B C 1
ATOM 3224 O O . PRO B 2 18 ? 34.225 4.665 34.347 1.00 58.79 687 PRO B O 1
ATOM 3228 N N . ILE B 2 19 ? 32.482 5.978 34.815 1.00 59.27 688 ILE B N 1
ATOM 3229 C CA . ILE B 2 19 ? 33.300 7.176 34.844 1.00 63.81 688 ILE B CA 1
ATOM 3230 C C . ILE B 2 19 ? 34.049 7.21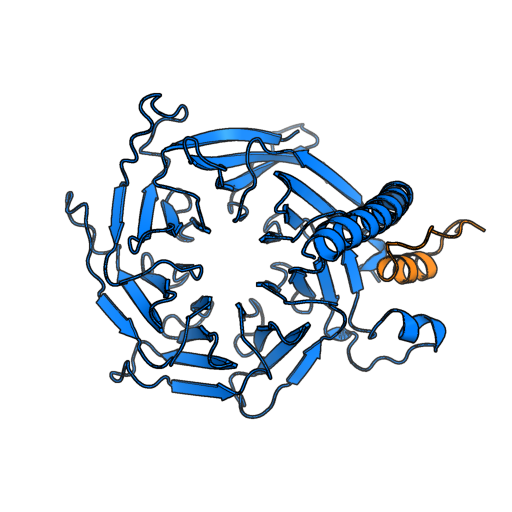0 36.181 1.00 70.23 688 ILE B C 1
ATOM 3231 O O . ILE B 2 19 ? 33.444 7.023 37.263 1.00 59.27 688 ILE B O 1
ATOM 3236 N N . ALA B 2 20 ? 35.360 7.452 36.092 1.00 74.84 689 ALA B N 1
ATOM 3237 C CA . ALA B 2 20 ? 36.246 7.507 37.262 1.00 83.73 689 ALA B CA 1
ATOM 3238 C C . ALA B 2 20 ? 36.225 8.880 37.956 1.00 87.71 689 ALA B C 1
ATOM 3239 O O . ALA B 2 20 ? 36.803 9.850 37.455 1.00 76.24 689 ALA B O 1
ATOM 3241 N N . LEU B 2 21 ? 35.571 8.935 39.116 1.00 90.67 690 LEU B N 1
ATOM 3242 C CA . LEU B 2 21 ? 35.502 10.147 39.938 1.00 98.34 690 LEU B CA 1
ATOM 3243 C C . LEU B 2 21 ? 36.608 10.142 41.004 1.00 115.83 690 LEU B C 1
ATOM 3244 O O . LEU B 2 21 ? 36.461 9.504 42.049 1.00 132.32 690 LEU B O 1
ATOM 3249 N N . ARG B 2 22 ? 37.699 10.868 40.750 1.00 123.17 691 ARG B N 1
ATOM 3250 C CA . ARG B 2 22 ? 38.925 10.760 41.578 1.00 118.24 691 ARG B CA 1
ATOM 3251 C C . ARG B 2 22 ? 39.074 11.926 42.543 1.00 109.62 691 ARG B C 1
ATOM 3252 O O . ARG B 2 22 ? 38.884 11.763 43.739 1.00 104.26 691 ARG B O 1
#

Secondary structure (DSSP, 8-state):
--HHHHHHHHHHHHHHHHHHHHHHHHHHHHEEEEEEEE-SS--S--EEEEEEE--TT-SEEEEEEEEE---SSS-EEEEEEEEEEE---EEEEEEEEESS--SEEEEETTEEEEEEEE-SSS-EEEEEGGGS-SSPPTT-----SEEEE--SS----EEE-SSSTTEEEEE-TTS-EEEEETTS--SS---EE-SEEE---SS-EEEEEE-SS-TTEEEEEETTSEEEEEETTSS-SSS-SEEEE--SS-EEEEEE-SS-TTEEEEEETTSEEEEEETT-TTS--EEEE--SS-EEEEEE-SS-TTEEEEEETTS-EEEEEGGGTT----HHHHHH--TTEEEEE---SS-EEEEEE-SSSTTEEEEEETTSEEEEEEE-HHHH--/--S-HHHHHHHTT-TTSPP---

Solvent-accessible surface area: 18496 Å² total; per-residue (Å²): 132,129,166,124,62,71,129,73,93,55,73,98,102,160,76,21,71,70,48,64,130,50,0,104,170,6,15,96,75,0,14,86,30,40,34,64,56,69,16,114,56,21,1,28,0,1,35,5,2,48,45,40,80,119,43,171,85,113,114,55,1,41,2,44,0,0,1,3,8,69,5,99,135,100,57,9,20,2,5,2,0,7,0,51,2,88,63,172,173,22,104,79,82,29,52,6,12,2,68,26,45,0,3,24,0,32,36,12,57,75,61,41,34,22,1,0,0,4,3,55,52,38,29,0,0,4,1,13,28,90,140,43,78,62,174,44,81,143,69,18,131,20,115,17,40,20,39,0,122,22,12,134,113,56,0,81,0,8,16,15,0,46,65,56,58,2,24,0,0,0,0,0,26,21,74,20,1,0,5,1,35,14,71,75,108,53,209,127,40,116,61,26,106,28,135,33,62,8,67,15,8,109,20,39,1,28,10,2,21,3,4,67,106,74,76,16,38,0,0,0,0,0,40,20,73,64,0,9,5,4,29,50,183,56,151,70,44,66,138,16,64,90,64,14,122,1,12,120,19,69,0,8,0,4,12,9,7,57,119,40,59,73,30,0,0,0,0,0,21,33,92,21,0,0,10,4,19,27,161,71,11,198,118,66,89,42,37,1,104,18,12,122,56,43,0,58,5,0,56,13,3,47,60,54,98,45,9,0,0,0,1,0,45,8,55,35,0,0,0,0,15,37,73,54,65,68,98,175,63,48,112,123,34,52,150,27,13,33,31,6,2,7,0,4,0,1,2,3,42,20,54,0,16,0,3,13,17,2,50,44,32,60,26,4,1,0,0,0,0,86,53,36,40,0,1,0,1,35,2,8,89,56,2,57,91,162,216,147,35,32,51,56,53,2,50,72,10,0,27,63,6,40,106,82,26,74,109,194